Protein AF-0000000079570196 (afdb_homodimer)

InterPro domains:
  IPR001647 DNA-binding HTH domain, TetR-type [PF00440] (33-77)
  IPR001647 DNA-binding HTH domain, TetR-type [PR00455] (33-46)
  IPR001647 DNA-binding HTH domain, TetR-type [PR00455] (54-77)
  IPR001647 DNA-binding HTH domain, TetR-type [PS50977] (27-87)
  IPR004111 Tetracycline repressor TetR, C-terminal [PF02909] (91-237)
  IPR009057 Homedomain-like superfamily [SSF46689] (22-83)
  IPR036271 Tetracyclin repressor-like, C-terminal domain superfamily [SSF48498] (94-240)
  IPR050109 HTH-type, TetR-like transcriptional regulator [PTHR30055] (19-125)

Structure (mmCIF, N/CA/C/O backbone):
data_AF-0000000079570196-model_v1
#
loop_
_entity.id
_entity.type
_entity.pdbx_description
1 polymer 'TetR family transcriptional regulator'
#
loop_
_atom_site.group_PDB
_atom_site.id
_atom_site.type_symbol
_atom_site.label_atom_id
_atom_site.label_alt_id
_atom_site.label_comp_id
_atom_site.label_asym_id
_atom_site.label_entity_id
_atom_site.label_seq_id
_atom_site.pdbx_PDB_ins_code
_atom_site.Cartn_x
_atom_site.Cartn_y
_atom_site.Cartn_z
_atom_site.occupancy
_atom_site.B_iso_or_equiv
_atom_site.auth_seq_id
_atom_site.auth_comp_id
_atom_site.auth_asym_id
_atom_site.auth_atom_id
_atom_site.pdbx_PDB_model_num
ATOM 1 N N . MET A 1 1 ? 12.344 -6.664 -16.281 1 85.25 1 MET A N 1
ATOM 2 C CA . MET A 1 1 ? 12.758 -7.922 -16.891 1 85.25 1 MET A CA 1
ATOM 3 C C . MET A 1 1 ? 12.273 -8 -18.344 1 85.25 1 MET 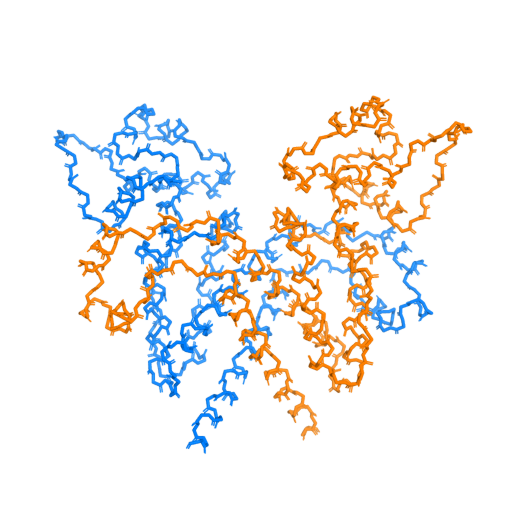A C 1
ATOM 5 O O . MET A 1 1 ? 11.156 -7.582 -18.641 1 85.25 1 MET A O 1
ATOM 9 N N . ASN A 1 2 ? 13.117 -8.516 -19.156 1 87.62 2 ASN A N 1
ATOM 10 C CA . ASN A 1 2 ? 12.672 -8.758 -20.531 1 87.62 2 ASN A CA 1
ATOM 11 C C . ASN A 1 2 ? 11.961 -10.102 -20.656 1 87.62 2 ASN A C 1
ATOM 13 O O . ASN A 1 2 ? 11.82 -10.828 -19.672 1 87.62 2 ASN A O 1
ATOM 17 N N . GLU A 1 3 ? 11.508 -10.375 -21.812 1 88.81 3 GLU A N 1
ATOM 18 C CA . GLU A 1 3 ? 10.688 -11.562 -22.047 1 88.81 3 GLU A CA 1
ATOM 19 C C . GLU A 1 3 ? 11.453 -12.836 -21.688 1 88.81 3 GLU A C 1
ATOM 21 O O . GLU A 1 3 ? 10.891 -13.75 -21.078 1 88.81 3 GLU A O 1
ATOM 26 N N . GLN A 1 4 ? 12.68 -12.914 -22.078 1 89.12 4 GLN A N 1
ATOM 27 C CA . GLN A 1 4 ? 13.492 -14.094 -21.828 1 89.12 4 GLN A CA 1
ATOM 28 C C . GLN A 1 4 ? 13.719 -14.297 -20.328 1 89.12 4 GLN A C 1
ATOM 30 O O . GLN A 1 4 ? 13.68 -15.43 -19.844 1 89.12 4 GLN A O 1
ATOM 35 N N . GLU A 1 5 ? 13.961 -13.227 -19.641 1 90.94 5 GLU A N 1
ATOM 36 C CA . GLU A 1 5 ? 14.141 -13.281 -18.188 1 90.94 5 GLU A CA 1
ATOM 37 C C . GLU A 1 5 ? 12.867 -13.773 -17.5 1 90.94 5 GLU A C 1
ATOM 39 O O . GLU A 1 5 ? 12.938 -14.562 -16.547 1 90.94 5 GLU A O 1
ATOM 44 N N . ILE A 1 6 ? 11.742 -13.312 -17.984 1 93.31 6 ILE A N 1
ATOM 45 C CA . ILE A 1 6 ? 10.453 -13.688 -17.406 1 93.31 6 ILE A CA 1
ATOM 46 C C . ILE A 1 6 ? 10.219 -15.18 -17.594 1 93.31 6 ILE A C 1
ATOM 48 O O . ILE A 1 6 ? 9.828 -15.883 -16.656 1 93.31 6 ILE A O 1
ATOM 52 N N . GLU A 1 7 ? 10.43 -15.617 -18.812 1 92.88 7 GLU A N 1
ATOM 53 C CA . GLU A 1 7 ? 10.297 -17.047 -19.047 1 92.88 7 GLU A CA 1
ATOM 54 C C . GLU A 1 7 ? 11.219 -17.844 -18.141 1 92.88 7 GLU A C 1
ATOM 56 O O . GLU A 1 7 ? 10.797 -18.844 -17.547 1 92.88 7 GLU A O 1
ATOM 61 N N . HIS A 1 8 ? 12.445 -17.422 -18.078 1 93.25 8 HI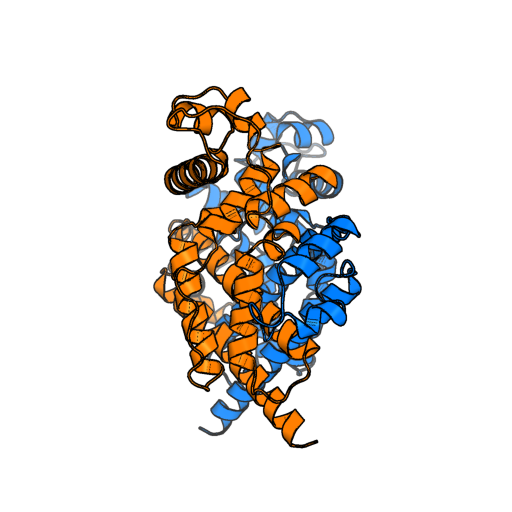S A N 1
ATOM 62 C CA . HIS A 1 8 ? 13.453 -18.141 -17.312 1 93.25 8 HIS A CA 1
ATOM 63 C C . HIS A 1 8 ? 13.062 -18.219 -15.844 1 93.25 8 HIS A C 1
ATOM 65 O O . HIS A 1 8 ? 13.109 -19.297 -15.242 1 93.25 8 HIS A O 1
ATOM 71 N N . VAL A 1 9 ? 12.656 -17.125 -15.281 1 95.12 9 VAL A N 1
ATOM 72 C CA . VAL A 1 9 ? 12.336 -17.094 -13.859 1 95.12 9 VAL A CA 1
ATOM 73 C C . VAL A 1 9 ? 11.102 -17.953 -13.586 1 95.12 9 VAL A C 1
ATOM 75 O O . VAL A 1 9 ? 11.016 -18.625 -12.555 1 95.12 9 VAL A O 1
ATOM 78 N N . LEU A 1 10 ? 10.133 -17.953 -14.453 1 95.81 10 LEU A N 1
ATOM 79 C CA . LEU A 1 10 ? 8.945 -18.781 -14.281 1 95.81 10 LEU A CA 1
ATOM 80 C C . LEU A 1 10 ? 9.32 -20.266 -14.344 1 95.81 10 LEU A C 1
ATOM 82 O O . LEU A 1 10 ? 8.805 -21.062 -13.562 1 95.81 10 LEU A O 1
ATOM 86 N N . ARG A 1 11 ? 10.172 -20.594 -15.25 1 94.88 11 ARG A N 1
ATOM 87 C CA . ARG A 1 11 ? 10.586 -21.984 -15.375 1 94.88 11 ARG A CA 1
ATOM 88 C C . ARG A 1 11 ? 11.336 -22.438 -14.125 1 94.88 11 ARG A C 1
ATOM 90 O O . ARG A 1 11 ? 11.094 -23.547 -13.625 1 94.88 11 ARG A O 1
ATOM 97 N N . ILE A 1 12 ? 12.188 -21.641 -13.625 1 93.81 12 ILE A N 1
ATOM 98 C CA . ILE A 1 12 ? 12.906 -21.969 -12.398 1 93.81 12 ILE A CA 1
ATOM 99 C C . ILE A 1 12 ? 11.922 -22.109 -11.242 1 93.81 12 ILE A C 1
ATOM 101 O O . ILE A 1 12 ? 11.938 -23.109 -10.516 1 93.81 12 ILE A O 1
ATOM 105 N N . GLY A 1 13 ? 11.07 -21.125 -11.062 1 95.19 13 GLY A N 1
ATOM 106 C CA . GLY A 1 13 ? 10.133 -21.094 -9.945 1 95.19 13 GLY A CA 1
ATOM 107 C C . GLY A 1 13 ? 9.211 -22.312 -9.922 1 95.19 13 GLY A C 1
ATOM 108 O O . GLY A 1 13 ? 8.875 -22.812 -8.852 1 95.19 13 GLY A O 1
ATOM 109 N N . TRP A 1 14 ? 8.875 -22.734 -11.078 1 95.94 14 TRP A N 1
ATOM 110 C CA . TRP A 1 14 ? 7.922 -23.828 -11.164 1 95.94 14 TRP A CA 1
ATOM 111 C C . TRP A 1 14 ? 8.641 -25.172 -11.289 1 95.94 14 TRP A C 1
ATOM 113 O O . TRP A 1 14 ? 8 -26.219 -11.445 1 95.94 14 TRP A O 1
ATOM 123 N N . GLY A 1 15 ? 9.953 -25.109 -11.25 1 91.75 15 GLY A N 1
ATOM 124 C CA . GLY A 1 15 ? 10.75 -26.328 -11.297 1 91.75 15 GLY A CA 1
ATOM 125 C C . GLY A 1 15 ? 10.828 -26.938 -12.688 1 91.75 15 GLY A C 1
ATOM 126 O O . GLY A 1 15 ? 10.938 -28.156 -12.836 1 91.75 15 GLY A O 1
ATOM 127 N N . LEU A 1 16 ? 10.688 -26.125 -13.68 1 90.12 16 LEU A N 1
ATOM 128 C CA . LEU A 1 16 ? 10.695 -26.594 -15.07 1 90.12 16 LEU A CA 1
ATOM 129 C C . LEU A 1 16 ? 12.07 -26.406 -15.695 1 90.12 16 LEU A C 1
ATOM 131 O O . LEU A 1 16 ? 12.289 -26.781 -16.859 1 90.12 16 LEU A O 1
ATOM 135 N N . ALA A 1 17 ? 12.883 -25.719 -14.984 1 80.81 17 ALA A N 1
ATOM 136 C CA . ALA A 1 17 ? 14.195 -25.422 -15.547 1 80.81 17 ALA A CA 1
ATOM 137 C C . ALA A 1 17 ? 15.047 -26.688 -15.641 1 80.81 17 ALA A C 1
ATOM 139 O O . ALA A 1 17 ? 14.984 -27.547 -14.766 1 80.81 17 ALA A O 1
ATOM 140 N N . GLU A 1 18 ? 15.547 -26.906 -16.844 1 66.56 18 GLU A N 1
ATOM 141 C CA . GLU A 1 18 ? 16.438 -28.047 -17.031 1 66.56 18 GLU A CA 1
ATOM 142 C C . GLU A 1 18 ? 17.703 -27.906 -16.203 1 66.56 18 GLU A C 1
ATOM 144 O O . GLU A 1 18 ? 18.234 -26.797 -16.047 1 66.56 18 GLU A O 1
ATOM 149 N N . PRO A 1 19 ? 17.938 -28.906 -15.375 1 56.75 19 PRO A N 1
ATOM 150 C CA . PRO A 1 19 ? 19.172 -28.828 -14.594 1 56.75 19 PRO A CA 1
ATOM 151 C C . PRO A 1 19 ? 20.375 -28.453 -15.445 1 56.75 19 PRO A C 1
ATOM 153 O O . PRO A 1 19 ? 20.484 -28.859 -16.609 1 56.75 19 PRO A O 1
ATOM 156 N N . GLY A 1 20 ? 20.688 -27.234 -15.523 1 53.06 20 GLY A N 1
ATOM 157 C CA . GLY A 1 20 ? 21.922 -27.016 -16.25 1 53.06 20 GLY A CA 1
ATOM 158 C C . GLY A 1 20 ? 22.891 -28.188 -16.172 1 53.06 20 GLY A C 1
ATOM 159 O O . GLY A 1 20 ? 22.766 -29.031 -15.289 1 53.06 20 GLY A O 1
ATOM 160 N N . ALA A 1 21 ? 23.469 -28.797 -17.266 1 44.53 21 ALA A N 1
ATOM 161 C CA . ALA A 1 21 ? 24.438 -29.891 -17.422 1 44.53 21 ALA A CA 1
ATOM 162 C C . ALA A 1 21 ? 25.391 -29.953 -16.234 1 44.53 21 ALA A C 1
ATOM 164 O O . ALA A 1 21 ? 26.406 -30.656 -16.281 1 44.53 21 ALA A O 1
ATOM 165 N N . ARG A 1 22 ? 25.484 -29.078 -15.281 1 47.5 22 ARG A N 1
ATOM 166 C CA . ARG A 1 22 ? 26.781 -29.078 -14.625 1 47.5 22 ARG A CA 1
ATOM 167 C C . ARG A 1 22 ? 26.922 -30.234 -13.656 1 47.5 22 ARG A C 1
ATOM 169 O O . ARG A 1 22 ? 25.906 -30.766 -13.18 1 47.5 22 ARG A O 1
ATOM 176 N N . GLY A 1 23 ? 28.109 -30.703 -13.227 1 45.84 23 GLY A N 1
ATOM 177 C CA . GLY A 1 23 ? 28.797 -31.812 -12.562 1 45.84 23 GLY A CA 1
ATOM 178 C C . GLY A 1 23 ? 28.25 -32.094 -11.172 1 45.84 23 GLY A C 1
ATOM 179 O O . GLY A 1 23 ? 27.516 -31.297 -10.609 1 45.84 23 GLY A O 1
ATOM 180 N N . PRO A 1 24 ? 28.5 -33.344 -10.461 1 44.16 24 PRO A N 1
ATOM 181 C CA . PRO A 1 24 ? 28.172 -34.062 -9.227 1 44.16 24 PRO A CA 1
ATOM 182 C C . PRO A 1 24 ? 28.219 -33.156 -7.992 1 44.16 24 PRO A C 1
ATOM 184 O O . PRO A 1 24 ? 28 -33.625 -6.875 1 44.16 24 PRO A O 1
ATOM 187 N N . ARG A 1 25 ? 29.344 -32.344 -7.801 1 49.53 25 ARG A N 1
ATOM 188 C CA . ARG A 1 25 ? 29.719 -31.875 -6.473 1 49.53 25 ARG A CA 1
ATOM 189 C C . ARG A 1 25 ? 28.562 -31.141 -5.812 1 49.53 25 ARG A C 1
ATOM 191 O O . ARG A 1 25 ? 27.656 -30.656 -6.492 1 49.53 25 ARG A O 1
ATOM 198 N N . ALA A 1 26 ? 28.453 -30.953 -4.422 1 53.84 26 ALA A N 1
ATOM 199 C CA . ALA A 1 26 ? 27.594 -30.375 -3.395 1 53.84 26 ALA A CA 1
ATOM 200 C C . ALA A 1 26 ? 26.953 -29.094 -3.883 1 53.84 26 ALA A C 1
ATOM 202 O O . ALA A 1 26 ? 27.484 -28 -3.654 1 53.84 26 ALA A O 1
ATOM 203 N N . GLU A 1 27 ? 26.297 -28.844 -5.273 1 63.41 27 GLU A N 1
ATOM 204 C CA . GLU A 1 27 ? 26.156 -27.859 -6.348 1 63.41 27 GLU A CA 1
ATOM 205 C C . GLU A 1 27 ? 25.125 -26.797 -5.992 1 63.41 27 GLU A C 1
ATOM 207 O O . GLU A 1 27 ? 24.156 -27.062 -5.273 1 63.41 27 GLU A O 1
ATOM 212 N N . LEU A 1 28 ? 25.641 -25.609 -6.172 1 83.31 28 LEU A N 1
ATOM 213 C CA . LEU A 1 28 ? 24.828 -24.391 -6.09 1 83.31 28 LEU A CA 1
ATOM 214 C C . LEU A 1 28 ? 23.531 -24.547 -6.863 1 83.31 28 LEU A C 1
ATOM 216 O O . LEU A 1 28 ? 23.531 -25.031 -7.996 1 83.31 28 LEU A O 1
ATOM 220 N N . SER A 1 29 ? 22.516 -24.516 -6.051 1 89.38 29 SER A N 1
ATOM 221 C CA . SER A 1 29 ? 21.203 -24.578 -6.672 1 89.38 29 SER A CA 1
ATOM 222 C C . SER A 1 29 ? 20.469 -23.25 -6.547 1 89.38 29 SER A C 1
ATOM 224 O O . SER A 1 29 ? 20.781 -22.438 -5.664 1 89.38 29 SER A O 1
ATOM 226 N N . PRO A 1 30 ? 19.531 -23 -7.418 1 92.12 30 PRO A N 1
ATOM 227 C CA . PRO A 1 30 ? 18.719 -21.797 -7.273 1 92.12 30 PRO A CA 1
ATOM 228 C C . PRO A 1 30 ? 18.062 -21.672 -5.895 1 92.12 30 PRO A C 1
ATOM 230 O O . PRO A 1 30 ? 17.984 -20.578 -5.328 1 92.12 30 PRO A O 1
ATOM 233 N N . ALA A 1 31 ? 17.688 -22.797 -5.355 1 93.44 31 ALA A N 1
ATOM 234 C CA . ALA A 1 31 ? 17.031 -22.781 -4.047 1 93.44 31 ALA A CA 1
ATOM 235 C C . ALA A 1 31 ? 17.984 -22.297 -2.963 1 93.44 31 ALA A C 1
ATOM 237 O O . ALA A 1 31 ? 17.609 -21.484 -2.105 1 93.44 31 ALA A O 1
ATOM 238 N N . GLN A 1 32 ? 19.188 -22.734 -3.002 1 94.25 32 GLN A N 1
ATOM 239 C CA . GLN A 1 32 ? 20.203 -22.297 -2.041 1 94.25 32 GLN A CA 1
ATOM 240 C C . GLN A 1 32 ? 20.469 -20.812 -2.176 1 94.25 32 GLN A C 1
ATOM 242 O O . GLN A 1 32 ? 20.594 -20.094 -1.173 1 94.25 32 GLN A O 1
ATOM 247 N N . ILE A 1 33 ? 20.594 -20.391 -3.418 1 96.25 33 ILE A N 1
ATOM 248 C CA . ILE A 1 33 ? 20.859 -18.984 -3.697 1 96.25 33 ILE A CA 1
ATOM 249 C C . ILE A 1 33 ? 19.719 -18.125 -3.141 1 96.25 33 ILE A C 1
ATOM 251 O O . ILE A 1 33 ? 19.953 -17.156 -2.416 1 96.25 33 ILE A O 1
ATOM 255 N N . VAL A 1 34 ? 18.516 -18.547 -3.381 1 97.44 34 VAL A N 1
ATOM 256 C CA . VAL A 1 34 ? 17.328 -17.797 -2.996 1 97.44 34 VAL A CA 1
ATOM 257 C C . VAL A 1 34 ? 17.188 -17.797 -1.476 1 97.44 34 VAL A C 1
ATOM 259 O O . VAL A 1 34 ? 16.938 -16.734 -0.875 1 97.44 34 VAL A O 1
ATOM 262 N N . ASP A 1 35 ? 17.406 -18.938 -0.842 1 97.69 35 ASP A N 1
ATOM 263 C CA . ASP A 1 35 ? 17.297 -19.031 0.611 1 97.69 35 ASP A CA 1
ATOM 264 C C . ASP A 1 35 ? 18.312 -18.125 1.3 1 97.69 35 ASP A C 1
ATOM 266 O O . ASP A 1 35 ? 18 -17.453 2.283 1 97.69 35 ASP A O 1
ATOM 270 N N . THR A 1 36 ? 19.484 -18.141 0.781 1 98.12 36 THR A N 1
ATOM 271 C CA . THR A 1 36 ? 20.531 -17.281 1.329 1 98.12 36 THR A CA 1
ATOM 272 C C . THR A 1 36 ? 20.172 -15.812 1.162 1 98.12 36 THR A C 1
ATOM 274 O O . THR A 1 36 ? 20.344 -15.023 2.09 1 98.12 36 THR A O 1
ATOM 277 N N . ALA A 1 37 ? 19.688 -15.461 -0.002 1 98.5 37 ALA A N 1
ATOM 278 C CA . ALA A 1 37 ? 19.297 -14.078 -0.276 1 98.5 37 ALA A CA 1
ATOM 279 C C . ALA A 1 37 ? 18.156 -13.641 0.646 1 98.5 37 ALA A C 1
ATOM 281 O O . ALA A 1 37 ? 18.156 -12.508 1.135 1 98.5 37 ALA A O 1
ATOM 282 N N . VAL A 1 38 ? 17.188 -14.492 0.917 1 98.56 38 VAL A N 1
ATOM 283 C CA . VAL A 1 38 ? 16.094 -14.203 1.825 1 98.56 38 VAL A CA 1
ATOM 284 C C . VAL A 1 38 ? 16.625 -13.93 3.229 1 98.56 38 VAL A C 1
ATOM 286 O O . VAL A 1 38 ? 16.203 -12.984 3.895 1 98.56 38 VAL A O 1
ATOM 289 N N . THR A 1 39 ? 17.578 -14.734 3.641 1 98.38 39 THR A N 1
ATOM 290 C CA . THR A 1 39 ? 18.188 -14.562 4.957 1 98.38 39 THR A CA 1
ATOM 291 C C . THR A 1 39 ? 18.875 -13.203 5.062 1 98.38 39 THR A C 1
ATOM 293 O O . THR A 1 39 ? 18.719 -12.508 6.066 1 98.38 39 THR A O 1
ATOM 296 N N . ILE A 1 40 ? 19.578 -12.82 4.047 1 98.5 40 ILE A N 1
ATOM 297 C CA . ILE A 1 40 ? 20.25 -11.516 4.016 1 98.5 40 ILE A CA 1
ATOM 298 C C . ILE A 1 40 ? 19.203 -10.406 4.105 1 98.5 40 ILE A C 1
ATOM 300 O O . ILE A 1 40 ? 19.359 -9.461 4.887 1 98.5 40 ILE A O 1
ATOM 304 N N . ALA A 1 41 ? 18.141 -10.539 3.354 1 98.44 41 ALA A N 1
ATOM 305 C CA . ALA A 1 41 ? 17.094 -9.531 3.361 1 98.44 41 ALA A CA 1
ATOM 306 C C . ALA A 1 41 ? 16.406 -9.453 4.727 1 98.44 41 ALA A C 1
ATOM 308 O O . ALA A 1 41 ? 16.094 -8.367 5.203 1 98.44 41 ALA A O 1
ATOM 309 N N . ASP A 1 42 ? 16.188 -10.586 5.359 1 97.88 42 ASP A N 1
ATOM 310 C CA . ASP A 1 42 ? 15.578 -10.633 6.684 1 97.88 42 ASP A CA 1
ATOM 311 C C . ASP A 1 42 ? 16.453 -9.938 7.719 1 97.88 42 ASP A C 1
ATOM 313 O O . ASP A 1 42 ? 15.945 -9.289 8.641 1 97.88 42 ASP A O 1
ATOM 317 N N . GLU A 1 43 ? 17.734 -10.023 7.539 1 97.12 43 GLU A N 1
ATOM 318 C CA . GLU A 1 43 ? 18.703 -9.5 8.508 1 97.12 43 GLU A CA 1
ATOM 319 C C . GLU A 1 43 ? 19 -8.023 8.25 1 97.12 43 GLU A C 1
ATOM 321 O O . GLU A 1 43 ? 19.125 -7.242 9.195 1 97.12 43 GLU A O 1
ATOM 326 N N . GLN A 1 44 ? 19.094 -7.676 6.953 1 96.94 44 GLN A N 1
ATOM 327 C CA . GLN A 1 44 ? 19.688 -6.371 6.66 1 96.94 44 GLN A CA 1
ATOM 328 C C . GLN A 1 44 ? 18.812 -5.586 5.684 1 96.94 44 GLN A C 1
ATOM 330 O O . GLN A 1 44 ? 19.172 -4.473 5.281 1 96.94 44 GLN A O 1
ATOM 335 N N . GLY A 1 45 ? 17.656 -6.145 5.305 1 96.69 45 GLY A N 1
ATOM 336 C CA . GLY A 1 45 ? 16.781 -5.477 4.355 1 96.69 45 GLY A CA 1
ATOM 337 C C . GLY A 1 45 ? 17.062 -5.848 2.914 1 96.69 45 GLY A C 1
ATOM 338 O O . GLY A 1 45 ? 18.125 -6.387 2.607 1 96.69 45 GLY A O 1
ATOM 339 N N . ILE A 1 46 ? 16.203 -5.508 2.059 1 96.88 46 ILE A N 1
ATOM 340 C CA . ILE A 1 46 ? 16.25 -5.934 0.664 1 96.88 46 ILE A CA 1
ATOM 341 C C . ILE A 1 46 ? 17.406 -5.23 -0.053 1 96.88 46 ILE A C 1
ATOM 343 O O . ILE A 1 46 ? 18 -5.785 -0.98 1 96.88 46 ILE A O 1
ATOM 347 N N . SER A 1 47 ? 17.734 -4.023 0.32 1 95.12 47 SER A N 1
ATOM 348 C CA . SER A 1 47 ? 18.797 -3.254 -0.322 1 95.12 47 SER A CA 1
ATOM 349 C C . SER A 1 47 ? 20.156 -3.906 -0.112 1 95.12 47 SER A C 1
ATOM 351 O O . SER A 1 47 ? 21.109 -3.635 -0.854 1 95.12 47 SER A O 1
ATOM 353 N N . ALA A 1 48 ? 20.281 -4.719 0.819 1 97.19 48 ALA A N 1
ATOM 354 C CA . ALA A 1 48 ? 21.547 -5.379 1.143 1 97.19 48 ALA A CA 1
ATOM 355 C C . ALA A 1 48 ? 21.781 -6.59 0.242 1 97.19 48 ALA A C 1
ATOM 357 O O . ALA A 1 48 ? 22.875 -7.141 0.203 1 97.19 48 ALA A O 1
ATOM 358 N N . VAL A 1 49 ? 20.797 -7.012 -0.44 1 97.81 49 VAL A N 1
ATOM 359 C CA . VAL A 1 49 ? 20.891 -8.203 -1.274 1 97.81 49 VAL A CA 1
ATOM 360 C C . VAL A 1 49 ? 21.547 -7.848 -2.609 1 97.81 49 VAL A C 1
ATOM 362 O O . VAL A 1 49 ? 20.969 -7.094 -3.402 1 97.81 49 VAL A O 1
ATOM 365 N N . THR A 1 50 ? 22.672 -8.297 -2.824 1 97.12 50 THR A N 1
ATOM 366 C CA . THR A 1 50 ? 23.375 -8.234 -4.105 1 97.12 50 THR A CA 1
ATOM 367 C C . THR A 1 50 ? 23.906 -9.602 -4.504 1 97.12 50 THR A C 1
ATOM 369 O O . THR A 1 50 ? 24.094 -10.469 -3.652 1 97.12 50 THR A O 1
ATOM 372 N N . MET A 1 51 ? 24.109 -9.711 -5.824 1 96.56 51 MET A N 1
ATOM 373 C CA . MET A 1 51 ? 24.656 -10.984 -6.285 1 96.56 51 MET A CA 1
ATOM 374 C C . MET A 1 51 ? 26 -11.266 -5.641 1 96.56 51 MET A C 1
ATOM 376 O O . MET A 1 51 ? 26.281 -12.406 -5.25 1 96.56 51 MET A O 1
ATOM 380 N N . ALA A 1 52 ? 26.797 -10.258 -5.48 1 96.75 52 ALA A N 1
ATOM 381 C CA . ALA A 1 52 ? 28.125 -10.391 -4.887 1 96.75 52 ALA A CA 1
ATOM 382 C C . ALA A 1 52 ? 28.031 -10.828 -3.43 1 96.75 52 ALA A C 1
ATOM 384 O O . ALA A 1 52 ? 28.75 -11.742 -3.006 1 96.75 52 ALA A O 1
ATOM 385 N N . ARG A 1 53 ? 27.172 -10.258 -2.672 1 97.31 53 ARG A N 1
ATOM 386 C CA . ARG A 1 53 ? 27.016 -10.57 -1.254 1 97.31 53 ARG A CA 1
ATOM 387 C C . ARG A 1 53 ? 26.5 -11.984 -1.053 1 97.31 53 ARG A C 1
ATOM 389 O O . ARG A 1 53 ? 26.953 -12.703 -0.165 1 97.31 53 ARG A O 1
ATOM 396 N N . VAL A 1 54 ? 25.5 -12.336 -1.827 1 97.81 54 VAL A N 1
ATOM 397 C CA . VAL A 1 54 ? 24.938 -13.68 -1.741 1 97.81 54 VAL A CA 1
ATOM 398 C C . VAL A 1 54 ? 26.016 -14.711 -2.074 1 97.81 54 VAL A C 1
ATOM 400 O O . VAL A 1 54 ? 26.172 -15.703 -1.358 1 97.81 54 VAL A O 1
ATOM 403 N N . ALA A 1 55 ? 26.75 -14.461 -3.131 1 96.5 55 ALA A N 1
ATOM 404 C CA . ALA A 1 55 ? 27.828 -15.367 -3.535 1 96.5 55 ALA A CA 1
ATOM 405 C C . ALA A 1 55 ? 28.859 -15.516 -2.424 1 96.5 55 ALA A C 1
ATOM 407 O O . ALA A 1 55 ? 29.266 -16.625 -2.1 1 96.5 55 ALA A O 1
ATOM 408 N N . GLU A 1 56 ? 29.203 -14.398 -1.874 1 96.88 56 GLU A N 1
ATOM 409 C CA . GLU A 1 56 ? 30.188 -14.398 -0.796 1 96.88 56 GLU A CA 1
ATOM 410 C C . GLU A 1 56 ? 29.719 -15.25 0.381 1 96.88 56 GLU A C 1
ATOM 412 O O . GLU A 1 56 ? 30.484 -16.047 0.922 1 96.88 56 GLU A O 1
ATOM 417 N N . ARG A 1 57 ? 28.5 -15.102 0.758 1 96.62 57 ARG A N 1
ATOM 418 C CA . ARG A 1 57 ? 27.938 -15.859 1.876 1 96.62 57 ARG A CA 1
ATOM 419 C C . ARG A 1 57 ? 27.938 -17.359 1.576 1 96.62 57 ARG A C 1
ATOM 421 O O . ARG A 1 57 ? 28.078 -18.172 2.484 1 96.62 57 ARG A O 1
ATOM 428 N N . LEU A 1 58 ? 27.781 -17.734 0.346 1 95.75 58 LEU A N 1
ATOM 429 C CA . LEU A 1 58 ? 27.703 -19.141 -0.076 1 95.75 58 LEU A CA 1
ATOM 430 C C . LEU A 1 58 ? 29.094 -19.688 -0.391 1 95.75 58 LEU A C 1
ATOM 432 O O . LEU A 1 58 ? 29.25 -20.891 -0.587 1 95.75 58 LEU A O 1
ATOM 436 N N . GLY A 1 59 ? 30.094 -18.797 -0.437 1 95.31 59 GLY A N 1
ATOM 437 C CA . GLY A 1 59 ? 31.438 -19.234 -0.751 1 95.31 59 GLY A CA 1
ATOM 438 C C . GLY A 1 59 ? 31.672 -19.422 -2.236 1 95.31 59 GLY A C 1
ATOM 439 O O . GLY A 1 59 ? 32.438 -20.312 -2.639 1 95.31 59 GLY A O 1
ATOM 440 N N . PHE A 1 60 ? 30.984 -18.703 -2.994 1 94 60 PHE A N 1
ATOM 441 C CA . PHE A 1 60 ? 31.109 -18.781 -4.445 1 94 60 PHE A CA 1
ATOM 442 C C . PHE A 1 60 ? 31.391 -17.422 -5.039 1 94 60 PHE A C 1
ATOM 444 O O . PHE A 1 60 ? 31.375 -16.406 -4.324 1 94 60 PHE A O 1
ATOM 451 N N . SER A 1 61 ? 31.703 -17.406 -6.387 1 91.94 61 SER A N 1
ATOM 452 C CA . SER A 1 61 ? 31.812 -16.141 -7.117 1 91.94 61 SER A CA 1
ATOM 453 C C . SER A 1 61 ? 30.453 -15.688 -7.637 1 91.94 61 SER A C 1
ATOM 455 O O . SER A 1 61 ? 29.562 -16.5 -7.852 1 91.94 61 SER A O 1
ATOM 457 N N . ALA A 1 62 ? 30.312 -14.383 -7.895 1 91.44 62 ALA A N 1
ATOM 458 C CA . ALA A 1 62 ? 29.078 -13.852 -8.453 1 91.44 62 ALA A CA 1
ATOM 459 C C . ALA A 1 62 ? 28.766 -14.492 -9.805 1 91.44 62 ALA A C 1
ATOM 461 O O . ALA A 1 62 ? 27.594 -14.742 -10.125 1 91.44 62 ALA A O 1
ATOM 462 N N . MET A 1 63 ? 29.812 -14.773 -10.477 1 90.88 63 MET A N 1
ATOM 463 C CA . MET A 1 63 ? 29.641 -15.367 -11.797 1 90.88 63 MET A CA 1
ATOM 464 C C . MET A 1 63 ? 28.969 -16.734 -11.695 1 90.88 63 MET A C 1
ATOM 466 O O . MET A 1 63 ? 28.156 -17.109 -12.547 1 90.88 63 MET A O 1
ATOM 470 N N . SER A 1 64 ? 29.297 -17.484 -10.727 1 90.31 64 SER A N 1
ATOM 471 C CA . SER A 1 64 ? 28.703 -18.797 -10.5 1 90.31 64 SER A CA 1
ATOM 472 C C . SER A 1 64 ? 27.188 -18.688 -10.312 1 90.31 64 SER A C 1
ATOM 474 O O . SER A 1 64 ? 26.438 -19.562 -10.75 1 90.31 64 SER A O 1
ATOM 476 N N . LEU A 1 65 ? 26.688 -17.594 -9.672 1 92.31 65 LEU A N 1
ATOM 477 C CA . LEU A 1 65 ? 25.25 -17.406 -9.438 1 92.31 65 LEU A CA 1
ATOM 478 C C . LEU A 1 65 ? 24.531 -17.078 -10.742 1 92.31 65 LEU A C 1
ATOM 480 O O . LEU A 1 65 ? 23.422 -17.547 -10.969 1 92.31 65 LEU A O 1
ATOM 484 N N . TYR A 1 66 ? 25.203 -16.359 -11.578 1 91.06 66 TYR A N 1
ATOM 485 C CA . TYR A 1 66 ? 24.609 -15.891 -12.828 1 91.06 66 TYR A CA 1
ATOM 486 C C . TYR A 1 66 ? 24.359 -17.047 -13.773 1 91.06 66 TYR A C 1
ATOM 488 O O . TYR A 1 66 ? 23.531 -16.953 -14.688 1 91.06 66 TYR A O 1
ATOM 496 N N . ARG A 1 67 ? 25.016 -18.125 -13.555 1 87.75 67 ARG A N 1
ATOM 497 C CA . ARG A 1 67 ? 24.766 -19.328 -14.336 1 87.75 67 ARG A CA 1
ATOM 498 C C . ARG A 1 67 ? 23.438 -19.953 -13.977 1 87.75 67 ARG A C 1
ATOM 500 O O . ARG A 1 67 ? 22.828 -20.641 -14.797 1 87.75 67 ARG A O 1
ATOM 507 N N . HIS A 1 68 ? 23.031 -19.688 -12.734 1 88.75 68 HIS A N 1
ATOM 508 C CA . HIS A 1 68 ? 21.797 -20.281 -12.25 1 88.75 68 HIS A CA 1
ATOM 509 C C . HIS A 1 68 ? 20.641 -19.297 -12.359 1 88.75 68 HIS A C 1
ATOM 511 O O . HIS A 1 68 ? 19.5 -19.688 -12.625 1 88.75 68 HIS A O 1
ATOM 517 N N . LEU A 1 69 ? 21 -18.062 -12.016 1 88.56 69 LEU A N 1
ATOM 518 C CA . LEU A 1 69 ? 20.016 -16.984 -12.062 1 88.56 69 LEU A CA 1
ATOM 519 C C . LEU A 1 69 ? 20.5 -15.867 -12.992 1 88.56 69 LEU A C 1
ATOM 521 O O . LEU A 1 69 ? 21.656 -15.477 -12.953 1 88.56 69 LEU A O 1
ATOM 525 N N . GLY A 1 70 ? 19.797 -15.484 -13.977 1 83.19 70 GLY A N 1
ATOM 526 C CA . GLY A 1 70 ? 20.188 -14.594 -15.055 1 83.19 70 GLY A CA 1
ATOM 527 C C . GLY A 1 70 ? 20.328 -13.148 -14.617 1 83.19 70 GLY A C 1
ATOM 528 O O . GLY A 1 70 ? 21.031 -12.359 -15.258 1 83.19 70 GLY A O 1
ATOM 529 N N . SER A 1 71 ? 19.656 -12.734 -13.562 1 91.81 71 SER A N 1
ATOM 530 C CA . SER A 1 71 ? 19.703 -11.328 -13.195 1 91.81 71 SER A CA 1
ATOM 531 C C . SER A 1 71 ? 19.266 -11.125 -11.742 1 91.81 71 SER A C 1
ATOM 533 O O . SER A 1 71 ? 18.688 -12.016 -11.133 1 91.81 71 SER A O 1
ATOM 535 N N . LYS A 1 72 ? 19.625 -10.008 -11.203 1 94.75 72 LYS A N 1
ATOM 536 C CA . LYS A 1 72 ? 19.172 -9.625 -9.867 1 94.75 72 LYS A CA 1
ATOM 537 C C . LYS A 1 72 ? 17.656 -9.609 -9.789 1 94.75 72 LYS A C 1
ATOM 539 O O . LYS A 1 72 ? 17.078 -9.945 -8.758 1 94.75 72 LYS A O 1
ATOM 544 N N . GLU A 1 73 ? 17.031 -9.258 -10.844 1 94.69 73 GLU A N 1
ATOM 545 C CA . GLU A 1 73 ? 15.57 -9.219 -10.883 1 94.69 73 GLU A CA 1
ATOM 546 C C . GLU A 1 73 ? 14.984 -10.625 -10.773 1 94.69 73 GLU A C 1
ATOM 548 O O . GLU A 1 73 ? 13.953 -10.82 -10.117 1 94.69 73 GLU A O 1
ATOM 553 N N . GLU A 1 74 ? 15.625 -11.516 -11.414 1 95.62 74 GLU A N 1
ATOM 554 C CA . GLU A 1 74 ? 15.18 -12.906 -11.281 1 95.62 74 GLU A CA 1
ATOM 555 C C . GLU A 1 74 ? 15.328 -13.391 -9.844 1 95.62 74 GLU A C 1
ATOM 557 O O . GLU A 1 74 ? 14.43 -14.039 -9.305 1 95.62 74 GLU A O 1
ATOM 562 N N . LEU A 1 75 ? 16.484 -13.078 -9.281 1 97.06 75 LEU A N 1
ATOM 563 C CA . LEU A 1 75 ? 16.703 -13.438 -7.883 1 97.06 75 LEU A CA 1
ATOM 564 C C . LEU A 1 75 ? 15.609 -12.844 -6.996 1 97.06 75 LEU A C 1
ATOM 566 O O . LEU A 1 75 ? 15.016 -13.555 -6.18 1 97.06 75 LEU A O 1
ATOM 570 N N . LEU A 1 76 ? 15.328 -11.602 -7.188 1 97.38 76 LEU A N 1
ATOM 571 C CA . LEU A 1 76 ? 14.328 -10.906 -6.371 1 97.38 76 LEU A CA 1
ATOM 572 C C . LEU A 1 76 ? 12.961 -11.562 -6.516 1 97.38 76 LEU A C 1
ATOM 574 O O . LEU A 1 76 ? 12.258 -11.766 -5.523 1 97.38 76 LEU A O 1
ATOM 578 N N . ALA A 1 77 ? 12.594 -11.875 -7.711 1 97.19 77 ALA A N 1
ATOM 579 C CA . ALA A 1 77 ? 11.297 -12.516 -7.953 1 97.19 77 ALA A CA 1
ATOM 580 C C . ALA A 1 77 ? 11.195 -13.844 -7.207 1 97.19 77 ALA A C 1
ATOM 582 O O . ALA A 1 77 ? 10.172 -14.133 -6.582 1 97.19 77 ALA A O 1
ATOM 583 N N . LEU A 1 78 ? 12.234 -14.547 -7.254 1 97.44 78 LEU A N 1
ATOM 584 C CA . LEU A 1 78 ? 12.234 -15.852 -6.602 1 97.44 78 LEU A CA 1
ATOM 585 C C . LEU A 1 78 ? 12.273 -15.703 -5.086 1 97.44 78 LEU A C 1
ATOM 587 O O . LEU A 1 78 ? 11.703 -16.516 -4.359 1 97.44 78 LEU A O 1
ATOM 591 N N . MET A 1 79 ? 12.992 -14.703 -4.602 1 98.25 79 MET A N 1
ATOM 592 C CA . MET A 1 79 ? 12.984 -14.391 -3.174 1 98.25 79 MET A CA 1
ATOM 593 C C . MET A 1 79 ? 11.562 -14.102 -2.688 1 98.25 79 MET A C 1
ATOM 595 O O . MET A 1 79 ? 11.148 -14.617 -1.649 1 98.25 79 MET A O 1
ATOM 599 N N . ILE A 1 80 ? 10.875 -13.281 -3.412 1 97.94 80 ILE A N 1
ATOM 600 C CA . ILE A 1 80 ? 9.516 -12.883 -3.051 1 97.94 80 ILE A CA 1
ATOM 601 C C . ILE A 1 80 ? 8.609 -14.117 -3.035 1 97.94 80 ILE A C 1
ATOM 603 O O . ILE A 1 80 ? 7.812 -14.297 -2.109 1 97.94 80 ILE A O 1
ATOM 607 N N . ASP A 1 81 ? 8.742 -14.891 -4.008 1 97.56 81 ASP A N 1
ATOM 608 C CA . ASP A 1 81 ? 7.949 -16.125 -4.078 1 97.56 81 ASP A CA 1
ATOM 609 C C . ASP A 1 81 ? 8.234 -17.031 -2.887 1 97.56 81 ASP A C 1
ATOM 611 O O . ASP A 1 81 ? 7.312 -17.562 -2.27 1 97.56 81 ASP A O 1
ATOM 615 N N . ARG A 1 82 ? 9.492 -17.188 -2.602 1 96.69 82 ARG A N 1
ATOM 616 C CA . ARG A 1 82 ? 9.922 -18.062 -1.521 1 96.69 82 ARG A CA 1
ATOM 617 C C . ARG A 1 82 ? 9.438 -17.562 -0.17 1 96.69 82 ARG A C 1
ATOM 619 O O . ARG A 1 82 ? 8.852 -18.312 0.611 1 96.69 82 ARG A O 1
ATOM 626 N N . ALA A 1 83 ? 9.664 -16.328 0.088 1 96.88 83 ALA A N 1
ATOM 627 C CA . ALA A 1 83 ? 9.336 -15.734 1.379 1 96.88 83 ALA A CA 1
ATOM 628 C C . ALA A 1 83 ? 7.836 -15.508 1.512 1 96.88 83 ALA A C 1
ATOM 630 O O . ALA A 1 83 ? 7.293 -15.516 2.619 1 96.88 83 ALA A O 1
ATOM 631 N N . GLY A 1 84 ? 7.188 -15.289 0.377 1 94.88 84 GLY A N 1
ATOM 632 C CA . GLY A 1 84 ? 5.773 -14.945 0.373 1 94.88 84 GLY A CA 1
ATOM 633 C C . GLY A 1 84 ? 4.867 -16.172 0.365 1 94.88 84 GLY A C 1
ATOM 634 O O . GLY A 1 84 ? 3.645 -16.031 0.441 1 94.88 84 GLY A O 1
ATOM 635 N N . ARG A 1 85 ? 5.414 -17.25 0.334 1 90.62 85 ARG A N 1
ATOM 636 C CA . ARG A 1 85 ? 4.641 -18.484 0.275 1 90.62 85 ARG A CA 1
ATOM 637 C C . ARG A 1 85 ? 4.117 -18.875 1.654 1 90.62 85 ARG A C 1
ATOM 639 O O . ARG A 1 85 ? 4.871 -18.906 2.627 1 90.62 85 ARG A O 1
ATOM 646 N N . PHE A 1 86 ? 2.791 -19.078 1.707 1 85.44 86 PHE A N 1
ATOM 647 C CA . PHE A 1 86 ? 2.232 -19.609 2.947 1 85.44 86 PHE A CA 1
ATOM 648 C C . PHE A 1 86 ? 2.75 -21.016 3.227 1 85.44 86 PHE A C 1
ATOM 650 O O . PHE A 1 86 ? 2.742 -21.875 2.338 1 85.44 86 PHE A O 1
ATOM 657 N N . PRO A 1 87 ? 3.162 -21.219 4.449 1 75.81 87 PRO A N 1
ATOM 658 C CA . PRO A 1 87 ? 3.615 -22.578 4.77 1 75.81 87 PRO A CA 1
ATOM 659 C C . PRO A 1 87 ? 2.51 -23.609 4.617 1 75.81 87 PRO A C 1
ATOM 661 O O . PRO A 1 87 ? 2.768 -24.734 4.16 1 75.81 87 PRO A O 1
ATOM 664 N N . GLU A 1 88 ? 1.345 -23.328 5.082 1 76.06 88 GLU A N 1
ATOM 665 C CA . GLU A 1 88 ? 0.172 -24.188 4.938 1 76.06 88 GLU A CA 1
ATOM 666 C C . GLU A 1 88 ? -1.062 -23.375 4.559 1 76.06 88 GLU A C 1
ATOM 668 O O . GLU A 1 88 ? -1.332 -22.328 5.156 1 76.06 88 GLU A O 1
ATOM 673 N N . MET A 1 89 ? -1.679 -23.828 3.48 1 72.88 89 MET A N 1
ATOM 674 C CA . MET A 1 89 ? -2.889 -23.109 3.088 1 72.88 89 MET A CA 1
ATOM 675 C C . MET A 1 89 ? -4.055 -23.469 4.008 1 72.88 89 MET A C 1
ATOM 677 O O . MET A 1 89 ? -4.184 -24.609 4.441 1 72.88 89 MET A O 1
ATOM 681 N N . PRO A 1 90 ? -4.793 -22.406 4.324 1 66.69 90 PRO A N 1
ATOM 682 C CA . PRO A 1 90 ? -5.93 -22.672 5.207 1 66.69 90 PRO A CA 1
ATOM 683 C C . PRO A 1 90 ? -6.949 -23.625 4.586 1 66.69 90 PRO A C 1
ATOM 685 O O . PRO A 1 90 ? -7.07 -23.688 3.359 1 66.69 90 PRO A O 1
ATOM 688 N N . GLU A 1 91 ? -7.418 -24.562 5.418 1 66.31 91 GLU A N 1
ATOM 689 C CA . GLU A 1 91 ? -8.539 -25.406 5 1 66.31 91 GLU A CA 1
ATOM 690 C C . GLU A 1 91 ? -9.867 -24.672 5.168 1 66.31 91 GLU A C 1
ATOM 692 O O . GLU A 1 91 ? -10.039 -23.891 6.102 1 66.31 91 GLU A O 1
ATOM 697 N N . SER A 1 92 ? -10.625 -24.562 4.02 1 67.94 92 SER A N 1
ATOM 698 C CA . SER A 1 92 ? -11.961 -23.969 4.145 1 67.94 92 SER A CA 1
ATOM 699 C C . SER A 1 92 ? -12.883 -24.875 4.961 1 67.94 92 SER A C 1
ATOM 701 O O . SER A 1 92 ? -12.938 -26.078 4.742 1 67.94 92 SER A O 1
ATOM 703 N N . ASN A 1 93 ? -13.281 -24.391 6.125 1 70.94 93 ASN A N 1
ATOM 704 C CA . ASN A 1 93 ? -14.281 -25.141 6.875 1 70.94 93 ASN A CA 1
ATOM 705 C C . ASN A 1 93 ? -15.695 -24.766 6.441 1 70.94 93 ASN A C 1
ATOM 707 O O . ASN A 1 93 ? -16.641 -24.891 7.219 1 70.94 93 ASN A O 1
ATOM 711 N N . GLY A 1 94 ? -15.82 -24.266 5.266 1 78.19 94 GLY A N 1
ATOM 712 C CA . GLY A 1 94 ? -17.141 -23.953 4.723 1 78.19 94 GLY A CA 1
ATOM 713 C C . GLY A 1 94 ? -17.562 -22.531 4.996 1 78.19 94 GLY A C 1
ATOM 714 O O . GLY A 1 94 ? -18.484 -22.016 4.355 1 78.19 94 GLY A O 1
ATOM 715 N N . ASP A 1 95 ? -17.078 -21.906 5.941 1 91.94 95 ASP A N 1
ATOM 716 C CA . ASP A 1 95 ? -17.375 -20.5 6.207 1 91.94 95 ASP A CA 1
ATOM 717 C C . ASP A 1 95 ? -16.297 -19.594 5.609 1 91.94 95 ASP A C 1
ATOM 719 O O . ASP A 1 95 ? -15.164 -19.578 6.082 1 91.94 95 ASP A O 1
ATOM 723 N N . TRP A 1 96 ? -16.734 -18.922 4.574 1 96.06 96 TRP A N 1
ATOM 724 C CA . TRP A 1 96 ? -15.773 -18.125 3.824 1 96.06 96 TRP A CA 1
ATOM 725 C C . TRP A 1 96 ? -15.18 -17.031 4.695 1 96.06 96 TRP A C 1
ATOM 727 O O . TRP A 1 96 ? -14 -16.688 4.57 1 96.06 96 TRP A O 1
ATOM 737 N N . ARG A 1 97 ? -15.922 -16.422 5.617 1 95.81 97 ARG A N 1
ATOM 738 C CA . ARG A 1 97 ? -15.438 -15.367 6.496 1 95.81 97 ARG A CA 1
ATOM 739 C C . ARG A 1 97 ? -14.32 -15.867 7.398 1 95.81 97 ARG A C 1
ATOM 741 O O . ARG A 1 97 ? -13.273 -15.227 7.52 1 95.81 97 ARG A O 1
ATOM 748 N N . SER A 1 98 ? -14.562 -17.016 8.023 1 94.75 98 SER A N 1
ATOM 749 C CA . SER A 1 98 ? -13.547 -17.609 8.891 1 94.75 98 SER A CA 1
ATOM 750 C C . SER A 1 98 ? -12.312 -18.016 8.094 1 94.75 98 SER A C 1
ATOM 752 O O . SER A 1 98 ? -11.188 -17.906 8.594 1 94.75 98 SER A O 1
ATOM 754 N N . GLY A 1 99 ? -12.523 -18.547 6.867 1 94.94 99 GLY A N 1
ATOM 755 C CA . GLY A 1 99 ? -11.414 -18.922 6.008 1 94.94 99 GLY A CA 1
ATOM 756 C C . GLY A 1 99 ? -10.523 -17.734 5.656 1 94.94 99 GLY A C 1
ATOM 757 O O . GLY A 1 99 ? -9.297 -17.828 5.773 1 94.94 99 GLY A O 1
ATOM 758 N N . LEU A 1 100 ? -11.148 -16.625 5.246 1 95.94 100 LEU A N 1
ATOM 759 C CA . LEU A 1 100 ? -10.391 -15.43 4.891 1 95.94 100 LEU A CA 1
ATOM 760 C C . LEU A 1 100 ? -9.711 -14.828 6.121 1 95.94 100 LEU A C 1
ATOM 762 O O . LEU A 1 100 ? -8.586 -14.336 6.035 1 95.94 100 LEU A O 1
ATOM 766 N N . SER A 1 101 ? -10.375 -14.875 7.297 1 95.19 101 SER A N 1
ATOM 767 C CA . SER A 1 101 ? -9.789 -14.391 8.539 1 95.19 101 SER A CA 1
ATOM 768 C C . SER A 1 101 ? -8.539 -15.188 8.906 1 95.19 101 SER A C 1
ATOM 770 O O . SER A 1 101 ? -7.535 -14.617 9.336 1 95.19 101 SER A O 1
ATOM 772 N N . ASP A 1 102 ? -8.641 -16.469 8.758 1 93.69 102 ASP A N 1
ATOM 773 C CA . ASP A 1 102 ? -7.488 -17.328 9.031 1 93.69 102 ASP A CA 1
ATOM 774 C C . ASP A 1 102 ? -6.324 -17 8.094 1 93.69 102 ASP A C 1
ATOM 776 O O . ASP A 1 102 ? -5.172 -16.938 8.531 1 93.69 102 ASP A O 1
ATOM 780 N N . MET A 1 103 ? -6.629 -16.844 6.879 1 93.88 103 MET A N 1
ATOM 781 C CA . MET A 1 103 ? -5.602 -16.484 5.902 1 93.88 103 MET A CA 1
ATOM 782 C C . MET A 1 103 ? -4.957 -15.148 6.27 1 93.88 103 MET A C 1
ATOM 784 O O . MET A 1 103 ? -3.738 -14.992 6.16 1 93.88 103 MET A O 1
ATOM 788 N N . ALA A 1 104 ? -5.77 -14.164 6.656 1 95.25 104 ALA A N 1
ATOM 789 C CA . ALA A 1 104 ? -5.25 -12.859 7.059 1 95.25 104 ALA A CA 1
ATOM 790 C C . ALA A 1 104 ? -4.262 -13 8.211 1 95.25 104 ALA A C 1
ATOM 792 O O . ALA A 1 104 ? -3.195 -12.375 8.203 1 95.25 104 ALA A O 1
ATOM 793 N N . ARG A 1 105 ? -4.609 -13.797 9.195 1 93.5 105 ARG A N 1
ATOM 794 C CA . ARG A 1 105 ? -3.727 -14.008 10.336 1 93.5 105 ARG A CA 1
ATOM 795 C C . ARG A 1 105 ? -2.389 -14.594 9.898 1 93.5 105 ARG A C 1
ATOM 797 O O . ARG A 1 105 ? -1.332 -14.164 10.359 1 93.5 105 ARG A O 1
ATOM 804 N N . ARG A 1 106 ? -2.41 -15.492 9 1 93.25 106 ARG A N 1
ATOM 805 C CA . ARG A 1 106 ? -1.193 -16.125 8.5 1 93.25 106 ARG A CA 1
ATOM 806 C C . ARG A 1 106 ? -0.36 -15.141 7.688 1 93.25 106 ARG A C 1
ATOM 808 O O . ARG A 1 106 ? 0.869 -15.125 7.789 1 93.25 106 ARG A O 1
ATOM 815 N N . ALA A 1 107 ? -1.017 -14.391 6.887 1 94.31 107 ALA A N 1
ATOM 816 C CA . ALA A 1 107 ? -0.327 -13.406 6.059 1 94.31 107 ALA A CA 1
ATOM 817 C C . ALA A 1 107 ? 0.387 -12.367 6.918 1 94.31 107 ALA A C 1
ATOM 819 O O . ALA A 1 107 ? 1.512 -11.961 6.613 1 94.31 107 ALA A O 1
ATOM 820 N N . ILE A 1 108 ? -0.256 -11.898 7.992 1 94.12 108 ILE A N 1
ATOM 821 C CA . ILE A 1 108 ? 0.337 -10.906 8.875 1 94.12 108 ILE A CA 1
ATOM 822 C C . ILE A 1 108 ? 1.61 -11.461 9.5 1 94.12 108 ILE A C 1
ATOM 824 O O . ILE A 1 108 ? 2.623 -10.766 9.594 1 94.12 108 ILE A O 1
ATOM 828 N N . VAL A 1 109 ? 1.568 -12.719 9.93 1 93.38 109 VAL A N 1
ATOM 829 C CA . VAL A 1 109 ? 2.746 -13.367 10.492 1 93.38 109 VAL A CA 1
ATOM 830 C C . VAL A 1 109 ? 3.863 -13.398 9.453 1 93.38 109 VAL A C 1
ATOM 832 O O . VAL A 1 109 ? 5.02 -13.102 9.766 1 93.38 109 VAL A O 1
ATOM 835 N N . LEU A 1 110 ? 3.502 -13.711 8.258 1 94.75 110 LEU A N 1
ATOM 836 C CA . LEU A 1 110 ? 4.453 -13.789 7.152 1 94.75 110 LEU A CA 1
ATOM 837 C C . LEU A 1 110 ? 5.109 -12.43 6.906 1 94.75 110 LEU A C 1
ATOM 839 O O . LEU A 1 110 ? 6.336 -12.344 6.789 1 94.75 110 LEU A O 1
ATOM 843 N N . TYR A 1 111 ? 4.344 -11.336 6.84 1 95.19 111 TYR A N 1
ATOM 844 C CA . TYR A 1 111 ? 4.859 -9.992 6.582 1 95.19 111 TYR A CA 1
ATOM 845 C C . TYR A 1 111 ? 5.75 -9.523 7.727 1 95.19 111 TYR A C 1
ATOM 847 O O . TYR A 1 111 ? 6.715 -8.789 7.512 1 95.19 111 TYR A O 1
ATOM 855 N N . ARG A 1 112 ? 5.43 -9.938 8.961 1 93.69 112 ARG A N 1
ATOM 856 C CA . ARG A 1 112 ? 6.254 -9.57 10.109 1 93.69 112 ARG A CA 1
ATOM 857 C C . ARG A 1 112 ? 7.582 -10.312 10.086 1 93.69 112 ARG A C 1
ATOM 859 O O . ARG A 1 112 ? 8.609 -9.781 10.516 1 93.69 112 ARG A O 1
ATOM 866 N N . GLN A 1 113 ? 7.531 -11.523 9.562 1 95 113 GLN A N 1
ATOM 867 C CA . GLN A 1 113 ? 8.742 -12.32 9.445 1 95 113 GLN A CA 1
ATOM 868 C C . GLN A 1 113 ? 9.648 -11.797 8.336 1 95 113 GLN A C 1
ATOM 870 O O . GLN A 1 113 ? 10.875 -11.859 8.445 1 95 113 GLN A O 1
ATOM 875 N N . HIS A 1 114 ? 9.055 -11.344 7.266 1 97.44 114 HIS A N 1
ATOM 876 C CA . HIS A 1 114 ? 9.773 -10.836 6.102 1 97.44 114 HIS A CA 1
ATOM 877 C C . HIS A 1 114 ? 9.305 -9.43 5.734 1 97.44 114 HIS A C 1
ATOM 879 O O . HIS A 1 114 ? 8.742 -9.219 4.656 1 97.44 114 HIS A O 1
ATOM 885 N N . PRO A 1 115 ? 9.594 -8.461 6.551 1 96.06 115 PRO A N 1
ATOM 886 C CA . PRO A 1 115 ? 9.031 -7.129 6.328 1 96.06 115 PRO A CA 1
ATOM 887 C C . PRO A 1 115 ? 9.477 -6.508 5.008 1 96.06 115 PRO A C 1
ATOM 889 O O . PRO A 1 115 ? 8.773 -5.668 4.441 1 96.06 115 PRO A O 1
ATOM 892 N N . TRP A 1 116 ? 10.664 -6.969 4.492 1 97.06 116 TRP A N 1
ATOM 893 C CA . TRP A 1 116 ? 11.203 -6.426 3.25 1 97.06 116 TRP A CA 1
ATOM 894 C C . TRP A 1 116 ? 10.273 -6.73 2.078 1 97.06 116 TRP A C 1
ATOM 896 O O . TRP A 1 116 ? 10.375 -6.105 1.02 1 97.06 116 TRP A O 1
ATOM 906 N N . LEU A 1 117 ? 9.336 -7.727 2.182 1 97.25 117 LEU A N 1
ATOM 907 C CA . LEU A 1 117 ? 8.344 -8.016 1.152 1 97.25 117 LEU A CA 1
ATOM 908 C C . LEU A 1 117 ? 7.504 -6.781 0.847 1 97.25 117 LEU A C 1
ATOM 910 O O . LEU A 1 117 ? 7.078 -6.578 -0.294 1 97.25 117 LEU A O 1
ATOM 914 N N . LEU A 1 118 ? 7.285 -5.973 1.845 1 95.94 118 LEU A N 1
ATOM 915 C CA . LEU A 1 118 ? 6.398 -4.816 1.75 1 95.94 118 LEU A CA 1
ATOM 916 C C . LEU A 1 118 ? 7.102 -3.648 1.063 1 95.94 118 LEU A C 1
ATOM 918 O O . LEU A 1 118 ? 6.461 -2.652 0.717 1 95.94 118 LEU A O 1
ATOM 922 N N . ASP A 1 119 ? 8.391 -3.789 0.761 1 94.31 119 ASP A N 1
ATOM 923 C CA . ASP A 1 119 ? 9.18 -2.77 0.074 1 94.31 119 ASP A CA 1
ATOM 924 C C . ASP A 1 119 ? 9.211 -3.023 -1.432 1 94.31 119 ASP A C 1
ATOM 926 O O . ASP A 1 119 ? 9.734 -2.205 -2.193 1 94.31 119 ASP A O 1
ATOM 930 N N . VAL A 1 120 ? 8.633 -4.102 -1.841 1 94.06 120 VAL A N 1
ATOM 931 C CA . VAL A 1 120 ? 8.711 -4.488 -3.244 1 94.06 120 VAL A CA 1
ATOM 932 C C . VAL A 1 120 ? 7.363 -4.254 -3.924 1 94.06 120 VAL A C 1
ATOM 934 O O . VAL A 1 120 ? 6.332 -4.73 -3.449 1 94.06 120 VAL A O 1
ATOM 937 N N . PRO A 1 121 ? 7.363 -3.555 -5.008 1 92.12 121 PRO A N 1
ATOM 938 C CA . PRO A 1 121 ? 6.105 -3.359 -5.734 1 92.12 121 PRO A CA 1
ATOM 939 C C . PRO A 1 121 ? 5.508 -4.668 -6.238 1 92.12 121 PRO A C 1
ATOM 941 O O . PRO A 1 121 ? 6.238 -5.629 -6.5 1 92.12 121 PRO A O 1
ATOM 944 N N . THR A 1 122 ? 4.254 -4.676 -6.336 1 90.44 122 THR A N 1
ATOM 945 C CA . THR A 1 122 ? 3.564 -5.828 -6.902 1 90.44 122 THR A CA 1
ATOM 946 C C . THR A 1 122 ? 3.955 -6.027 -8.367 1 90.44 122 THR A C 1
ATOM 948 O O . THR A 1 122 ? 4.066 -5.059 -9.117 1 90.44 122 THR A O 1
ATOM 951 N N . SER A 1 123 ? 4.16 -7.238 -8.797 1 90.62 123 SER A N 1
ATOM 952 C CA . SER A 1 123 ? 4.504 -7.559 -10.18 1 90.62 123 SER A CA 1
ATOM 953 C C . SER A 1 123 ? 3.725 -8.773 -10.68 1 90.62 123 SER A C 1
ATOM 955 O O . SER A 1 123 ? 3.443 -9.695 -9.906 1 90.62 123 SER A O 1
ATOM 957 N N . MET A 1 124 ? 3.414 -8.727 -11.883 1 90.25 124 MET A N 1
ATOM 958 C CA . MET A 1 124 ? 2.703 -9.852 -12.492 1 90.25 124 MET A CA 1
ATOM 959 C C . MET A 1 124 ? 3.541 -11.125 -12.43 1 90.25 124 MET A C 1
ATOM 961 O O . MET A 1 124 ? 3.002 -12.219 -12.258 1 90.25 124 MET A O 1
ATOM 965 N N . VAL A 1 125 ? 4.824 -10.961 -12.578 1 92.56 125 VAL A N 1
ATOM 966 C CA . VAL A 1 125 ? 5.707 -12.125 -12.5 1 92.56 125 VAL A CA 1
ATOM 967 C C . VAL A 1 125 ? 5.543 -12.812 -11.148 1 92.56 125 VAL A C 1
ATOM 969 O O . VAL A 1 125 ? 5.418 -14.039 -11.078 1 92.56 125 VAL A O 1
ATOM 972 N N . ASN A 1 126 ? 5.492 -12.047 -10.094 1 93.5 126 ASN A N 1
ATOM 973 C CA . ASN A 1 126 ? 5.348 -12.617 -8.758 1 93.5 126 ASN A CA 1
ATOM 974 C C . ASN A 1 126 ? 3.994 -13.305 -8.578 1 93.5 126 ASN A C 1
ATOM 976 O O . ASN A 1 126 ? 3.895 -14.32 -7.898 1 93.5 126 ASN A O 1
ATOM 980 N N . ILE A 1 127 ? 3.004 -12.781 -9.172 1 92.75 127 ILE A N 1
ATOM 981 C CA . ILE A 1 127 ? 1.664 -13.352 -9.102 1 92.75 127 ILE A CA 1
ATOM 982 C C . ILE A 1 127 ? 1.64 -14.695 -9.828 1 92.75 127 ILE A C 1
ATOM 984 O O . ILE A 1 127 ? 0.945 -15.625 -9.406 1 92.75 127 ILE A O 1
ATOM 988 N N . LEU A 1 128 ? 2.461 -14.812 -10.875 1 93.94 128 LEU A N 1
ATOM 989 C CA . LEU A 1 128 ? 2.432 -15.984 -11.742 1 93.94 128 LEU A CA 1
ATOM 990 C C . LEU A 1 128 ? 3.35 -17.078 -11.203 1 93.94 128 LEU A C 1
ATOM 992 O O . LEU A 1 128 ? 3.326 -18.203 -11.695 1 93.94 128 LEU A O 1
ATOM 996 N N . LEU A 1 129 ? 4.141 -16.781 -10.266 1 96.19 129 LEU A N 1
ATOM 997 C CA . LEU A 1 129 ? 4.988 -17.781 -9.625 1 96.19 129 LEU A CA 1
ATOM 998 C C . LEU A 1 129 ? 4.188 -18.625 -8.641 1 96.19 129 LEU A C 1
ATOM 1000 O O . LEU A 1 129 ? 3.057 -18.266 -8.289 1 96.19 129 LEU A O 1
ATOM 1004 N N . PRO A 1 130 ? 4.695 -19.734 -8.18 1 95.5 130 PRO A N 1
ATOM 1005 C CA . PRO A 1 130 ? 3.932 -20.719 -7.406 1 95.5 130 PRO A CA 1
ATOM 1006 C C . PRO A 1 130 ? 3.246 -20.094 -6.188 1 95.5 130 PRO A C 1
ATOM 1008 O O . PRO A 1 130 ? 2.074 -20.375 -5.926 1 95.5 130 PRO A O 1
ATOM 1011 N N . GLY A 1 131 ? 3.947 -19.281 -5.457 1 94.88 131 GLY A N 1
ATOM 1012 C CA . GLY A 1 131 ? 3.355 -18.672 -4.277 1 94.88 131 GLY A CA 1
ATOM 1013 C C . GLY A 1 131 ? 2.113 -17.859 -4.586 1 94.88 131 GLY A C 1
ATOM 1014 O O . GLY A 1 131 ? 1.094 -18 -3.906 1 94.88 131 GLY A O 1
ATOM 1015 N N . GLY A 1 132 ? 2.197 -17.016 -5.602 1 94.75 132 GLY A N 1
ATOM 1016 C CA . GLY A 1 132 ? 1.057 -16.203 -6.02 1 94.75 132 GLY A CA 1
ATOM 1017 C C . GLY A 1 132 ? -0.115 -17.047 -6.496 1 94.75 132 GLY A C 1
ATOM 1018 O O . GLY A 1 132 ? -1.26 -16.797 -6.113 1 94.75 132 GLY A O 1
ATOM 1019 N N . VAL A 1 133 ? 0.165 -18.031 -7.289 1 94.69 133 VAL A N 1
ATOM 1020 C CA . VAL A 1 133 ? -0.866 -18.891 -7.852 1 94.69 133 VAL A CA 1
ATOM 1021 C C . VAL A 1 133 ? -1.532 -19.688 -6.734 1 94.69 133 VAL A C 1
ATOM 1023 O O . VAL A 1 133 ? -2.758 -19.828 -6.707 1 94.69 133 VAL A O 1
ATOM 1026 N N . ARG A 1 134 ? -0.769 -20.188 -5.832 1 94.44 134 ARG A N 1
ATOM 1027 C CA . ARG A 1 134 ? -1.312 -20.969 -4.719 1 94.44 134 ARG A CA 1
ATOM 1028 C C . ARG A 1 134 ? -2.186 -20.094 -3.82 1 94.44 134 ARG A C 1
ATOM 1030 O O . ARG A 1 134 ? -3.188 -20.562 -3.277 1 94.44 134 ARG A O 1
ATOM 1037 N N . THR A 1 135 ? -1.758 -18.891 -3.613 1 94.38 135 THR A N 1
ATOM 1038 C CA . THR A 1 135 ? -2.576 -17.953 -2.846 1 94.38 135 THR A CA 1
ATOM 1039 C C . THR A 1 135 ? -3.926 -17.734 -3.523 1 94.38 135 THR A C 1
ATOM 1041 O O . THR A 1 135 ? -4.969 -17.781 -2.867 1 94.38 135 THR A O 1
ATOM 1044 N N . THR A 1 136 ? -3.891 -17.516 -4.84 1 94.5 136 THR A N 1
ATOM 1045 C CA . THR A 1 136 ? -5.121 -17.359 -5.609 1 94.5 136 THR A CA 1
ATOM 1046 C C . THR A 1 136 ? -6.008 -18.594 -5.473 1 94.5 136 THR A C 1
ATOM 1048 O O . THR A 1 136 ? -7.199 -18.469 -5.184 1 94.5 136 THR A O 1
ATOM 1051 N N . GLU A 1 137 ? -5.434 -19.75 -5.605 1 94.25 137 GLU A N 1
ATOM 1052 C CA . GLU A 1 137 ? -6.156 -21.016 -5.473 1 94.25 137 GLU A CA 1
ATOM 1053 C C . GLU A 1 137 ? -6.797 -21.141 -4.094 1 94.25 137 GLU A C 1
ATOM 1055 O O . GLU A 1 137 ? -7.953 -21.547 -3.975 1 94.25 137 GLU A O 1
ATOM 1060 N N . ALA A 1 138 ? -6.066 -20.781 -3.096 1 94.25 138 ALA A N 1
ATOM 1061 C CA . ALA A 1 138 ? -6.551 -20.922 -1.725 1 94.25 138 ALA A CA 1
ATOM 1062 C C . ALA A 1 138 ? -7.758 -20.016 -1.479 1 94.25 138 ALA A C 1
ATOM 1064 O O . ALA A 1 138 ? -8.742 -20.438 -0.871 1 94.25 138 ALA A O 1
ATOM 1065 N N . VAL A 1 139 ? -7.68 -18.812 -1.897 1 94.81 139 VAL A N 1
ATOM 1066 C CA . VAL A 1 139 ? -8.797 -17.891 -1.694 1 94.81 139 VAL A CA 1
ATOM 1067 C C . VAL A 1 139 ? -10.008 -18.359 -2.496 1 94.81 139 VAL A C 1
ATOM 1069 O O . VAL A 1 139 ? -11.133 -18.328 -2 1 94.81 139 VAL A O 1
ATOM 1072 N N . LEU A 1 140 ? -9.766 -18.797 -3.725 1 93.81 140 LEU A N 1
ATOM 1073 C CA . LEU A 1 140 ? -10.875 -19.297 -4.535 1 93.81 140 LEU A CA 1
ATOM 1074 C C . LEU A 1 140 ? -11.5 -20.531 -3.898 1 93.81 140 LEU A C 1
ATOM 1076 O O . LEU A 1 140 ? -12.711 -20.734 -3.98 1 93.81 140 LEU A O 1
ATOM 1080 N N . ALA A 1 141 ? -10.68 -21.359 -3.326 1 94.12 141 ALA A N 1
ATOM 1081 C CA . ALA A 1 141 ? -11.195 -22.516 -2.613 1 94.12 141 ALA A CA 1
ATOM 1082 C C . ALA A 1 141 ? -12.102 -22.094 -1.455 1 94.12 141 ALA A C 1
ATOM 1084 O O . ALA A 1 141 ? -13.148 -22.703 -1.225 1 94.12 141 ALA A O 1
ATOM 1085 N N . ILE A 1 142 ? -11.68 -21.141 -0.746 1 95 142 ILE A N 1
ATOM 1086 C CA . ILE A 1 142 ? -12.461 -20.609 0.371 1 95 142 ILE A CA 1
ATOM 1087 C C . ILE A 1 142 ? -13.797 -20.078 -0.135 1 95 142 ILE A C 1
ATOM 1089 O O . ILE A 1 142 ? -14.828 -20.266 0.516 1 95 142 ILE A O 1
ATOM 1093 N N . LEU A 1 143 ? -13.812 -19.453 -1.329 1 95.06 143 LEU A N 1
ATOM 1094 C CA . LEU A 1 143 ? -15 -18.781 -1.861 1 95.06 143 LEU A CA 1
ATOM 1095 C C . LEU A 1 143 ? -15.797 -19.734 -2.762 1 95.06 143 LEU A C 1
ATOM 1097 O O . LEU A 1 143 ? -16.766 -19.328 -3.389 1 95.06 143 LEU A O 1
ATOM 1101 N N . ARG A 1 144 ? -15.383 -20.906 -2.857 1 92.69 144 ARG A N 1
ATOM 1102 C CA . ARG A 1 144 ? -15.875 -21.844 -3.867 1 92.69 144 ARG A CA 1
ATOM 1103 C C . ARG A 1 144 ? -17.391 -21.922 -3.854 1 92.69 144 ARG A C 1
ATOM 1105 O O . ARG A 1 144 ? -18.031 -21.906 -4.91 1 92.69 144 ARG A O 1
ATOM 1112 N N . ASP A 1 145 ? -18 -21.891 -2.688 1 92.38 145 ASP A N 1
ATOM 1113 C CA . ASP A 1 145 ? -19.438 -22.141 -2.58 1 92.38 145 ASP A CA 1
ATOM 1114 C C . ASP A 1 145 ? -20.219 -20.828 -2.461 1 92.38 145 ASP A C 1
ATOM 1116 O O . ASP A 1 145 ? -21.438 -20.828 -2.271 1 92.38 145 ASP A O 1
ATOM 1120 N N . VAL A 1 146 ? -19.5 -19.766 -2.459 1 94.06 146 VAL A N 1
ATOM 1121 C CA . VAL A 1 146 ? -20.156 -18.453 -2.475 1 94.06 146 VAL A CA 1
ATOM 1122 C C . VAL A 1 146 ? -20.828 -18.234 -3.824 1 94.06 146 VAL A C 1
ATOM 1124 O O . VAL A 1 146 ? -20.219 -18.453 -4.875 1 94.06 146 VAL A O 1
ATOM 1127 N N . PRO A 1 147 ? -22.109 -17.859 -3.818 1 95.5 147 PRO A N 1
ATOM 1128 C CA . PRO A 1 147 ? -22.875 -17.766 -5.062 1 95.5 147 PRO A CA 1
ATOM 1129 C C . PRO A 1 147 ? -22.625 -16.453 -5.812 1 95.5 147 PRO A C 1
ATOM 1131 O O . PRO A 1 147 ? -23.562 -15.688 -6.051 1 95.5 147 PRO A O 1
ATOM 1134 N N . LEU A 1 148 ? -21.453 -16.188 -6.195 1 95.75 148 LEU A N 1
ATOM 1135 C CA . LEU A 1 148 ? -21.047 -15.039 -6.996 1 95.75 148 LEU A CA 1
ATOM 1136 C C . LEU A 1 148 ? -20.297 -15.484 -8.242 1 95.75 148 LEU A C 1
ATOM 1138 O O . LEU A 1 148 ? -19.766 -16.594 -8.289 1 95.75 148 LEU A O 1
ATOM 1142 N N . ALA A 1 149 ? -20.312 -14.633 -9.203 1 93.69 149 ALA A N 1
ATOM 1143 C CA . ALA A 1 149 ? -19.609 -14.914 -10.445 1 93.69 149 ALA A CA 1
ATOM 1144 C C . ALA A 1 149 ? -18.094 -15 -10.219 1 93.69 149 ALA A C 1
ATOM 1146 O O . ALA A 1 149 ? -17.578 -14.461 -9.234 1 93.69 149 ALA A O 1
ATOM 1147 N N . GLN A 1 150 ? -17.375 -15.703 -11.055 1 91.44 150 GLN A N 1
ATOM 1148 C CA . GLN A 1 150 ? -15.938 -15.93 -10.93 1 91.44 150 GLN A CA 1
ATOM 1149 C C . GLN A 1 150 ? -15.172 -14.609 -10.922 1 91.44 150 GLN A C 1
ATOM 1151 O O . GLN A 1 150 ? -14.227 -14.445 -10.156 1 91.44 150 GLN A O 1
ATOM 1156 N N . ASP A 1 151 ? -15.586 -13.688 -11.789 1 90.38 151 ASP A N 1
ATOM 1157 C CA . ASP A 1 151 ? -14.922 -12.391 -11.852 1 90.38 151 ASP A CA 1
ATOM 1158 C C . ASP A 1 151 ? -15.078 -11.633 -10.531 1 90.38 151 ASP A C 1
ATOM 1160 O O . ASP A 1 151 ? -14.164 -10.906 -10.117 1 90.38 151 ASP A O 1
ATOM 1164 N N . GLU A 1 152 ? -16.234 -11.781 -9.914 1 94.62 152 GLU A N 1
ATOM 1165 C CA . GLU A 1 152 ? -16.453 -11.1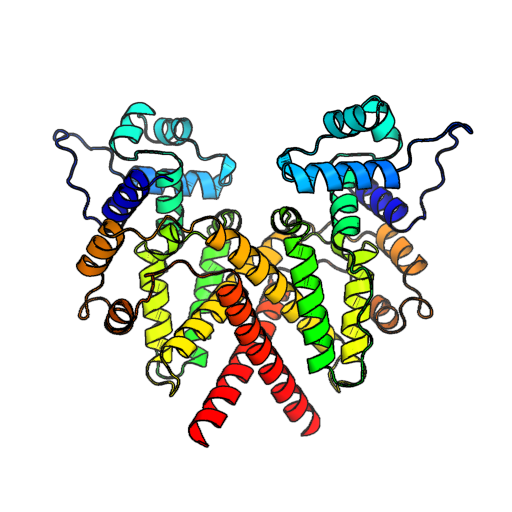33 -8.625 1 94.62 152 GLU A CA 1
ATOM 1166 C C . GLU A 1 152 ? -15.617 -11.789 -7.527 1 94.62 152 GLU A C 1
ATOM 1168 O O . GLU A 1 152 ? -15.141 -11.109 -6.613 1 94.62 152 GLU A O 1
ATOM 1173 N N . LYS A 1 153 ? -15.484 -13.148 -7.605 1 95.75 153 LYS A N 1
ATOM 1174 C CA . LYS A 1 153 ? -14.617 -13.828 -6.648 1 95.75 153 LYS A CA 1
ATOM 1175 C C . LYS A 1 153 ? -13.172 -13.359 -6.777 1 95.75 153 LYS A C 1
ATOM 1177 O O . LYS A 1 153 ? -12.484 -13.18 -5.773 1 95.75 153 LYS A O 1
ATOM 1182 N N . LEU A 1 154 ? -12.703 -13.07 -7.992 1 94.19 154 LEU A N 1
ATOM 1183 C CA . LEU A 1 154 ? -11.359 -12.547 -8.211 1 94.19 154 LEU A CA 1
ATOM 1184 C C . LEU A 1 154 ? -11.242 -11.117 -7.68 1 94.19 154 LEU A C 1
ATOM 1186 O O . LEU A 1 154 ? -10.203 -10.742 -7.133 1 94.19 154 LEU A O 1
ATOM 1190 N N . ALA A 1 155 ? -12.328 -10.336 -7.855 1 96 155 ALA A N 1
ATOM 1191 C CA . ALA A 1 155 ? -12.336 -8.984 -7.312 1 96 155 ALA A CA 1
ATOM 1192 C C . ALA A 1 155 ? -12.25 -9 -5.789 1 96 155 ALA A C 1
ATOM 1194 O O . ALA A 1 155 ? -11.586 -8.156 -5.188 1 96 155 ALA A O 1
ATOM 1195 N N . ILE A 1 156 ? -12.93 -9.969 -5.156 1 97.56 156 ILE A N 1
ATOM 1196 C CA . ILE A 1 156 ? -12.875 -10.141 -3.711 1 97.56 156 ILE A CA 1
ATOM 1197 C C . ILE A 1 156 ? -11.461 -10.531 -3.285 1 97.56 156 ILE A C 1
ATOM 1199 O O . ILE A 1 156 ? -10.93 -9.992 -2.314 1 97.56 156 ILE A O 1
ATOM 1203 N N . LEU A 1 157 ? -10.891 -11.461 -4.031 1 96.31 157 LEU A N 1
ATOM 1204 C CA . LEU A 1 157 ? -9.508 -11.859 -3.785 1 96.31 157 LEU A CA 1
ATOM 1205 C C . LEU A 1 157 ? -8.57 -10.656 -3.82 1 96.31 157 LEU A C 1
ATOM 1207 O O . LEU A 1 157 ? -7.777 -10.461 -2.9 1 96.31 157 LEU A O 1
ATOM 1211 N N . LEU A 1 158 ? -8.688 -9.875 -4.828 1 96 158 LEU A N 1
ATOM 1212 C CA . LEU A 1 158 ? -7.848 -8.688 -4.988 1 96 158 LEU A CA 1
ATOM 1213 C C . LEU A 1 158 ? -8.07 -7.707 -3.848 1 96 158 LEU A C 1
ATOM 1215 O O . LEU A 1 158 ? -7.109 -7.227 -3.24 1 96 158 LEU A O 1
ATOM 1219 N N . ALA A 1 159 ? -9.336 -7.406 -3.516 1 97.88 159 ALA A N 1
ATOM 1220 C CA . ALA A 1 159 ? -9.656 -6.477 -2.436 1 97.88 159 ALA A CA 1
ATOM 1221 C C . ALA A 1 159 ? -9.07 -6.953 -1.109 1 97.88 159 ALA A C 1
ATOM 1223 O O . ALA A 1 159 ? -8.508 -6.16 -0.348 1 97.88 159 ALA A O 1
ATOM 1224 N N . PHE A 1 160 ? -9.211 -8.234 -0.905 1 97.81 160 PHE A N 1
ATOM 1225 C CA . PHE A 1 160 ? -8.75 -8.852 0.332 1 97.81 160 PHE A CA 1
ATOM 1226 C C . PHE A 1 160 ? -7.23 -8.758 0.441 1 97.81 160 PHE A C 1
ATOM 1228 O O . PHE A 1 160 ? -6.703 -8.258 1.439 1 97.81 160 PHE A O 1
ATOM 1235 N N . THR A 1 161 ? -6.473 -9.156 -0.514 1 96.38 161 THR A N 1
ATOM 1236 C CA . THR A 1 161 ? -5.016 -9.242 -0.45 1 96.38 161 THR A CA 1
ATOM 1237 C C . THR A 1 161 ? -4.387 -7.852 -0.501 1 96.38 161 THR A C 1
ATOM 1239 O O . THR A 1 161 ? -3.387 -7.594 0.171 1 96.38 161 THR A O 1
ATOM 1242 N N . VAL A 1 162 ? -4.996 -6.934 -1.298 1 96.5 162 VAL A N 1
ATOM 1243 C CA . VAL A 1 162 ? -4.496 -5.566 -1.391 1 96.5 162 VAL A CA 1
ATOM 1244 C C . VAL A 1 162 ? -4.672 -4.859 -0.048 1 96.5 162 VAL A C 1
ATOM 1246 O O . VAL A 1 162 ? -3.744 -4.211 0.445 1 96.5 162 VAL A O 1
ATOM 1249 N N . THR A 1 163 ? -5.855 -4.984 0.578 1 96.88 163 THR A N 1
ATOM 1250 C CA . THR A 1 163 ? -6.117 -4.391 1.884 1 96.88 163 THR A CA 1
ATOM 1251 C C . THR A 1 163 ? -5.145 -4.93 2.93 1 96.88 163 THR A C 1
ATOM 1253 O O . THR A 1 163 ? -4.555 -4.16 3.688 1 96.88 163 THR A O 1
ATOM 1256 N N . LEU A 1 164 ? -5.023 -6.156 2.895 1 96.44 164 LEU A N 1
ATOM 1257 C CA . LEU A 1 164 ? -4.16 -6.82 3.867 1 96.44 164 LEU A CA 1
ATOM 1258 C C . LEU A 1 164 ? -2.725 -6.32 3.752 1 96.44 164 LEU A C 1
ATOM 1260 O O . LEU A 1 164 ? -2.111 -5.938 4.754 1 96.44 164 LEU A O 1
ATOM 1264 N N . ARG A 1 165 ? -2.188 -6.348 2.613 1 96.44 165 ARG A N 1
ATOM 1265 C CA . ARG A 1 165 ? -0.817 -5.906 2.379 1 96.44 165 ARG A CA 1
ATOM 1266 C C . ARG A 1 165 ? -0.647 -4.434 2.748 1 96.44 165 ARG A C 1
ATOM 1268 O O . ARG A 1 165 ? 0.367 -4.051 3.332 1 96.44 165 ARG A O 1
ATOM 1275 N N . ALA A 1 166 ? -1.586 -3.654 2.361 1 96.62 166 ALA A N 1
ATOM 1276 C CA . ALA A 1 166 ? -1.525 -2.223 2.643 1 96.62 166 ALA A CA 1
ATOM 1277 C C . ALA A 1 166 ? -1.474 -1.96 4.145 1 96.62 166 ALA A C 1
ATOM 1279 O O . ALA A 1 166 ? -0.707 -1.112 4.609 1 96.62 166 ALA A O 1
ATOM 1280 N N . TYR A 1 167 ? -2.273 -2.598 4.969 1 96.31 167 TYR A N 1
ATOM 1281 C CA . TYR A 1 167 ? -2.279 -2.398 6.41 1 96.31 167 TYR A CA 1
ATOM 1282 C C . TYR A 1 167 ? -1.005 -2.945 7.043 1 96.31 167 TYR A C 1
ATOM 1284 O O . TYR A 1 167 ? -0.51 -2.396 8.031 1 96.31 167 TYR A O 1
ATOM 1292 N N . ALA A 1 168 ? -0.521 -4.062 6.5 1 95.69 168 ALA A N 1
ATOM 1293 C CA . ALA A 1 168 ? 0.759 -4.566 6.988 1 95.69 168 ALA A CA 1
ATOM 1294 C C . ALA A 1 168 ? 1.87 -3.543 6.777 1 95.69 168 ALA A C 1
ATOM 1296 O O . ALA A 1 168 ? 2.701 -3.33 7.664 1 95.69 168 ALA A O 1
ATOM 1297 N N . ALA A 1 169 ? 1.875 -2.936 5.613 1 95.25 169 ALA A N 1
ATOM 1298 C CA . ALA A 1 169 ? 2.863 -1.9 5.32 1 95.25 169 ALA A CA 1
ATOM 1299 C C . ALA A 1 169 ? 2.678 -0.693 6.234 1 95.25 169 ALA A C 1
ATOM 1301 O O . ALA A 1 169 ? 3.652 -0.145 6.754 1 95.25 169 ALA A O 1
ATOM 1302 N N . LEU A 1 170 ? 1.453 -0.278 6.395 1 93.62 170 LEU A N 1
ATOM 1303 C CA . LEU A 1 170 ? 1.148 0.844 7.277 1 93.62 170 LEU A CA 1
ATOM 1304 C C . LEU A 1 170 ? 1.648 0.575 8.688 1 93.62 170 LEU A C 1
ATOM 1306 O O . LEU A 1 170 ? 2.297 1.431 9.297 1 93.62 170 LEU A O 1
ATOM 1310 N N . ALA A 1 171 ? 1.318 -0.599 9.25 1 92.5 171 ALA A N 1
ATOM 1311 C CA . ALA A 1 171 ? 1.741 -0.979 10.602 1 92.5 171 ALA A CA 1
ATOM 1312 C C . ALA A 1 171 ? 3.26 -0.926 10.734 1 92.5 171 ALA A C 1
ATOM 1314 O O . ALA A 1 171 ? 3.787 -0.376 11.703 1 92.5 171 ALA A O 1
ATOM 1315 N N . ARG A 1 172 ? 3.9 -1.46 9.789 1 90.5 172 ARG A N 1
ATOM 1316 C CA . ARG A 1 172 ? 5.359 -1.444 9.789 1 90.5 172 ARG A CA 1
ATOM 1317 C C . ARG A 1 172 ? 5.891 -0.015 9.773 1 90.5 172 ARG A C 1
ATOM 1319 O O . ARG A 1 172 ? 6.801 0.323 10.531 1 90.5 172 ARG A O 1
ATOM 1326 N N . ASP A 1 173 ? 5.348 0.84 8.914 1 89.44 173 ASP A N 1
ATOM 1327 C CA . ASP A 1 173 ? 5.82 2.209 8.734 1 89.44 173 ASP A CA 1
ATOM 1328 C C . ASP A 1 173 ? 5.613 3.031 10.008 1 89.44 173 ASP A C 1
ATOM 1330 O O . ASP A 1 173 ? 6.484 3.816 10.391 1 89.44 173 ASP A O 1
ATOM 1334 N N . ILE A 1 174 ? 4.504 2.922 10.633 1 85.69 174 ILE A N 1
ATOM 1335 C CA . ILE A 1 174 ? 4.125 3.762 11.766 1 85.69 174 ILE A CA 1
ATOM 1336 C C . ILE A 1 174 ? 4.871 3.307 13.016 1 85.69 174 ILE A C 1
ATOM 1338 O O . ILE A 1 174 ? 5.379 4.133 13.781 1 85.69 174 ILE A O 1
ATOM 1342 N N . THR A 1 175 ? 4.918 2.041 13.281 1 82.62 175 THR A N 1
ATOM 1343 C CA . THR A 1 175 ? 5.523 1.536 14.508 1 82.62 175 THR A CA 1
ATOM 1344 C C . THR A 1 175 ? 7.023 1.825 14.531 1 82.62 175 THR A C 1
ATOM 1346 O O . THR A 1 175 ? 7.637 1.868 15.594 1 82.62 175 THR A O 1
ATOM 1349 N N . SER A 1 176 ? 7.539 2.16 13.422 1 76.5 176 SER A N 1
ATOM 1350 C CA . SER A 1 176 ? 8.961 2.496 13.352 1 76.5 176 SER A CA 1
ATOM 1351 C C . SER A 1 176 ? 9.195 3.961 13.703 1 76.5 176 SER A C 1
ATOM 1353 O O . SER A 1 176 ? 10.336 4.371 13.93 1 76.5 176 SER A O 1
ATOM 1355 N N . GLN A 1 177 ? 8.117 4.785 13.828 1 76.12 177 GLN A N 1
ATOM 1356 C CA . GLN A 1 177 ? 8.219 6.23 14.023 1 76.12 177 GLN A CA 1
ATOM 1357 C C . GLN A 1 177 ? 7.738 6.633 15.414 1 76.12 177 GLN A C 1
ATOM 1359 O O . GLN A 1 177 ? 7.438 7.801 15.664 1 76.12 177 GLN A O 1
ATOM 1364 N N . ALA A 1 178 ? 7.613 5.91 16.453 1 64.88 178 ALA A N 1
ATOM 1365 C CA . ALA A 1 178 ? 7.07 6.125 17.781 1 64.88 178 ALA A CA 1
ATOM 1366 C C . ALA A 1 178 ? 7.594 7.43 18.391 1 64.88 178 ALA A C 1
ATOM 1368 O O . ALA A 1 178 ? 6.941 8.031 19.234 1 64.88 178 ALA A O 1
ATOM 1369 N N . LYS A 1 179 ? 8.469 8.203 17.781 1 79.06 179 LYS A N 1
ATOM 1370 C CA . LYS A 1 179 ? 9.117 9.328 18.453 1 79.06 179 LYS A CA 1
ATOM 1371 C C . LYS A 1 179 ? 8.648 10.664 17.859 1 79.06 179 LYS A C 1
ATOM 1373 O O . LYS A 1 179 ? 9.219 11.711 18.156 1 79.06 179 LYS A O 1
ATOM 1378 N N . VAL A 1 180 ? 7.531 10.562 17.234 1 82.81 180 VAL A N 1
ATOM 1379 C CA . VAL A 1 180 ? 7.051 11.773 16.578 1 82.81 180 VAL A CA 1
ATOM 1380 C C . VAL A 1 180 ? 6.191 12.578 17.562 1 82.81 180 VAL A C 1
ATOM 1382 O O . VAL A 1 180 ? 6.164 13.812 17.5 1 82.81 180 VAL A O 1
ATOM 1385 N N . PHE A 1 181 ? 5.68 11.945 18.547 1 81.94 181 PHE A N 1
ATOM 1386 C CA . PHE A 1 181 ? 4.719 12.602 19.422 1 81.94 181 PHE A CA 1
ATOM 1387 C C . PHE A 1 181 ? 5.406 13.156 20.656 1 81.94 181 PHE A C 1
ATOM 1389 O O . PHE A 1 181 ? 5.551 12.453 21.656 1 81.94 181 PHE A O 1
ATOM 1396 N N . THR A 1 182 ? 5.793 14.312 20.578 1 87.06 182 THR A N 1
ATOM 1397 C CA . THR A 1 182 ? 6.43 15.031 21.672 1 87.06 182 THR A CA 1
ATOM 1398 C C . THR A 1 182 ? 5.523 16.156 22.188 1 87.06 182 THR A C 1
ATOM 1400 O O . THR A 1 182 ? 4.566 16.547 21.516 1 87.06 182 THR A O 1
ATOM 1403 N N . PRO A 1 183 ? 5.785 16.609 23.359 1 87.94 183 PRO A N 1
ATOM 1404 C CA . PRO A 1 183 ? 4.988 17.719 23.875 1 87.94 183 PRO A CA 1
ATOM 1405 C C . PRO A 1 183 ? 4.988 18.922 22.953 1 87.94 183 PRO A C 1
ATOM 1407 O O . PRO A 1 183 ? 3.955 19.594 22.797 1 87.94 183 PRO A O 1
ATOM 1410 N N . VAL A 1 184 ? 6.094 19.172 22.375 1 90.94 184 VAL A N 1
ATOM 1411 C CA . VAL A 1 184 ? 6.199 20.312 21.484 1 90.94 184 VAL A CA 1
ATOM 1412 C C . VAL A 1 184 ? 5.289 20.125 20.281 1 90.94 184 VAL A C 1
ATOM 1414 O O . VAL A 1 184 ? 4.629 21.062 19.828 1 90.94 184 VAL A O 1
ATOM 1417 N N . VAL A 1 185 ? 5.242 18.938 19.734 1 91.81 185 VAL A N 1
ATOM 1418 C CA . VAL A 1 185 ? 4.359 18.625 18.609 1 91.81 185 VAL A CA 1
ATOM 1419 C C . VAL A 1 185 ? 2.904 18.828 19.031 1 91.81 185 VAL A C 1
ATOM 1421 O O . VAL A 1 185 ? 2.105 19.391 18.281 1 91.81 185 VAL A O 1
ATOM 1424 N N . GLY A 1 186 ? 2.609 18.359 20.219 1 90.69 186 GLY A N 1
ATOM 1425 C CA . GLY A 1 186 ? 1.279 18.594 20.75 1 90.69 186 GLY A CA 1
ATOM 1426 C C . GLY A 1 186 ? 0.918 20.062 20.844 1 90.69 186 GLY A C 1
ATOM 1427 O O . GLY A 1 186 ? -0.216 20.438 20.547 1 90.69 186 GLY A O 1
ATOM 1428 N N . GLU A 1 187 ? 1.799 20.828 21.266 1 92.06 187 GLU A N 1
ATOM 1429 C CA . GLU A 1 187 ? 1.594 22.266 21.375 1 92.06 187 GLU A CA 1
ATOM 1430 C C . GLU A 1 187 ? 1.333 22.891 20 1 92.06 187 GLU A C 1
ATOM 1432 O O . GLU A 1 187 ? 0.431 23.719 19.844 1 92.06 187 GLU A O 1
ATOM 1437 N N . ILE A 1 188 ? 2.111 22.5 19.047 1 94 188 ILE A N 1
ATOM 1438 C CA . ILE A 1 188 ? 1.938 23.016 17.703 1 94 188 ILE A CA 1
ATOM 1439 C C . ILE A 1 188 ? 0.547 22.656 17.188 1 94 188 ILE A C 1
ATOM 1441 O O . ILE A 1 188 ? -0.177 23.516 16.672 1 94 188 ILE A O 1
ATOM 1445 N N . LEU A 1 189 ? 0.163 21.406 17.297 1 93.5 189 LEU A N 1
ATOM 1446 C CA . LEU A 1 189 ? -1.134 20.938 16.812 1 93.5 189 LEU A CA 1
ATOM 1447 C C . LEU A 1 189 ? -2.27 21.672 17.531 1 93.5 189 LEU A C 1
ATOM 1449 O O . LEU A 1 189 ? -3.275 22.016 16.906 1 93.5 189 LEU A O 1
ATOM 1453 N N . GLY A 1 190 ? -2.074 21.875 18.844 1 92.75 190 GLY A N 1
ATOM 1454 C CA . GLY A 1 190 ? -3.061 22.625 19.594 1 92.75 190 GLY A CA 1
ATOM 1455 C C . GLY A 1 190 ? -3.244 24.047 19.094 1 92.75 190 GLY A C 1
ATOM 1456 O O . GLY A 1 190 ? -4.34 24.594 19.188 1 92.75 190 GLY A O 1
ATOM 1457 N N . GLU A 1 191 ? -2.223 24.594 18.594 1 94.31 191 GLU A N 1
ATOM 1458 C CA . GLU A 1 191 ? -2.248 25.953 18.078 1 94.31 191 GLU A CA 1
ATOM 1459 C C . GLU A 1 191 ? -2.938 26.016 16.719 1 94.31 191 GLU A C 1
ATOM 1461 O O . GLU A 1 191 ? -3.693 26.953 16.453 1 94.31 191 GLU A O 1
ATOM 1466 N N . VAL A 1 192 ? -2.76 25.078 15.922 1 95.5 192 VAL A N 1
ATOM 1467 C CA . VAL A 1 192 ? -3.178 25.219 14.531 1 95.5 192 VAL A CA 1
ATOM 1468 C C . VAL A 1 192 ? -4.52 24.516 14.32 1 95.5 192 VAL A C 1
ATOM 1470 O O . VAL A 1 192 ? -5.262 24.844 13.391 1 95.5 192 VAL A O 1
ATOM 1473 N N . ILE A 1 193 ? -4.82 23.484 15.07 1 95.38 193 ILE A N 1
ATOM 1474 C CA . ILE A 1 193 ? -6.09 22.766 14.953 1 95.38 193 ILE A CA 1
ATOM 1475 C C . ILE A 1 193 ? -7.086 23.328 15.969 1 95.38 193 ILE A C 1
ATOM 1477 O O . ILE A 1 193 ? -7.133 22.875 17.109 1 95.38 193 ILE A O 1
ATOM 1481 N N . THR A 1 194 ? -7.848 24.266 15.555 1 94.88 194 THR A N 1
ATOM 1482 C CA . THR A 1 194 ? -8.852 24.906 16.406 1 94.88 194 THR A CA 1
ATOM 1483 C C . THR A 1 194 ? -10.258 24.516 15.961 1 94.88 194 THR A C 1
ATOM 1485 O O . THR A 1 194 ? -10.461 24.062 14.828 1 94.88 194 THR A O 1
ATOM 1488 N N . ALA A 1 195 ? -11.18 24.719 16.797 1 94.31 195 ALA A N 1
ATOM 1489 C CA . ALA A 1 195 ? -12.562 24.359 16.5 1 94.31 195 ALA A CA 1
ATOM 1490 C C . ALA A 1 195 ? -13.117 25.172 15.336 1 94.31 195 ALA A C 1
ATOM 1492 O O . ALA A 1 195 ? -13.992 24.703 14.602 1 94.31 195 ALA A O 1
ATOM 1493 N N . ASP A 1 196 ? -12.688 26.359 15.156 1 95.06 196 ASP A N 1
ATOM 1494 C CA . ASP A 1 196 ? -13.141 27.219 14.062 1 95.06 196 ASP A CA 1
ATOM 1495 C C . ASP A 1 196 ? -12.625 26.719 12.719 1 95.06 196 ASP A C 1
ATOM 1497 O O . ASP A 1 196 ? -13.367 26.672 11.742 1 95.06 196 ASP A O 1
ATOM 1501 N N . ARG A 1 197 ? -11.344 26.328 12.656 1 93.88 197 ARG A N 1
ATOM 1502 C CA . ARG A 1 197 ? -10.695 25.891 11.422 1 93.88 197 ARG A CA 1
ATOM 1503 C C . ARG A 1 197 ? -11.047 24.453 11.078 1 93.88 197 ARG A C 1
ATOM 1505 O O . ARG A 1 197 ? -11.211 24.109 9.906 1 93.88 197 ARG A O 1
ATOM 1512 N N . PHE A 1 198 ? -11.133 23.656 12.102 1 95.19 198 PHE A N 1
ATOM 1513 C CA . PHE A 1 198 ? -11.367 22.234 11.945 1 95.19 198 PHE A CA 1
ATOM 1514 C C . PHE A 1 198 ? -12.445 21.734 12.906 1 95.19 198 PHE A C 1
ATOM 1516 O O . PHE A 1 198 ? -12.156 20.984 13.828 1 95.19 198 PHE A O 1
ATOM 1523 N N . PRO A 1 199 ? -13.648 22.062 12.617 1 93.94 199 PRO A N 1
ATOM 1524 C CA . PRO A 1 199 ? -14.734 21.828 13.57 1 93.94 199 PRO A CA 1
ATOM 1525 C C . PRO A 1 199 ? -14.977 20.344 13.836 1 93.94 199 PRO A C 1
ATOM 1527 O O . PRO A 1 199 ? -15.5 19.969 14.898 1 93.94 199 PRO A O 1
ATOM 1530 N N . ASN A 1 200 ? -14.617 19.469 12.938 1 93.06 200 ASN A N 1
ATOM 1531 C CA . ASN A 1 200 ? -14.891 18.047 13.133 1 93.06 200 ASN A CA 1
ATOM 1532 C C . ASN A 1 200 ? -13.703 17.328 13.773 1 93.06 200 ASN A C 1
ATOM 1534 O O . ASN A 1 200 ? -13.891 16.391 14.555 1 93.06 200 ASN A O 1
ATOM 1538 N N . LEU A 1 201 ? -12.508 17.781 13.43 1 94.19 201 LEU A N 1
ATOM 1539 C CA . LEU A 1 201 ? -11.297 17.125 13.891 1 94.19 201 LEU A CA 1
ATOM 1540 C C . LEU A 1 201 ? -10.883 17.641 15.266 1 94.19 201 LEU A C 1
ATOM 1542 O O . LEU A 1 201 ? -10.406 16.875 16.109 1 94.19 201 LEU A O 1
ATOM 1546 N N . ALA A 1 202 ? -11.055 18.922 15.562 1 94.75 202 ALA A N 1
ATOM 1547 C CA . ALA A 1 202 ? -10.531 19.594 16.75 1 94.75 202 ALA A CA 1
ATOM 1548 C C . ALA A 1 202 ? -11.039 18.938 18.031 1 94.75 202 ALA A C 1
ATOM 1550 O O . ALA A 1 202 ? -10.266 18.703 18.953 1 94.75 202 ALA A O 1
ATOM 1551 N N . PRO A 1 203 ? -12.305 18.547 18.062 1 90.75 203 PRO A N 1
ATOM 1552 C CA . PRO A 1 203 ? -12.797 17.906 19.297 1 90.75 203 PRO A CA 1
ATOM 1553 C C . PRO A 1 203 ? -12.102 16.578 19.578 1 90.75 203 PRO A C 1
ATOM 1555 O O . PRO A 1 203 ? -12.102 16.125 20.719 1 90.75 203 PRO A O 1
ATOM 1558 N N . MET A 1 204 ? -11.578 16.016 18.609 1 88.75 204 MET A N 1
ATOM 1559 C CA . MET A 1 204 ? -10.961 14.695 18.766 1 88.75 204 MET A CA 1
ATOM 1560 C C . MET A 1 204 ? -9.531 14.828 19.281 1 88.75 204 MET A C 1
ATOM 1562 O O . MET A 1 204 ? -8.945 13.852 19.766 1 88.75 204 MET A O 1
ATOM 1566 N N . LEU A 1 205 ? -8.906 15.922 19.047 1 86.81 205 LEU A N 1
ATOM 1567 C CA . LEU A 1 205 ? -7.535 16.141 19.5 1 86.81 205 LEU A CA 1
ATOM 1568 C C . LEU A 1 205 ? -7.43 15.93 21 1 86.81 205 LEU A C 1
ATOM 1570 O O . LEU A 1 205 ? -6.461 15.344 21.484 1 86.81 205 LEU A O 1
ATOM 1574 N N . ASP A 1 206 ? -8.391 16.375 21.734 1 78.94 206 ASP A N 1
ATOM 1575 C CA . ASP A 1 206 ? -8.406 16.234 23.188 1 78.94 206 ASP A CA 1
ATOM 1576 C C . ASP A 1 206 ? -8.562 14.773 23.609 1 78.94 206 ASP A C 1
ATOM 1578 O O . ASP A 1 206 ? -8.125 14.383 24.688 1 78.94 206 ASP A O 1
ATOM 1582 N N . GLY A 1 207 ? -9.188 14.023 22.703 1 75.12 207 GLY A N 1
ATOM 1583 C CA . GLY A 1 207 ? -9.383 12.602 22.969 1 75.12 207 GLY A CA 1
ATOM 1584 C C . GLY A 1 207 ? -8.156 11.766 22.641 1 75.12 207 GLY A C 1
ATOM 1585 O O . GLY A 1 207 ? -8.18 10.539 22.797 1 75.12 207 GLY A O 1
ATOM 1586 N N . GLY A 1 208 ? -7.18 12.453 22.188 1 77.94 208 GLY A N 1
ATOM 1587 C CA . GLY A 1 208 ? -5.918 11.75 22 1 77.94 208 GLY A CA 1
ATOM 1588 C C . GLY A 1 208 ? -5.617 11.43 20.547 1 77.94 208 GLY A C 1
ATOM 1589 O O . GLY A 1 208 ? -4.746 10.609 20.266 1 77.94 208 GLY A O 1
ATOM 1590 N N . LEU A 1 209 ? -6.504 11.984 19.703 1 80.5 209 LEU A N 1
ATOM 1591 C CA . LEU A 1 209 ? -6.129 11.852 18.297 1 80.5 209 LEU A CA 1
ATOM 1592 C C . LEU A 1 209 ? -4.719 12.383 18.062 1 80.5 209 LEU A C 1
ATOM 1594 O O . LEU A 1 209 ? -4.352 13.445 18.562 1 80.5 209 LEU A O 1
ATOM 1598 N N . TYR A 1 210 ? -3.801 11.703 17.469 1 76.5 210 TYR A N 1
ATOM 1599 C CA . TYR A 1 210 ? -2.408 12.031 17.188 1 76.5 210 TYR A CA 1
ATOM 1600 C C . TYR A 1 210 ? -1.574 12.016 18.453 1 76.5 210 TYR A C 1
ATOM 1602 O O . TYR A 1 210 ? -0.517 12.641 18.531 1 76.5 210 TYR A O 1
ATOM 1610 N N . GLY A 1 211 ? -1.983 11.547 19.578 1 70.38 211 GLY A N 1
ATOM 1611 C CA . GLY A 1 211 ? -1.294 11.617 20.859 1 70.38 211 GLY A CA 1
ATOM 1612 C C . GLY A 1 211 ? -0.246 10.539 21.031 1 70.38 211 GLY A C 1
ATOM 1613 O O . GLY A 1 211 ? 0.904 10.828 21.375 1 70.38 211 GLY A O 1
ATOM 1614 N N . GLU A 1 212 ? -0.602 9.305 21.109 1 70.44 212 GLU A N 1
ATOM 1615 C CA . GLU A 1 212 ? 0.348 8.219 21.359 1 70.44 212 GLU A CA 1
ATOM 1616 C C . GLU A 1 212 ? 0.492 7.328 20.125 1 70.44 212 GLU A C 1
ATOM 1618 O O . GLU A 1 212 ? -0.457 7.168 19.359 1 70.44 212 GLU A O 1
ATOM 1623 N N . PRO A 1 213 ? 1.823 6.996 20.047 1 70.88 213 PRO A N 1
ATOM 1624 C CA . PRO A 1 213 ? 2.033 6.035 18.969 1 70.88 213 PRO A CA 1
ATOM 1625 C C . PRO A 1 213 ? 1.112 4.82 19.062 1 70.88 213 PRO A C 1
ATOM 1627 O O . PRO A 1 213 ? 0.809 4.359 20.156 1 70.88 213 PRO A O 1
ATOM 1630 N N . GLU A 1 214 ? 0.66 4.477 17.953 1 77.94 214 GLU A N 1
ATOM 1631 C CA . GLU A 1 214 ? -0.139 3.256 17.938 1 77.94 214 GLU A CA 1
ATOM 1632 C C . GLU A 1 214 ? 0.743 2.018 18.078 1 77.94 214 GLU A C 1
ATOM 1634 O O . GLU A 1 214 ? 1.797 1.923 17.438 1 77.94 214 GLU A O 1
ATOM 1639 N N . SER A 1 215 ? 0.391 1.149 19 1 80.94 215 SER A N 1
ATOM 1640 C CA . SER A 1 215 ? 1.069 -0.134 19.156 1 80.94 215 SER A CA 1
ATOM 1641 C C . SER A 1 215 ? 0.782 -1.058 17.969 1 80.94 215 SER A C 1
ATOM 1643 O O . SER A 1 215 ? -0.128 -0.799 17.188 1 80.94 215 SER A O 1
ATOM 1645 N N . ALA A 1 216 ? 1.632 -2.053 17.812 1 79.94 216 ALA A N 1
ATOM 1646 C CA . ALA A 1 216 ? 1.39 -3.072 16.797 1 79.94 216 ALA A CA 1
ATOM 1647 C C . ALA A 1 216 ? 0.003 -3.689 16.969 1 79.94 216 ALA A C 1
ATOM 1649 O O . ALA A 1 216 ? -0.674 -3.979 15.977 1 79.94 216 ALA A O 1
ATOM 1650 N N . GLU A 1 217 ? -0.434 -3.857 18.156 1 83.62 217 GLU A N 1
ATOM 1651 C CA . GLU A 1 217 ? -1.747 -4.422 18.453 1 83.62 217 GLU A CA 1
ATOM 1652 C C . GLU A 1 217 ? -2.865 -3.504 17.969 1 83.62 217 GLU A C 1
ATOM 1654 O O . GLU A 1 217 ? -3.881 -3.975 17.453 1 83.62 217 GLU A O 1
ATOM 1659 N N . GLU A 1 218 ? -2.66 -2.301 18.188 1 87.38 218 GLU A N 1
ATOM 1660 C CA . GLU A 1 218 ? -3.656 -1.331 17.734 1 87.38 218 GLU A CA 1
ATOM 1661 C C . GLU A 1 218 ? -3.764 -1.312 16.219 1 87.38 218 GLU A C 1
ATOM 1663 O O . GLU A 1 218 ? -4.859 -1.16 15.664 1 87.38 218 GLU A O 1
ATOM 1668 N N . MET A 1 219 ? -2.609 -1.484 15.625 1 87 219 MET A N 1
ATOM 1669 C CA . MET A 1 219 ? -2.623 -1.521 14.164 1 87 219 MET A CA 1
ATOM 1670 C C . MET A 1 219 ? -3.33 -2.773 13.664 1 87 219 MET A C 1
ATOM 1672 O O . MET A 1 219 ? -4.035 -2.73 12.648 1 87 219 MET A O 1
ATOM 1676 N N . ASP A 1 220 ? -3.143 -3.906 14.375 1 89.88 220 ASP A N 1
ATOM 1677 C CA . ASP A 1 220 ? -3.857 -5.133 14.047 1 89.88 220 ASP A CA 1
ATOM 1678 C C . ASP A 1 220 ? -5.367 -4.949 14.195 1 89.88 220 ASP A C 1
ATOM 1680 O O . ASP A 1 220 ? -6.148 -5.512 13.43 1 89.88 220 ASP A O 1
ATOM 1684 N N . GLU A 1 221 ? -5.727 -4.215 15.141 1 92.81 221 GLU A N 1
ATOM 1685 C CA . GLU A 1 221 ? -7.145 -3.934 15.344 1 92.81 221 GLU A CA 1
ATOM 1686 C C . GLU A 1 221 ? -7.719 -3.117 14.188 1 92.81 221 GLU A C 1
ATOM 1688 O O . GLU A 1 221 ? -8.859 -3.34 13.773 1 92.81 221 GLU A O 1
ATOM 1693 N N . ASP A 1 222 ? -6.949 -2.191 13.734 1 94.06 222 ASP A N 1
ATOM 1694 C CA . ASP A 1 222 ? -7.383 -1.382 12.602 1 94.06 222 ASP A CA 1
ATOM 1695 C C . ASP A 1 222 ? -7.562 -2.238 11.352 1 94.06 222 ASP A C 1
ATOM 1697 O O . ASP A 1 222 ? -8.547 -2.086 10.625 1 94.06 222 ASP A O 1
ATOM 1701 N N . LEU A 1 223 ? -6.625 -3.094 11.133 1 96.06 223 LEU A N 1
ATOM 1702 C CA . LEU A 1 223 ? -6.777 -4.039 10.031 1 96.06 223 LEU A CA 1
ATOM 1703 C C . LEU A 1 223 ? -8.031 -4.891 10.219 1 96.06 223 LEU A C 1
ATOM 1705 O O . LEU A 1 223 ? -8.789 -5.094 9.273 1 96.06 223 LEU A O 1
ATOM 1709 N N . GLY A 1 224 ? -8.18 -5.414 11.43 1 97.06 224 GLY A N 1
ATOM 1710 C CA . GLY A 1 224 ? -9.375 -6.199 11.719 1 97.06 224 GLY A CA 1
ATOM 1711 C C . GLY A 1 224 ? -10.664 -5.469 11.391 1 97.06 224 GLY A C 1
ATOM 1712 O O . GLY A 1 224 ? -11.578 -6.047 10.797 1 97.06 224 GLY A O 1
ATOM 1713 N N . TYR A 1 225 ? -10.742 -4.273 11.797 1 97.06 225 TYR A N 1
ATOM 1714 C CA . TYR A 1 225 ? -11.922 -3.473 11.5 1 97.06 225 TYR A CA 1
ATOM 1715 C C . TYR A 1 225 ? -12.148 -3.363 10 1 97.06 225 TYR A C 1
ATOM 1717 O O . TYR A 1 225 ? -13.266 -3.553 9.516 1 97.06 225 TYR A O 1
ATOM 1725 N N . ALA A 1 226 ? -11.125 -2.996 9.25 1 97.88 226 ALA A N 1
ATOM 1726 C CA . ALA A 1 226 ? -11.219 -2.83 7.801 1 97.88 226 ALA A CA 1
ATOM 1727 C C . ALA A 1 226 ? -11.695 -4.117 7.129 1 97.88 226 ALA A C 1
ATOM 1729 O O . ALA A 1 226 ? -12.555 -4.09 6.25 1 97.88 226 ALA A O 1
ATOM 1730 N N . LEU A 1 227 ? -11.133 -5.25 7.57 1 97.94 227 LEU A N 1
ATOM 1731 C CA . LEU A 1 227 ? -11.516 -6.535 6.996 1 97.94 227 LEU A CA 1
ATOM 1732 C C . LEU A 1 227 ? -12.953 -6.879 7.352 1 97.94 227 LEU A C 1
ATOM 1734 O O . LEU A 1 227 ? -13.695 -7.406 6.52 1 97.94 227 LEU A O 1
ATOM 1738 N N . GLU A 1 228 ? -13.352 -6.59 8.555 1 97.88 228 GLU A N 1
ATOM 1739 C CA . GLU A 1 228 ? -14.734 -6.855 8.953 1 97.88 228 GLU A CA 1
ATOM 1740 C C . GLU A 1 228 ? -15.719 -6.066 8.094 1 97.88 228 GLU A C 1
ATOM 1742 O O . GLU A 1 228 ? -16.766 -6.582 7.715 1 97.88 228 GLU A O 1
ATOM 1747 N N . ARG A 1 229 ? -15.398 -4.844 7.844 1 98.06 229 ARG A N 1
ATOM 1748 C CA . ARG A 1 229 ? -16.25 -4.039 6.98 1 98.06 229 ARG A CA 1
ATOM 1749 C C . ARG A 1 229 ? -16.266 -4.59 5.559 1 98.06 229 ARG A C 1
ATOM 1751 O O . ARG A 1 229 ? -17.328 -4.652 4.922 1 98.06 229 ARG A O 1
ATOM 1758 N N . LEU A 1 230 ? -15.133 -4.938 5.027 1 98.25 230 LEU A N 1
ATOM 1759 C CA . LEU A 1 230 ? -15.07 -5.566 3.711 1 98.25 230 LEU A CA 1
ATOM 1760 C C . LEU A 1 230 ? -15.93 -6.82 3.668 1 98.25 230 LEU A C 1
ATOM 1762 O O . LEU A 1 230 ? -16.703 -7.016 2.727 1 98.25 230 LEU A O 1
ATOM 1766 N N . PHE A 1 231 ? -15.812 -7.672 4.738 1 98.31 231 PHE A N 1
ATOM 1767 C CA . PHE A 1 231 ? -16.562 -8.914 4.816 1 98.31 231 PHE A CA 1
ATOM 1768 C C . PHE A 1 231 ? -18.062 -8.641 4.891 1 98.31 231 PHE A C 1
ATOM 1770 O O . PHE A 1 231 ? -18.859 -9.32 4.242 1 98.31 231 PHE A O 1
ATOM 1777 N N . ASP A 1 232 ? -18.438 -7.637 5.688 1 98.19 232 ASP A N 1
ATOM 1778 C CA . ASP A 1 232 ? -19.844 -7.25 5.754 1 98.19 232 ASP A CA 1
ATOM 1779 C C . ASP A 1 232 ? -20.375 -6.836 4.379 1 98.19 232 ASP A C 1
ATOM 1781 O O . ASP A 1 232 ? -21.516 -7.152 4.02 1 98.19 232 ASP A O 1
ATOM 1785 N N . GLY A 1 233 ? -19.547 -6.121 3.674 1 98.38 233 GLY A N 1
ATOM 1786 C CA . GLY A 1 233 ? -19.922 -5.727 2.328 1 98.38 233 GLY A CA 1
ATOM 1787 C C . GLY A 1 233 ? -20.078 -6.902 1.383 1 98.38 233 GLY A C 1
ATOM 1788 O O . GLY A 1 233 ? -21.016 -6.93 0.573 1 98.38 233 GLY A O 1
ATOM 1789 N N . ILE A 1 234 ? -19.203 -7.848 1.43 1 97.75 234 ILE A N 1
ATOM 1790 C CA . ILE A 1 234 ? -19.297 -9.062 0.627 1 97.75 234 ILE A CA 1
ATOM 1791 C C . ILE A 1 234 ? -20.578 -9.82 0.987 1 97.75 234 ILE A C 1
ATOM 1793 O O . ILE A 1 234 ? -21.297 -10.289 0.103 1 97.75 234 ILE A O 1
ATOM 1797 N N . ALA A 1 235 ? -20.812 -9.93 2.303 1 97.31 235 ALA A N 1
ATOM 1798 C CA . ALA A 1 235 ? -22.031 -10.609 2.758 1 97.31 235 ALA A CA 1
ATOM 1799 C C . ALA A 1 235 ? -23.281 -9.922 2.209 1 97.31 235 ALA A C 1
ATOM 1801 O O . ALA A 1 235 ? -24.234 -10.594 1.809 1 97.31 235 ALA A O 1
ATOM 1802 N N . ALA A 1 236 ? -23.312 -8.609 2.23 1 96.62 236 ALA A N 1
ATOM 1803 C CA . ALA A 1 236 ? -24.438 -7.855 1.683 1 96.62 236 ALA A CA 1
ATOM 1804 C C . ALA A 1 236 ? -24.609 -8.141 0.193 1 96.62 236 ALA A C 1
ATOM 1806 O O . ALA A 1 236 ? -25.734 -8.281 -0.29 1 96.62 236 ALA A O 1
ATOM 1807 N N . ARG A 1 237 ? -23.516 -8.203 -0.506 1 96.31 237 ARG A N 1
ATOM 1808 C CA . ARG A 1 237 ? -23.547 -8.5 -1.935 1 96.31 237 ARG A CA 1
ATOM 1809 C C . ARG A 1 237 ? -24.094 -9.898 -2.191 1 96.31 237 ARG A C 1
ATOM 1811 O O . ARG A 1 237 ? -24.844 -10.117 -3.146 1 96.31 237 ARG A O 1
ATOM 1818 N N . ILE A 1 238 ? -23.688 -10.867 -1.403 1 95.81 238 ILE A N 1
ATOM 1819 C CA . ILE A 1 238 ? -24.156 -12.242 -1.499 1 95.81 238 ILE A CA 1
ATOM 1820 C C . ILE A 1 238 ? -25.672 -12.281 -1.286 1 95.81 238 ILE A C 1
ATOM 1822 O O . ILE A 1 238 ? -26.391 -12.945 -2.031 1 95.81 238 ILE A O 1
ATOM 1826 N N . ALA A 1 239 ? -26.109 -11.523 -0.315 1 94.44 239 ALA A N 1
ATOM 1827 C CA . ALA A 1 239 ? -27.531 -11.477 -0.01 1 94.44 239 ALA A CA 1
ATOM 1828 C C . ALA A 1 239 ? -28.328 -10.898 -1.177 1 94.44 239 ALA A C 1
ATOM 1830 O O . ALA A 1 239 ? -29.453 -11.328 -1.451 1 94.44 239 ALA A O 1
ATOM 1831 N N . GLN A 1 240 ? -27.766 -9.969 -1.851 1 90.5 240 GLN A N 1
ATOM 1832 C CA . GLN A 1 240 ? -28.422 -9.344 -2.998 1 90.5 240 GLN A CA 1
ATOM 1833 C C . GLN A 1 240 ? -28.484 -10.305 -4.18 1 90.5 240 GLN A C 1
ATOM 1835 O O . GLN A 1 240 ? -29.422 -10.25 -4.977 1 90.5 240 GLN A O 1
ATOM 1840 N N . SER A 1 241 ? -27.453 -11.039 -4.324 1 87.25 241 SER A N 1
ATOM 1841 C CA . SER A 1 241 ? -27.391 -12 -5.418 1 87.25 241 SER A CA 1
ATOM 1842 C C . SER A 1 241 ? -28.375 -13.141 -5.207 1 87.25 241 SER A C 1
ATOM 1844 O O . SER A 1 241 ? -28.953 -13.656 -6.172 1 87.25 241 SER A O 1
ATOM 1846 N N . ASP A 1 242 ? -28.594 -13.492 -4.023 1 82.56 242 ASP A N 1
ATOM 1847 C CA . ASP A 1 242 ? -29.547 -14.539 -3.699 1 82.56 242 ASP A CA 1
ATOM 1848 C C . ASP A 1 242 ? -30.984 -14.062 -3.92 1 82.56 242 ASP A C 1
ATOM 1850 O O . ASP A 1 242 ? -31.875 -14.867 -4.203 1 82.56 242 ASP A O 1
ATOM 1854 N N . ALA A 1 243 ? -31.203 -12.805 -3.764 1 76.12 243 ALA A N 1
ATOM 1855 C CA . ALA A 1 243 ? -32.562 -12.25 -3.912 1 76.12 243 ALA A CA 1
ATOM 1856 C C . ALA A 1 243 ? -32.938 -12.094 -5.383 1 76.12 243 ALA A C 1
ATOM 1858 O O . ALA A 1 243 ? -34.094 -12.016 -5.727 1 76.12 243 ALA A O 1
ATOM 1859 N N . ARG A 1 244 ? -32 -12.164 -6.324 1 67.94 244 ARG A N 1
ATOM 1860 C CA . ARG A 1 244 ? -32.281 -12.07 -7.754 1 67.94 244 ARG A CA 1
ATOM 1861 C C . ARG A 1 244 ? -32.438 -13.453 -8.375 1 67.94 244 ARG A C 1
ATOM 1863 O O . ARG A 1 244 ? -33.281 -13.656 -9.25 1 67.94 244 ARG A O 1
ATOM 1870 N N . MET B 1 1 ? 13.836 11.445 10.961 1 85.69 1 MET B N 1
ATOM 1871 C CA . MET B 1 1 ? 13.945 12.805 11.484 1 85.69 1 MET B CA 1
ATOM 1872 C C . MET B 1 1 ? 14.023 12.797 13.008 1 85.69 1 MET B C 1
ATOM 1874 O O . MET B 1 1 ? 13.336 12.016 13.664 1 85.69 1 MET B O 1
ATOM 1878 N N . ASN B 1 2 ? 14.844 13.648 13.516 1 87.75 2 ASN B N 1
ATOM 1879 C CA . ASN B 1 2 ? 14.867 13.812 14.961 1 87.75 2 ASN B CA 1
ATOM 1880 C C . ASN B 1 2 ? 13.805 14.797 15.43 1 87.75 2 ASN B C 1
ATOM 1882 O O . ASN B 1 2 ? 13.062 15.344 14.617 1 87.75 2 ASN B O 1
ATOM 1886 N N . GLU B 1 3 ? 13.727 14.953 16.703 1 88.88 3 GLU B N 1
ATOM 1887 C CA . GLU B 1 3 ? 12.664 15.758 17.297 1 88.88 3 GLU B CA 1
ATOM 1888 C C . GLU B 1 3 ? 12.711 17.188 16.781 1 88.88 3 GLU B C 1
ATOM 1890 O O . GLU B 1 3 ? 11.672 17.781 16.484 1 88.88 3 GLU B O 1
ATOM 1895 N N . GLN B 1 4 ? 13.867 17.75 16.703 1 89.25 4 GLN B N 1
ATOM 1896 C CA . GLN B 1 4 ? 14.039 19.125 16.266 1 89.25 4 GLN B CA 1
ATOM 1897 C C . GLN B 1 4 ? 13.617 19.297 14.805 1 89.25 4 GLN B C 1
ATOM 1899 O O . GLN B 1 4 ? 12.984 20.297 14.445 1 89.25 4 GLN B O 1
ATOM 1904 N N . GLU B 1 5 ? 13.977 18.359 14 1 91 5 GLU B N 1
ATOM 1905 C CA . GLU B 1 5 ? 13.594 18.375 12.594 1 91 5 GLU B CA 1
ATOM 1906 C C . GLU B 1 5 ? 12.078 18.297 12.43 1 91 5 GLU B C 1
ATOM 1908 O O . GLU B 1 5 ? 11.5 18.984 11.586 1 91 5 GLU B O 1
ATOM 1913 N N . ILE B 1 6 ? 11.461 17.484 13.25 1 93.38 6 ILE B N 1
ATOM 1914 C CA . ILE B 1 6 ? 10.016 17.312 13.195 1 93.38 6 ILE B CA 1
ATOM 1915 C C . ILE B 1 6 ? 9.32 18.609 13.562 1 93.38 6 ILE B C 1
ATOM 1917 O O . ILE B 1 6 ? 8.391 19.047 12.875 1 93.38 6 ILE B O 1
ATOM 1921 N N . GLU B 1 7 ? 9.766 19.172 14.648 1 92.94 7 GLU B N 1
ATOM 1922 C CA . GLU B 1 7 ? 9.203 20.469 15.031 1 92.94 7 GLU B CA 1
ATOM 1923 C C . GLU B 1 7 ? 9.367 21.484 13.914 1 92.94 7 GLU B C 1
ATOM 1925 O O . GLU B 1 7 ? 8.422 22.203 13.578 1 92.94 7 GLU B O 1
ATOM 1930 N N . HIS B 1 8 ? 10.562 21.547 13.398 1 93.31 8 HIS B N 1
ATOM 1931 C CA . HIS B 1 8 ? 10.883 22.531 12.367 1 93.31 8 HIS B CA 1
ATOM 1932 C C . HIS B 1 8 ? 9.992 22.359 11.141 1 93.31 8 HIS B C 1
ATOM 1934 O O . HIS B 1 8 ? 9.422 23.328 10.641 1 93.31 8 HIS B O 1
ATOM 1940 N N . VAL B 1 9 ? 9.859 21.156 10.688 1 95.12 9 VAL B N 1
ATOM 1941 C CA . VAL B 1 9 ? 9.086 20.922 9.469 1 95.12 9 VAL B CA 1
ATOM 1942 C C . VAL B 1 9 ? 7.613 21.219 9.719 1 95.12 9 VAL B C 1
ATOM 1944 O O . VAL B 1 9 ? 6.922 21.734 8.836 1 95.12 9 VAL B O 1
ATOM 1947 N N . LEU B 1 10 ? 7.094 20.906 10.867 1 95.88 10 LEU B N 1
ATOM 1948 C CA . LEU B 1 10 ? 5.707 21.234 11.188 1 95.88 10 LEU B CA 1
ATOM 1949 C C . LEU B 1 10 ? 5.492 22.734 11.227 1 95.88 10 LEU B C 1
ATOM 1951 O O . LEU B 1 10 ? 4.477 23.234 10.742 1 95.88 10 LEU B O 1
ATOM 1955 N N . ARG B 1 11 ? 6.414 23.422 11.797 1 94.88 11 ARG B N 1
ATOM 1956 C CA . ARG B 1 11 ? 6.293 24.875 11.859 1 94.88 11 ARG B CA 1
ATOM 1957 C C . ARG B 1 11 ? 6.32 25.5 10.469 1 94.88 11 ARG B C 1
ATOM 1959 O O . ARG B 1 11 ? 5.523 26.391 10.164 1 94.88 11 ARG B O 1
ATOM 1966 N N . ILE B 1 12 ? 7.168 25.047 9.633 1 93.88 12 ILE B N 1
ATOM 1967 C CA . ILE B 1 12 ? 7.227 25.531 8.258 1 93.88 12 ILE B CA 1
ATOM 1968 C C . ILE B 1 12 ? 5.918 25.219 7.539 1 93.88 12 ILE B C 1
ATOM 1970 O O . ILE B 1 12 ? 5.305 26.094 6.93 1 93.88 12 ILE B O 1
ATOM 1974 N N . GLY B 1 13 ? 5.492 23.969 7.598 1 95.25 13 GLY B N 1
ATOM 1975 C CA . GLY B 1 13 ? 4.305 23.516 6.887 1 95.25 13 GLY B CA 1
ATOM 1976 C C . GLY B 1 13 ? 3.055 24.281 7.281 1 95.25 13 GLY B C 1
ATOM 1977 O O . GLY B 1 13 ? 2.197 24.562 6.438 1 95.25 13 GLY B O 1
ATOM 1978 N N . TRP B 1 14 ? 3.02 24.641 8.516 1 95.94 14 TRP B N 1
ATOM 1979 C CA . TRP B 1 14 ? 1.82 25.297 9.023 1 95.94 14 TRP B CA 1
ATOM 1980 C C . TRP B 1 14 ? 1.973 26.812 8.977 1 95.94 14 TRP B C 1
ATOM 1982 O O . TRP B 1 14 ? 1.092 27.547 9.438 1 95.94 14 TRP B O 1
ATOM 1992 N N . GLY B 1 15 ? 3.109 27.25 8.484 1 91.88 15 GLY B N 1
ATOM 1993 C CA . GLY B 1 15 ? 3.348 28.672 8.336 1 91.88 15 GLY B CA 1
ATOM 1994 C C . GLY B 1 15 ? 3.684 29.359 9.648 1 91.88 15 GLY B C 1
ATOM 1995 O O . GLY B 1 15 ? 3.371 30.547 9.836 1 91.88 15 GLY B O 1
ATOM 1996 N N . LEU B 1 16 ? 4.223 28.625 10.547 1 90.31 16 LEU B N 1
ATOM 1997 C CA . LEU B 1 16 ? 4.543 29.156 11.875 1 90.31 16 LEU B CA 1
ATOM 1998 C C . LEU B 1 16 ? 6.016 29.531 11.961 1 90.31 16 LEU B C 1
ATOM 2000 O O . LEU B 1 16 ? 6.469 30.031 12.992 1 90.31 16 LEU B O 1
ATOM 2004 N N . ALA B 1 17 ? 6.719 29.156 10.953 1 81.19 17 ALA B N 1
ATOM 2005 C CA . ALA B 1 17 ? 8.156 29.422 10.992 1 81.19 17 ALA B CA 1
ATOM 2006 C C . ALA B 1 17 ? 8.445 30.906 10.883 1 81.19 17 ALA B C 1
ATOM 2008 O O . ALA B 1 17 ? 7.758 31.641 10.156 1 81.19 17 ALA B O 1
ATOM 2009 N N . GLU B 1 18 ? 9.242 31.391 11.836 1 66.88 18 GLU B N 1
ATOM 2010 C CA . GLU B 1 18 ? 9.656 32.781 11.781 1 66.88 18 GLU B CA 1
ATOM 2011 C C . GLU B 1 18 ? 10.5 33.062 10.539 1 66.88 18 GLU B C 1
ATOM 2013 O O . GLU B 1 18 ? 11.297 32.219 10.117 1 66.88 18 GLU B O 1
ATOM 2018 N N . PRO B 1 19 ? 10.062 34.031 9.773 1 56.5 19 PRO B N 1
ATOM 2019 C CA . PRO B 1 19 ? 10.875 34.375 8.602 1 56.5 19 PRO B CA 1
ATOM 2020 C C . PRO B 1 19 ? 12.359 34.5 8.938 1 56.5 19 PRO B C 1
ATOM 2022 O O . PRO B 1 19 ? 12.711 34.969 10.023 1 56.5 19 PRO B O 1
ATOM 2025 N N . GLY B 1 20 ? 13.086 33.5 8.805 1 53.19 20 GLY B N 1
ATOM 2026 C CA . GLY B 1 20 ? 14.492 33.781 9.016 1 53.19 20 GLY B CA 1
ATOM 2027 C C . GLY B 1 20 ? 14.875 35.219 8.703 1 53.19 20 GLY B C 1
ATOM 2028 O O . GLY B 1 20 ? 14.148 35.906 7.988 1 53.19 20 GLY B O 1
ATOM 2029 N N . ALA B 1 21 ? 15.57 36.094 9.555 1 45.53 21 ALA B N 1
ATOM 2030 C CA . ALA B 1 21 ? 16.078 37.438 9.43 1 45.53 21 ALA B CA 1
ATOM 2031 C C . ALA B 1 21 ? 16.438 37.75 7.98 1 45.53 21 ALA B C 1
ATOM 2033 O O . ALA B 1 21 ? 17.156 38.719 7.707 1 45.53 21 ALA B O 1
ATOM 2034 N N . ARG B 1 22 ? 16.266 36.969 6.988 1 47.5 22 ARG B N 1
ATOM 2035 C CA . ARG B 1 22 ? 17.109 37.25 5.84 1 47.5 22 ARG B CA 1
ATOM 2036 C C . ARG B 1 22 ? 16.562 38.438 5.059 1 47.5 22 ARG B C 1
ATOM 2038 O O . ARG B 1 22 ? 15.367 38.75 5.102 1 47.5 22 ARG B O 1
ATOM 2045 N N . GLY B 1 23 ? 17.344 39.25 4.375 1 45.72 23 GLY B N 1
ATOM 2046 C CA . GLY B 1 23 ? 17.344 40.5 3.625 1 45.72 23 GLY B CA 1
ATOM 2047 C C . GLY B 1 23 ? 16.297 40.531 2.535 1 45.72 23 GLY B C 1
ATOM 2048 O O . GLY B 1 23 ? 15.703 39.5 2.191 1 45.72 23 GLY B O 1
ATOM 2049 N N . PRO B 1 24 ? 15.867 41.75 1.88 1 44.09 24 PRO B N 1
ATOM 2050 C CA . PRO B 1 24 ? 14.898 42.25 0.906 1 44.09 24 PRO B CA 1
ATOM 2051 C C . PRO B 1 24 ? 14.773 41.344 -0.32 1 44.09 24 PRO B C 1
ATOM 2053 O O . PRO B 1 24 ? 14.031 41.656 -1.251 1 44.09 24 PRO B O 1
ATOM 2056 N N . ARG B 1 25 ? 15.961 40.938 -0.957 1 49.47 25 ARG B N 1
ATOM 2057 C CA . ARG B 1 25 ? 15.969 40.562 -2.363 1 49.47 25 ARG B CA 1
ATOM 2058 C C . ARG B 1 25 ? 14.984 39.438 -2.627 1 49.47 25 ARG B C 1
ATOM 2060 O O . ARG B 1 25 ? 14.617 38.688 -1.711 1 49.47 25 ARG B O 1
ATOM 2067 N N . ALA B 1 26 ? 14.43 39.156 -3.92 1 53.66 26 ALA B N 1
ATOM 2068 C CA . ALA B 1 26 ? 13.523 38.25 -4.648 1 53.66 26 ALA B CA 1
ATOM 2069 C C . ALA B 1 26 ? 13.586 36.844 -4.09 1 53.66 26 ALA B C 1
ATOM 2071 O O . ALA B 1 26 ? 14.367 36 -4.566 1 53.66 26 ALA B O 1
ATOM 2072 N N . GLU B 1 27 ? 13.609 36.469 -2.562 1 63.41 27 GLU B N 1
ATOM 2073 C CA . GLU B 1 27 ? 14.242 35.562 -1.59 1 63.41 27 GLU B CA 1
ATOM 2074 C C . GLU B 1 27 ? 13.633 34.188 -1.635 1 63.41 27 GLU B C 1
ATOM 2076 O O . GLU B 1 27 ? 12.445 34.031 -1.935 1 63.41 27 GLU B O 1
ATOM 2081 N N . LEU B 1 28 ? 14.531 33.281 -1.77 1 83.5 28 LEU B N 1
ATOM 2082 C CA . LEU B 1 28 ? 14.281 31.828 -1.649 1 83.5 28 LEU B CA 1
ATOM 2083 C C . LEU B 1 28 ? 13.383 31.547 -0.455 1 83.5 28 LEU B C 1
ATOM 2085 O O . LEU B 1 28 ? 13.594 32.062 0.636 1 83.5 28 LEU B O 1
ATOM 2089 N N . SER B 1 29 ? 12.234 31.047 -0.859 1 89.38 29 SER B N 1
ATOM 2090 C CA . SER B 1 29 ? 11.305 30.656 0.19 1 89.38 29 SER B CA 1
ATOM 2091 C C . SER B 1 29 ? 11.141 29.141 0.233 1 89.38 29 SER B C 1
ATOM 2093 O O . SER B 1 29 ? 11.391 28.453 -0.761 1 89.38 29 SER B O 1
ATOM 2095 N N . PRO B 1 30 ? 10.742 28.625 1.348 1 92.12 30 PRO B N 1
ATOM 2096 C CA . PRO B 1 30 ? 10.445 27.188 1.412 1 92.12 30 PRO B CA 1
ATOM 2097 C C . PRO B 1 30 ? 9.445 26.75 0.35 1 92.12 30 PRO B C 1
ATOM 2099 O O . PRO B 1 30 ? 9.594 25.672 -0.232 1 92.12 30 PRO B O 1
ATOM 2102 N N . ALA B 1 31 ? 8.516 27.594 0.058 1 93.5 31 ALA B N 1
ATOM 2103 C CA . ALA B 1 31 ? 7.5 27.25 -0.936 1 93.5 31 ALA B CA 1
ATOM 2104 C C . ALA B 1 31 ? 8.125 27.078 -2.318 1 93.5 31 ALA B C 1
ATOM 2106 O O . ALA B 1 31 ? 7.793 26.141 -3.043 1 93.5 31 ALA B O 1
ATOM 2107 N N . GLN B 1 32 ? 8.984 27.953 -2.668 1 94.25 32 GLN B N 1
ATOM 2108 C CA . GLN B 1 32 ? 9.68 27.859 -3.951 1 94.25 32 GLN B CA 1
ATOM 2109 C C . GLN B 1 32 ? 10.523 26.594 -4.031 1 94.25 32 GLN B C 1
ATOM 2111 O O . GLN B 1 32 ? 10.539 25.922 -5.062 1 94.25 32 GLN B O 1
ATOM 2116 N N . ILE B 1 33 ? 11.211 26.328 -2.941 1 96.25 33 ILE B N 1
ATOM 2117 C CA . ILE B 1 33 ? 12.055 25.156 -2.873 1 96.25 33 ILE B CA 1
ATOM 2118 C C . ILE B 1 33 ? 11.203 23.891 -3.053 1 96.25 33 ILE B C 1
ATOM 2120 O O . ILE B 1 33 ? 11.516 23.031 -3.885 1 96.25 33 ILE B O 1
ATOM 2124 N N . VAL B 1 34 ? 10.117 23.844 -2.389 1 97.44 34 VAL B N 1
ATOM 2125 C CA . VAL B 1 34 ? 9.242 22.672 -2.381 1 97.44 34 VAL B CA 1
ATOM 2126 C C . VAL B 1 34 ? 8.586 22.516 -3.752 1 97.44 34 VAL B C 1
ATOM 2128 O O . VAL B 1 34 ? 8.562 21.406 -4.301 1 97.44 34 VAL B O 1
ATOM 2131 N N . ASP B 1 35 ? 8.133 23.609 -4.332 1 97.75 35 ASP B N 1
ATOM 2132 C CA . ASP B 1 35 ? 7.488 23.562 -5.641 1 97.75 35 ASP B CA 1
ATOM 2133 C C . ASP B 1 35 ? 8.453 23.062 -6.707 1 97.75 35 ASP B C 1
ATOM 2135 O O . ASP B 1 35 ? 8.086 22.25 -7.559 1 97.75 35 ASP B O 1
ATOM 2139 N N . THR B 1 36 ? 9.625 23.547 -6.629 1 98.12 36 THR B N 1
ATOM 2140 C CA . THR B 1 36 ? 10.648 23.109 -7.574 1 98.12 36 THR B CA 1
ATOM 2141 C C . THR B 1 36 ? 10.961 21.625 -7.402 1 98.12 36 THR B C 1
ATOM 2143 O O . THR B 1 36 ? 11.078 20.891 -8.391 1 98.12 36 THR B O 1
ATOM 2146 N N . ALA B 1 37 ? 11.086 21.203 -6.172 1 98.5 37 ALA B N 1
ATOM 2147 C CA . ALA B 1 37 ? 11.367 19.797 -5.883 1 98.5 37 ALA B CA 1
ATOM 2148 C C . ALA B 1 37 ? 10.234 18.891 -6.371 1 98.5 37 ALA B C 1
ATOM 2150 O O . ALA B 1 37 ? 10.477 17.812 -6.91 1 98.5 37 ALA B O 1
ATOM 2151 N N . VAL B 1 38 ? 8.992 19.297 -6.219 1 98.56 38 VAL B N 1
ATOM 2152 C CA . VAL B 1 38 ? 7.832 18.547 -6.695 1 98.56 38 VAL B CA 1
ATOM 2153 C C . VAL B 1 38 ? 7.895 18.406 -8.219 1 98.56 38 VAL B C 1
ATOM 2155 O O . VAL B 1 38 ? 7.652 17.328 -8.758 1 98.56 38 VAL B O 1
ATOM 2158 N N . THR B 1 39 ? 8.273 19.484 -8.875 1 98.44 39 THR B N 1
ATOM 2159 C CA . THR B 1 39 ? 8.391 19.469 -10.328 1 98.44 39 THR B CA 1
ATOM 2160 C C . THR B 1 39 ? 9.445 18.469 -10.773 1 98.44 39 THR B C 1
ATOM 2162 O O . THR B 1 39 ? 9.219 17.688 -11.703 1 98.44 39 THR B O 1
ATOM 2165 N N . ILE B 1 40 ? 10.555 18.438 -10.102 1 98.5 40 ILE B N 1
ATOM 2166 C CA . ILE B 1 40 ? 11.625 17.5 -10.406 1 98.5 40 ILE B CA 1
ATOM 2167 C C . ILE B 1 40 ? 11.117 16.062 -10.203 1 98.5 40 ILE B C 1
ATOM 2169 O O . ILE B 1 40 ? 11.328 15.203 -11.062 1 98.5 40 ILE B O 1
ATOM 2173 N N . ALA B 1 41 ? 10.43 15.844 -9.125 1 98.44 41 ALA B N 1
ATOM 2174 C CA . ALA B 1 41 ? 9.898 14.508 -8.828 1 98.44 41 ALA B CA 1
ATOM 2175 C C . ALA B 1 41 ? 8.867 14.086 -9.875 1 98.44 41 ALA B C 1
ATOM 2177 O O . ALA B 1 41 ? 8.828 12.922 -10.281 1 98.44 41 ALA B O 1
ATOM 2178 N N . ASP B 1 42 ? 8.023 15.016 -10.297 1 97.88 42 ASP B N 1
ATOM 2179 C CA . ASP B 1 42 ? 7.008 14.734 -11.305 1 97.88 42 ASP B CA 1
ATOM 2180 C C . ASP B 1 42 ? 7.652 14.352 -12.633 1 97.88 42 ASP B C 1
ATOM 2182 O O . ASP B 1 42 ? 7.133 13.5 -13.359 1 97.88 42 ASP B O 1
ATOM 2186 N N . GLU B 1 43 ? 8.789 14.93 -12.922 1 97.12 43 GLU B N 1
ATOM 2187 C CA . GLU B 1 43 ? 9.461 14.75 -14.203 1 97.12 43 GLU B CA 1
ATOM 2188 C C . GLU B 1 43 ? 10.359 13.516 -14.188 1 97.12 43 GLU B C 1
ATOM 2190 O O . GLU B 1 43 ? 10.43 12.773 -15.172 1 97.12 43 GLU B O 1
ATOM 2195 N N . GLN B 1 44 ? 11.039 13.32 -13.031 1 96.94 44 GLN B N 1
ATOM 2196 C CA . GLN B 1 44 ? 12.133 12.359 -13.07 1 96.94 44 GLN B CA 1
ATOM 2197 C C . GLN B 1 44 ? 12.039 11.375 -11.906 1 96.94 44 GLN B C 1
ATOM 2199 O O . GLN B 1 44 ? 12.914 10.516 -11.742 1 96.94 44 GLN B O 1
ATOM 2204 N N . GLY B 1 45 ? 10.969 11.469 -11.109 1 96.62 45 GLY B N 1
ATOM 2205 C CA . GLY B 1 45 ? 10.812 10.578 -9.969 1 96.62 45 GLY B CA 1
ATOM 2206 C C . GLY B 1 45 ? 11.43 11.133 -8.695 1 96.62 45 GLY B C 1
ATOM 2207 O O . GLY B 1 45 ? 12.242 12.055 -8.742 1 96.62 45 GLY B O 1
ATOM 2208 N N . ILE B 1 46 ? 11.125 10.555 -7.617 1 96.94 46 ILE B N 1
ATOM 2209 C CA . ILE B 1 46 ? 11.5 11.062 -6.305 1 96.94 46 ILE B CA 1
ATOM 2210 C C . ILE B 1 46 ? 13 10.898 -6.098 1 96.94 46 ILE B C 1
ATOM 2212 O O . ILE B 1 46 ? 13.633 11.695 -5.402 1 96.94 46 ILE B O 1
ATOM 2216 N N . SER B 1 47 ? 13.609 9.891 -6.648 1 95.25 47 SER B N 1
ATOM 2217 C CA . SER B 1 47 ? 15.039 9.625 -6.484 1 95.25 47 SER B CA 1
ATOM 2218 C C . SER B 1 47 ? 15.883 10.727 -7.113 1 95.25 47 SER B C 1
ATOM 2220 O O . SER B 1 47 ? 17.062 10.883 -6.773 1 95.25 47 SER B O 1
ATOM 2222 N N . ALA B 1 48 ? 15.352 11.453 -7.969 1 97.19 48 ALA B N 1
ATOM 2223 C CA . ALA B 1 48 ? 16.062 12.523 -8.664 1 97.19 48 ALA B CA 1
ATOM 2224 C C . ALA B 1 48 ? 16.125 13.789 -7.816 1 97.19 48 ALA B C 1
ATOM 2226 O O . ALA B 1 48 ? 16.875 14.719 -8.133 1 97.19 48 ALA B O 1
ATOM 2227 N N . VAL B 1 49 ? 15.367 13.852 -6.801 1 97.88 49 VAL B N 1
ATOM 2228 C CA . VAL B 1 49 ? 15.305 15.047 -5.969 1 97.88 49 VAL B CA 1
ATOM 2229 C C . VAL B 1 49 ? 16.469 15.055 -4.98 1 97.88 49 VAL B C 1
ATOM 2231 O O . VAL B 1 49 ? 16.547 14.195 -4.098 1 97.88 49 VAL B O 1
ATOM 2234 N N . THR B 1 50 ? 17.344 15.914 -5.148 1 97.12 50 THR B N 1
ATOM 2235 C CA . THR B 1 50 ? 18.422 16.203 -4.203 1 97.12 50 THR B CA 1
ATOM 2236 C C . THR B 1 50 ? 18.5 17.703 -3.916 1 97.12 50 THR B C 1
ATOM 2238 O O . THR B 1 50 ? 18.047 18.516 -4.719 1 97.12 50 THR B O 1
ATOM 2241 N N . MET B 1 51 ? 19.125 17.969 -2.758 1 96.62 51 MET B N 1
ATOM 2242 C CA . MET B 1 51 ? 19.266 19.375 -2.424 1 96.62 51 MET B CA 1
ATOM 2243 C C . MET B 1 51 ? 20.078 20.109 -3.482 1 96.62 51 MET B C 1
ATOM 2245 O O . MET B 1 51 ? 19.75 21.234 -3.855 1 96.62 51 MET B O 1
ATOM 2249 N N . ALA B 1 52 ? 21.078 19.453 -3.99 1 96.81 52 ALA B N 1
ATOM 2250 C CA . ALA B 1 52 ? 21.953 20.031 -5.004 1 96.81 52 ALA B CA 1
ATOM 2251 C C . ALA B 1 52 ? 21.188 20.312 -6.297 1 96.81 52 ALA B C 1
ATOM 2253 O O . ALA B 1 52 ? 21.312 21.391 -6.875 1 96.81 52 ALA B O 1
ATOM 2254 N N . ARG B 1 53 ? 20.391 19.406 -6.734 1 97.31 53 ARG B N 1
ATOM 2255 C CA . ARG B 1 53 ? 19.641 19.547 -7.98 1 97.31 53 ARG B CA 1
ATOM 2256 C C . ARG B 1 53 ? 18.594 20.641 -7.871 1 97.31 53 ARG B C 1
ATOM 2258 O O . ARG B 1 53 ? 18.391 21.422 -8.805 1 97.31 53 ARG B O 1
ATOM 2265 N N . VAL B 1 54 ? 17.891 20.641 -6.77 1 97.88 54 VAL B N 1
ATOM 2266 C CA . VAL B 1 54 ? 16.875 21.656 -6.547 1 97.88 54 VAL B CA 1
ATOM 2267 C C . VAL B 1 54 ? 17.516 23.047 -6.535 1 97.88 54 VAL B C 1
ATOM 2269 O O . VAL B 1 54 ? 17.031 23.969 -7.184 1 97.88 54 VAL B O 1
ATOM 2272 N N . ALA B 1 55 ? 18.609 23.172 -5.836 1 96.44 55 ALA B N 1
ATOM 2273 C CA . ALA B 1 55 ? 19.344 24.438 -5.77 1 96.44 55 ALA B CA 1
ATOM 2274 C C . ALA B 1 55 ? 19.781 24.891 -7.16 1 96.44 55 ALA B C 1
ATOM 2276 O O . ALA B 1 55 ? 19.594 26.062 -7.523 1 96.44 55 ALA B O 1
ATOM 2277 N N . GLU B 1 56 ? 20.297 23.953 -7.875 1 96.88 56 GLU B N 1
ATOM 2278 C CA . GLU B 1 56 ? 20.75 24.25 -9.227 1 96.88 56 GLU B CA 1
ATOM 2279 C C . GLU B 1 56 ? 19.609 24.781 -10.094 1 96.88 56 GLU B C 1
ATOM 2281 O O . GLU B 1 56 ? 19.781 25.766 -10.805 1 96.88 56 GLU B O 1
ATOM 2286 N N . ARG B 1 57 ? 18.5 24.156 -10.031 1 96.56 57 ARG B N 1
ATOM 2287 C CA . ARG B 1 57 ? 17.344 24.578 -10.812 1 96.56 57 ARG B CA 1
ATOM 2288 C C . ARG B 1 57 ? 16.875 25.969 -10.414 1 96.56 57 ARG B C 1
ATOM 2290 O O . ARG B 1 57 ? 16.375 26.719 -11.25 1 96.56 57 ARG B O 1
ATOM 2297 N N . LEU B 1 58 ? 17.031 26.359 -9.188 1 95.69 58 LEU B N 1
ATOM 2298 C CA . LEU B 1 58 ? 16.594 27.641 -8.656 1 95.69 58 LEU B CA 1
ATOM 2299 C C . LEU B 1 58 ? 17.672 28.703 -8.812 1 95.69 58 LEU B C 1
ATOM 2301 O O . LEU B 1 58 ? 17.438 29.891 -8.602 1 95.69 58 LEU B O 1
ATOM 2305 N N . GLY B 1 59 ? 18.875 28.266 -9.188 1 95.31 59 GLY B N 1
ATOM 2306 C CA . GLY B 1 59 ? 20 29.188 -9.336 1 95.31 59 GLY B CA 1
ATOM 2307 C C . GLY B 1 59 ? 20.641 29.562 -8.023 1 95.31 59 GLY B C 1
ATOM 2308 O O . GLY B 1 59 ? 21.109 30.688 -7.844 1 95.31 59 GLY B O 1
ATOM 2309 N N . PHE B 1 60 ? 20.594 28.672 -7.121 1 93.88 60 PHE B N 1
ATOM 2310 C CA . PHE B 1 60 ? 21.172 28.891 -5.805 1 93.88 60 PHE B CA 1
ATOM 2311 C C . PHE B 1 60 ? 22.141 27.766 -5.457 1 93.88 60 PHE B C 1
ATOM 2313 O O . PHE B 1 60 ? 22.266 26.781 -6.195 1 93.88 60 PHE B O 1
ATOM 2320 N N . SER B 1 61 ? 22.891 27.969 -4.309 1 91.94 61 SER B N 1
ATOM 2321 C CA . SER B 1 61 ? 23.719 26.891 -3.762 1 91.94 61 SER B CA 1
ATOM 2322 C C . SER B 1 61 ? 22.906 25.984 -2.834 1 91.94 61 SER B C 1
ATOM 2324 O O . SER B 1 61 ? 21.906 26.422 -2.258 1 91.94 61 SER B O 1
ATOM 2326 N N . ALA B 1 62 ? 23.375 24.75 -2.648 1 91.44 62 ALA B N 1
ATOM 2327 C CA . ALA B 1 62 ? 22.719 23.828 -1.728 1 91.44 62 ALA B CA 1
ATOM 2328 C C . ALA B 1 62 ? 22.688 24.406 -0.313 1 91.44 62 ALA B C 1
ATOM 2330 O O . ALA B 1 62 ? 21.703 24.203 0.415 1 91.44 62 ALA B O 1
ATOM 2331 N N . MET B 1 63 ? 23.703 25.094 -0.026 1 90.88 63 MET B N 1
ATOM 2332 C CA . MET B 1 63 ? 23.797 25.672 1.312 1 90.88 63 MET B CA 1
ATOM 2333 C C . MET B 1 63 ? 22.688 26.688 1.551 1 90.88 63 MET B C 1
ATOM 2335 O O . MET B 1 63 ? 22.156 26.781 2.658 1 90.88 63 MET B O 1
ATOM 2339 N N . SER B 1 64 ? 22.328 27.422 0.591 1 90.31 64 SER B N 1
ATOM 2340 C CA . SER B 1 64 ? 21.25 28.391 0.692 1 90.31 64 SER B CA 1
ATOM 2341 C C . SER B 1 64 ? 19.938 27.719 1.038 1 90.31 64 SER B C 1
ATOM 2343 O O . SER B 1 64 ? 19.125 28.281 1.776 1 90.31 64 SER B O 1
ATOM 2345 N N . LEU B 1 65 ? 19.688 26.469 0.532 1 92.31 65 LEU B N 1
ATOM 2346 C CA . LEU B 1 65 ? 18.453 25.75 0.805 1 92.31 65 LEU B CA 1
ATOM 2347 C C . LEU B 1 65 ? 18.422 25.25 2.248 1 92.31 65 LEU B C 1
ATOM 2349 O O . LEU B 1 65 ? 17.375 25.281 2.895 1 92.31 65 LEU B O 1
ATOM 2353 N N . TYR B 1 66 ? 19.562 24.891 2.738 1 91.06 66 TYR B N 1
ATOM 2354 C CA . TYR B 1 66 ? 19.656 24.328 4.078 1 91.06 66 TYR B CA 1
ATOM 2355 C C . TYR B 1 66 ? 19.344 25.375 5.141 1 91.06 66 TYR B C 1
ATOM 2357 O O . TYR B 1 66 ? 18.984 25.031 6.27 1 91.06 66 TYR B O 1
ATOM 2365 N N . ARG B 1 67 ? 19.422 26.594 4.773 1 87.88 67 ARG B N 1
ATOM 2366 C CA . ARG B 1 67 ? 19.047 27.672 5.68 1 87.88 67 ARG B CA 1
ATOM 2367 C C . ARG B 1 67 ? 17.531 27.719 5.863 1 87.88 67 ARG B C 1
ATOM 2369 O O . ARG B 1 67 ? 17.047 28.188 6.898 1 87.88 67 ARG B O 1
ATOM 2376 N N . HIS B 1 68 ? 16.859 27.25 4.832 1 88.81 68 HIS B N 1
ATOM 2377 C CA . HIS B 1 68 ? 15.398 27.281 4.863 1 88.81 68 HIS B CA 1
ATOM 2378 C C . HIS B 1 68 ? 14.812 25.953 5.305 1 88.81 68 HIS B C 1
ATOM 2380 O O . HIS B 1 68 ? 13.781 25.906 5.973 1 88.81 68 HIS B O 1
ATOM 2386 N N . LEU B 1 69 ? 15.492 24.938 4.754 1 88.75 69 LEU B N 1
ATOM 2387 C CA . LEU B 1 69 ? 15.086 23.562 5.074 1 88.75 69 LEU B CA 1
ATOM 2388 C C . LEU B 1 69 ? 16.234 22.797 5.711 1 88.75 69 LEU B C 1
ATOM 2390 O O . LEU B 1 69 ? 17.391 22.922 5.297 1 88.75 69 LEU B O 1
ATOM 2394 N N . GLY B 1 70 ? 16.094 22.219 6.852 1 83.56 70 GLY B N 1
ATOM 2395 C CA . GLY B 1 70 ? 17.125 21.609 7.664 1 83.56 70 GLY B CA 1
ATOM 2396 C C . GLY B 1 70 ? 17.656 20.312 7.09 1 83.56 70 GLY B C 1
ATOM 2397 O O . GLY B 1 70 ? 18.781 19.891 7.391 1 83.56 70 GLY B O 1
ATOM 2398 N N . SER B 1 71 ? 16.875 19.609 6.293 1 91.94 71 SER B N 1
ATOM 2399 C CA . SER B 1 71 ? 17.312 18.297 5.824 1 91.94 71 SER B CA 1
ATOM 2400 C C . SER B 1 71 ? 16.5 17.844 4.605 1 91.94 71 SER B C 1
ATOM 2402 O O . SER B 1 71 ? 15.453 18.406 4.309 1 91.94 71 SER B O 1
ATOM 2404 N N . LYS B 1 72 ? 17.047 16.922 3.891 1 94.88 72 LYS B N 1
ATOM 2405 C CA . LYS B 1 72 ? 16.328 16.297 2.779 1 94.88 72 LYS B CA 1
ATOM 2406 C C . LYS B 1 72 ? 14.992 15.703 3.244 1 94.88 72 LYS B C 1
ATOM 2408 O O . LYS B 1 72 ? 14.008 15.727 2.506 1 94.88 72 LYS B O 1
ATOM 2413 N N . GLU B 1 73 ? 14.977 15.219 4.418 1 94.69 73 GLU B N 1
ATOM 2414 C CA . GLU B 1 73 ? 13.75 14.641 4.969 1 94.69 73 GLU B CA 1
ATOM 2415 C C . GLU B 1 73 ? 12.68 15.711 5.18 1 94.69 73 GLU B C 1
ATOM 2417 O O . GLU B 1 73 ? 11.5 15.461 4.945 1 94.69 73 GLU B O 1
ATOM 2422 N N . GLU B 1 74 ? 13.125 16.828 5.617 1 95.69 74 GLU B N 1
ATOM 2423 C CA . GLU B 1 74 ? 12.18 17.938 5.75 1 95.69 74 GLU B CA 1
ATOM 2424 C C . GLU B 1 74 ? 11.617 18.344 4.391 1 95.69 74 GLU B C 1
ATOM 2426 O O . GLU B 1 74 ? 10.406 18.562 4.258 1 95.69 74 GLU B O 1
ATOM 2431 N N . LEU B 1 75 ? 12.516 18.438 3.436 1 97.19 75 LEU B N 1
ATOM 2432 C CA . LEU B 1 75 ? 12.07 18.75 2.082 1 97.19 75 LEU B CA 1
ATOM 2433 C C . LEU B 1 75 ? 11.047 17.734 1.597 1 97.19 75 LEU B C 1
ATOM 2435 O O . LEU B 1 75 ? 9.977 18.109 1.1 1 97.19 75 LEU B O 1
ATOM 2439 N N . LEU B 1 76 ? 11.336 16.484 1.787 1 97.44 76 LEU B N 1
ATOM 2440 C CA . LEU B 1 76 ? 10.453 15.414 1.329 1 97.44 76 LEU B CA 1
ATOM 2441 C C . LEU B 1 76 ? 9.086 15.516 1.998 1 97.44 76 LEU B C 1
ATOM 2443 O O . LEU B 1 76 ? 8.055 15.375 1.336 1 97.44 76 LEU B O 1
ATOM 2447 N N . ALA B 1 77 ? 9.07 15.75 3.271 1 97.19 77 ALA B N 1
ATOM 2448 C CA . ALA B 1 77 ? 7.812 15.867 3.998 1 97.19 77 ALA B CA 1
ATOM 2449 C C . ALA B 1 77 ? 6.961 17 3.439 1 97.19 77 ALA B C 1
ATOM 2451 O O . ALA B 1 77 ? 5.754 16.844 3.238 1 97.19 77 ALA B O 1
ATOM 2452 N N . LEU B 1 78 ? 7.605 18.062 3.162 1 97.5 78 LEU B N 1
ATOM 2453 C CA . LEU B 1 78 ? 6.887 19.219 2.65 1 97.5 78 LEU B CA 1
ATOM 2454 C C . LEU B 1 78 ? 6.441 18.984 1.208 1 97.5 78 LEU B C 1
ATOM 2456 O O . LEU B 1 78 ? 5.387 19.484 0.795 1 97.5 78 LEU B O 1
ATOM 2460 N N . MET B 1 79 ? 7.258 18.297 0.435 1 98.31 79 MET B N 1
ATOM 2461 C CA . MET B 1 79 ? 6.863 17.906 -0.916 1 98.31 79 MET B CA 1
ATOM 2462 C C . MET B 1 79 ? 5.586 17.062 -0.889 1 98.31 79 MET B C 1
ATOM 2464 O O . MET B 1 79 ? 4.664 17.312 -1.669 1 98.31 79 MET B O 1
ATOM 2468 N N . ILE B 1 80 ? 5.555 16.094 -0.024 1 98 80 ILE B N 1
ATOM 2469 C CA . ILE B 1 80 ? 4.414 15.203 0.092 1 98 80 ILE B CA 1
ATOM 2470 C C . ILE B 1 80 ? 3.17 16 0.487 1 98 80 ILE B C 1
ATOM 2472 O O . ILE B 1 80 ? 2.094 15.805 -0.081 1 98 80 ILE B O 1
ATOM 2476 N N . ASP B 1 81 ? 3.336 16.844 1.399 1 97.62 81 ASP B N 1
ATOM 2477 C CA . ASP B 1 81 ? 2.225 17.688 1.835 1 97.62 81 ASP B CA 1
ATOM 2478 C C . ASP B 1 81 ? 1.707 18.547 0.688 1 97.62 81 ASP B C 1
ATOM 2480 O O . ASP B 1 81 ? 0.496 18.656 0.479 1 97.62 81 ASP B O 1
ATOM 2484 N N . ARG B 1 82 ? 2.623 19.141 -0.015 1 96.75 82 ARG B N 1
ATOM 2485 C CA . ARG B 1 82 ? 2.281 20.031 -1.112 1 96.75 82 ARG B CA 1
ATOM 2486 C C . ARG B 1 82 ? 1.578 19.281 -2.238 1 96.75 82 ARG B C 1
ATOM 2488 O O . ARG B 1 82 ? 0.519 19.703 -2.707 1 96.75 82 ARG B O 1
ATOM 2495 N N . ALA B 1 83 ? 2.141 18.219 -2.639 1 97 83 ALA B N 1
ATOM 2496 C CA . ALA B 1 83 ? 1.631 17.453 -3.77 1 97 83 ALA B CA 1
ATOM 2497 C C . ALA B 1 83 ? 0.382 16.656 -3.379 1 97 83 ALA B C 1
ATOM 2499 O O . ALA B 1 83 ? -0.478 16.391 -4.219 1 97 83 ALA B O 1
ATOM 2500 N N . GLY B 1 84 ? 0.306 16.297 -2.117 1 95 84 GLY B N 1
ATOM 2501 C CA . GLY B 1 84 ? -0.775 15.453 -1.64 1 95 84 GLY B CA 1
ATOM 2502 C C . GLY B 1 84 ? -2.006 16.234 -1.222 1 95 84 GLY B C 1
ATOM 2503 O O . GLY B 1 84 ? -3.031 15.648 -0.872 1 95 84 GLY B O 1
ATOM 2504 N N . ARG B 1 85 ? -1.938 17.453 -1.309 1 90.81 85 ARG B N 1
ATOM 2505 C CA . ARG B 1 85 ? -3.043 18.312 -0.887 1 90.81 85 ARG B CA 1
ATOM 2506 C C . ARG B 1 85 ? -4.125 18.375 -1.961 1 90.81 85 ARG B C 1
ATOM 2508 O O . ARG B 1 85 ? -3.826 18.625 -3.133 1 90.81 85 ARG B O 1
ATOM 2515 N N . PHE B 1 86 ? -5.352 18.078 -1.531 1 85.81 86 PHE B N 1
ATOM 2516 C CA . PHE B 1 86 ? -6.465 18.266 -2.455 1 85.81 86 PHE B CA 1
ATOM 2517 C C . PHE B 1 86 ? -6.641 19.75 -2.789 1 85.81 86 PHE B C 1
ATOM 2519 O O . PHE B 1 86 ? -6.656 20.594 -1.894 1 85.81 86 PHE B O 1
ATOM 2526 N N . PRO B 1 87 ? -6.793 20.016 -4.051 1 76.19 87 PRO B N 1
ATOM 2527 C CA . PRO B 1 87 ? -7.027 21.422 -4.41 1 76.19 87 PRO B CA 1
ATOM 2528 C C . PRO B 1 87 ? -8.312 21.969 -3.797 1 76.19 87 PRO B C 1
ATOM 2530 O O . PRO B 1 87 ? -8.336 23.125 -3.365 1 76.19 87 PRO B O 1
ATOM 2533 N N . GLU B 1 88 ? -9.367 21.234 -3.848 1 76.5 88 GLU B N 1
ATOM 2534 C CA . GLU B 1 88 ? -10.641 21.594 -3.232 1 76.5 88 GLU B CA 1
ATOM 2535 C C . GLU B 1 88 ? -11.258 20.406 -2.494 1 76.5 88 GLU B C 1
ATOM 2537 O O . GLU B 1 88 ? -11.312 19.297 -3.031 1 76.5 88 GLU B O 1
ATOM 2542 N N . MET B 1 89 ? -11.57 20.672 -1.238 1 73.5 89 MET B N 1
ATOM 2543 C CA . MET B 1 89 ? -12.195 19.594 -0.488 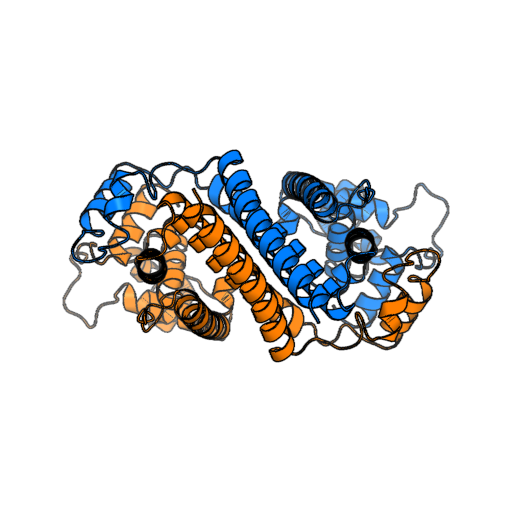1 73.5 89 MET B CA 1
ATOM 2544 C C . MET B 1 89 ? -13.648 19.406 -0.911 1 73.5 89 MET B C 1
ATOM 2546 O O . MET B 1 89 ? -14.352 20.391 -1.186 1 73.5 89 MET B O 1
ATOM 2550 N N . PRO B 1 90 ? -13.992 18.141 -1.011 1 67.69 90 PRO B N 1
ATOM 2551 C CA . PRO B 1 90 ? -15.383 17.891 -1.412 1 67.69 90 PRO B CA 1
ATOM 2552 C C . PRO B 1 90 ? -16.391 18.438 -0.404 1 67.69 90 PRO B C 1
ATOM 2554 O O . PRO B 1 90 ? -16.094 18.531 0.788 1 67.69 90 PRO B O 1
ATOM 2557 N N . GLU B 1 91 ? -17.453 19.047 -0.959 1 67.12 91 GLU B N 1
ATOM 2558 C CA . GLU B 1 91 ? -18.578 19.438 -0.109 1 67.12 91 GLU B CA 1
ATOM 2559 C C . GLU B 1 91 ? -19.484 18.25 0.163 1 67.12 91 GLU B C 1
ATOM 2561 O O . GLU B 1 91 ? -19.672 17.375 -0.698 1 67.12 91 GLU B O 1
ATOM 2566 N N . SER B 1 92 ? -19.703 17.969 1.491 1 68.81 92 SER B N 1
ATOM 2567 C CA . SER B 1 92 ? -20.656 16.922 1.816 1 68.81 92 SER B CA 1
ATOM 2568 C C . SER B 1 92 ? -22.078 17.312 1.43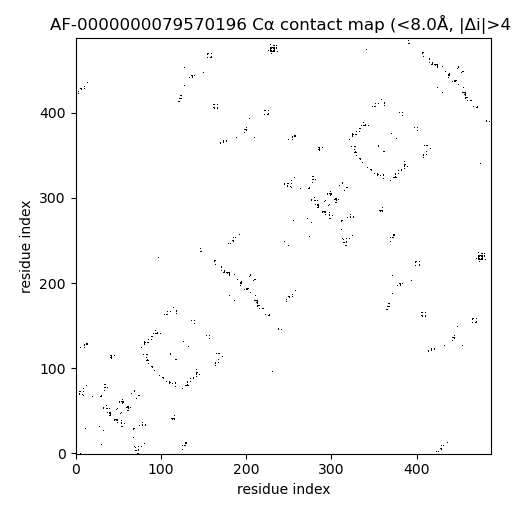2 1 68.81 92 SER B C 1
ATOM 2570 O O . SER B 1 92 ? -22.516 18.438 1.729 1 68.81 92 SER B O 1
ATOM 2572 N N . ASN B 1 93 ? -22.641 16.625 0.475 1 71.5 93 ASN B N 1
ATOM 2573 C CA . ASN B 1 93 ? -24.047 16.875 0.172 1 71.5 93 ASN B CA 1
ATOM 2574 C C . ASN B 1 93 ? -24.969 16.031 1.043 1 71.5 93 ASN B C 1
ATOM 2576 O O . ASN B 1 93 ? -26.109 15.75 0.662 1 71.5 93 ASN B O 1
ATOM 2580 N N . GLY B 1 94 ? -24.469 15.602 2.135 1 78.38 94 GLY B N 1
ATOM 2581 C CA . GLY B 1 94 ? -25.297 14.852 3.076 1 78.38 94 GLY B CA 1
ATOM 2582 C C . GLY B 1 94 ? -25.219 13.352 2.865 1 78.38 94 GLY B C 1
ATOM 2583 O O . GLY B 1 94 ? -25.594 12.578 3.754 1 78.38 94 GLY B O 1
ATOM 2584 N N . ASP B 1 95 ? -24.906 12.914 1.762 1 92.06 95 ASP B N 1
ATOM 2585 C CA . ASP B 1 95 ? -24.734 11.484 1.513 1 92.06 95 ASP B CA 1
ATOM 2586 C C . ASP B 1 95 ? -23.266 11.086 1.626 1 92.06 95 ASP B C 1
ATOM 2588 O O . ASP B 1 95 ? -22.453 11.461 0.783 1 92.06 95 ASP B O 1
ATOM 2592 N N . TRP B 1 96 ? -23.031 10.359 2.691 1 96.12 96 TRP B N 1
ATOM 2593 C CA . TRP B 1 96 ? -21.641 10.047 2.992 1 96.12 96 TRP B CA 1
ATOM 2594 C C . TRP B 1 96 ? -21.031 9.188 1.893 1 96.12 96 TRP B C 1
ATOM 2596 O O . TRP B 1 96 ? -19.844 9.328 1.571 1 96.12 96 TRP B O 1
ATOM 2606 N N . ARG B 1 97 ? -21.75 8.297 1.247 1 95.94 97 ARG B N 1
ATOM 2607 C CA . ARG B 1 97 ? -21.25 7.438 0.179 1 95.94 97 ARG B CA 1
ATOM 2608 C C . ARG B 1 97 ? -20.797 8.258 -1.022 1 95.94 97 ARG B C 1
ATOM 2610 O O . ARG B 1 97 ? -19.703 8.047 -1.553 1 95.94 97 ARG B O 1
ATOM 2617 N N . SER B 1 98 ? -21.672 9.188 -1.43 1 94.81 98 SER B N 1
ATOM 2618 C CA . SER B 1 98 ? -21.328 10.062 -2.551 1 94.81 98 SER B CA 1
ATOM 2619 C C . SER B 1 98 ? -20.141 10.953 -2.221 1 94.81 98 SER B C 1
ATOM 2621 O O . SER B 1 98 ? -19.312 11.234 -3.086 1 94.81 98 SER B O 1
ATOM 2623 N N . GLY B 1 99 ? -20.094 11.453 -0.957 1 95.06 99 GLY B N 1
ATOM 2624 C CA . GLY B 1 99 ? -18.969 12.273 -0.524 1 95.06 99 GLY B CA 1
ATOM 2625 C C . GLY B 1 99 ? -17.641 11.539 -0.593 1 95.06 99 GLY B C 1
ATOM 2626 O O . GLY B 1 99 ? -16.672 12.07 -1.131 1 95.06 99 GLY B O 1
ATOM 2627 N N . LEU B 1 100 ? -17.609 10.297 -0.075 1 96 100 LEU B N 1
ATOM 2628 C CA . LEU B 1 100 ? -16.391 9.508 -0.102 1 96 100 LEU B CA 1
ATOM 2629 C C . LEU B 1 100 ? -16.016 9.117 -1.531 1 96 100 LEU B C 1
ATOM 2631 O O . LEU B 1 100 ? -14.844 9.094 -1.886 1 96 100 LEU B O 1
ATOM 2635 N N . SER B 1 101 ? -17.016 8.828 -2.383 1 95.25 101 SER B N 1
ATOM 2636 C CA . SER B 1 101 ? -16.766 8.516 -3.785 1 95.25 101 SER B CA 1
ATOM 2637 C C . SER B 1 101 ? -16.141 9.695 -4.512 1 95.25 101 SER B C 1
ATOM 2639 O O . SER B 1 101 ? -15.211 9.516 -5.309 1 95.25 101 SER B O 1
ATOM 2641 N N . ASP B 1 102 ? -16.641 10.859 -4.246 1 93.75 102 ASP B N 1
ATOM 2642 C CA . ASP B 1 102 ? -16.078 12.062 -4.844 1 93.75 102 ASP B CA 1
ATOM 2643 C C . ASP B 1 102 ? -14.625 12.266 -4.406 1 93.75 102 ASP B C 1
ATOM 2645 O O . ASP B 1 102 ? -13.766 12.609 -5.223 1 93.75 102 ASP B O 1
ATOM 2649 N N . MET B 1 103 ? -14.398 12.086 -3.18 1 94 103 MET B N 1
ATOM 2650 C CA . MET B 1 103 ? -13.039 12.203 -2.658 1 94 103 MET B CA 1
ATOM 2651 C C . MET B 1 103 ? -12.109 11.188 -3.322 1 94 103 MET B C 1
ATOM 2653 O O . MET B 1 103 ? -10.969 11.508 -3.664 1 94 103 MET B O 1
ATOM 2657 N N . ALA B 1 104 ? -12.586 9.945 -3.469 1 95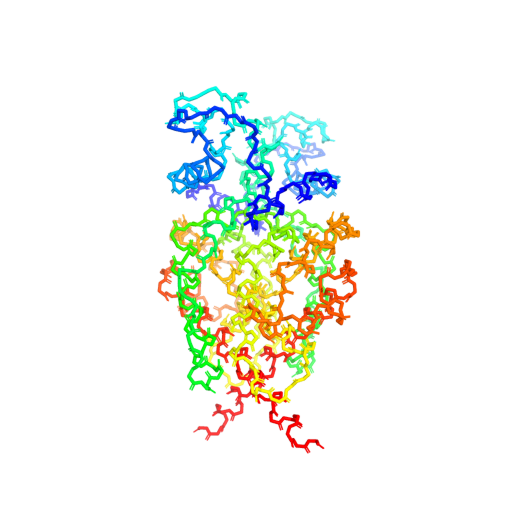.31 104 ALA B N 1
ATOM 2658 C CA . ALA B 1 104 ? -11.789 8.906 -4.121 1 95.31 104 ALA B CA 1
ATOM 2659 C C . ALA B 1 104 ? -11.398 9.32 -5.539 1 95.31 104 ALA B C 1
ATOM 2661 O O . ALA B 1 104 ? -10.25 9.156 -5.949 1 95.31 104 ALA B O 1
ATOM 2662 N N . ARG B 1 105 ? -12.344 9.867 -6.27 1 93.56 105 ARG B N 1
ATOM 2663 C CA . ARG B 1 105 ? -12.07 10.32 -7.633 1 93.56 105 ARG B CA 1
ATOM 2664 C C . ARG B 1 105 ? -10.984 11.391 -7.648 1 93.56 105 ARG B C 1
ATOM 2666 O O . ARG B 1 105 ? -10.086 11.352 -8.484 1 93.56 105 ARG B O 1
ATOM 2673 N N . ARG B 1 106 ? -11.031 12.281 -6.746 1 93.25 106 ARG B N 1
ATOM 2674 C CA . ARG B 1 106 ? -10.047 13.352 -6.66 1 93.25 106 ARG B CA 1
ATOM 2675 C C . ARG B 1 106 ? -8.68 12.812 -6.273 1 93.25 106 ARG B C 1
ATOM 2677 O O . ARG B 1 106 ? -7.656 13.258 -6.801 1 93.25 106 ARG B O 1
ATOM 2684 N N . ALA B 1 107 ? -8.672 11.922 -5.344 1 94.38 107 ALA B N 1
ATOM 2685 C CA . ALA B 1 107 ? -7.418 11.336 -4.887 1 94.38 107 ALA B CA 1
ATOM 2686 C C . ALA B 1 107 ? -6.719 10.578 -6.016 1 94.38 107 ALA B C 1
ATOM 2688 O O . ALA B 1 107 ? -5.496 10.656 -6.16 1 94.38 107 ALA B O 1
ATOM 2689 N N . ILE B 1 108 ? -7.477 9.836 -6.824 1 94.12 108 ILE B N 1
ATOM 2690 C CA . ILE B 1 108 ? -6.91 9.078 -7.93 1 94.12 108 ILE B CA 1
ATOM 2691 C C . ILE B 1 108 ? -6.254 10.031 -8.93 1 94.12 108 ILE B C 1
ATOM 2693 O O . ILE B 1 108 ? -5.156 9.758 -9.422 1 94.12 108 ILE B O 1
ATOM 2697 N N . VAL B 1 109 ? -6.906 11.148 -9.219 1 93.44 109 VAL B N 1
ATOM 2698 C CA . VAL B 1 109 ? -6.34 12.156 -10.109 1 93.44 109 VAL B CA 1
ATOM 2699 C C . VAL B 1 109 ? -5.027 12.68 -9.531 1 93.44 109 VAL B C 1
ATOM 2701 O O . VAL B 1 109 ? -4.039 12.82 -10.258 1 93.44 109 VAL B O 1
ATOM 2704 N N . LEU B 1 110 ? -5.027 12.906 -8.273 1 94.75 110 LEU B N 1
ATOM 2705 C CA . LEU B 1 110 ? -3.85 13.414 -7.574 1 94.75 110 LEU B CA 1
ATOM 2706 C C . LEU B 1 110 ? -2.691 12.422 -7.676 1 94.75 110 LEU B C 1
ATOM 2708 O O . LEU B 1 110 ? -1.569 12.812 -8.008 1 94.75 110 LEU B O 1
ATOM 2712 N N . TYR B 1 111 ? -2.918 11.125 -7.422 1 95.19 111 TYR B N 1
ATOM 2713 C CA . TYR B 1 111 ? -1.883 10.102 -7.465 1 95.19 111 TYR B CA 1
ATOM 2714 C C . TYR B 1 111 ? -1.352 9.922 -8.883 1 95.19 111 TYR B C 1
ATOM 2716 O O . TYR B 1 111 ? -0.172 9.617 -9.078 1 95.19 111 TYR B O 1
ATOM 2724 N N . ARG B 1 112 ? -2.211 10.094 -9.875 1 93.62 112 ARG B N 1
ATOM 2725 C CA . ARG B 1 112 ? -1.777 9.992 -11.266 1 93.62 112 ARG B CA 1
ATOM 2726 C C . ARG B 1 112 ? -0.907 11.18 -11.656 1 93.62 112 ARG B C 1
ATOM 2728 O O . ARG B 1 112 ? 0.016 11.047 -12.469 1 93.62 112 ARG B O 1
ATOM 2735 N N . GLN B 1 113 ? -1.22 12.312 -11.078 1 95 113 GLN B N 1
ATOM 2736 C CA . GLN B 1 113 ? -0.441 13.516 -11.336 1 95 113 GLN B CA 1
ATOM 2737 C C . GLN B 1 113 ? 0.925 13.445 -10.656 1 95 113 GLN B C 1
ATOM 2739 O O . GLN B 1 113 ? 1.913 13.961 -11.188 1 95 113 GLN B O 1
ATOM 2744 N N . HIS B 1 114 ? 0.965 12.875 -9.484 1 97.44 114 HIS B N 1
ATOM 2745 C CA . HIS B 1 114 ? 2.182 12.758 -8.688 1 97.44 114 HIS B CA 1
ATOM 2746 C C . HIS B 1 114 ? 2.438 11.305 -8.281 1 97.44 114 HIS B C 1
ATOM 2748 O O . HIS B 1 114 ? 2.422 10.977 -7.094 1 97.44 114 HIS B O 1
ATOM 2754 N N . PRO B 1 115 ? 2.76 10.469 -9.211 1 96.06 115 PRO B N 1
ATOM 2755 C CA . PRO B 1 115 ? 2.857 9.039 -8.898 1 96.06 115 PRO B CA 1
ATOM 2756 C C . PRO B 1 115 ? 3.945 8.734 -7.875 1 96.06 115 PRO B C 1
ATOM 2758 O O . PRO B 1 115 ? 3.857 7.734 -7.156 1 96.06 115 PRO B O 1
ATOM 2761 N N . TRP B 1 116 ? 4.969 9.633 -7.773 1 97 116 TRP B N 1
ATOM 2762 C CA . TRP B 1 116 ? 6.074 9.43 -6.844 1 97 116 TRP B CA 1
ATOM 2763 C C . TRP B 1 116 ? 5.578 9.438 -5.402 1 97 116 TRP B C 1
ATOM 2765 O O . TRP B 1 116 ? 6.273 8.977 -4.496 1 97 116 TRP B O 1
ATOM 2775 N N . LEU B 1 117 ? 4.359 10 -5.094 1 97.31 117 LEU B N 1
ATOM 2776 C CA . LEU B 1 117 ? 3.764 9.969 -3.764 1 97.31 117 LEU B CA 1
ATOM 2777 C C . LEU B 1 117 ? 3.617 8.531 -3.273 1 97.31 117 LEU B C 1
ATOM 2779 O O . LEU B 1 117 ? 3.736 8.258 -2.076 1 97.31 117 LEU B O 1
ATOM 2783 N N . LEU B 1 118 ? 3.387 7.621 -4.188 1 95.94 118 LEU B N 1
ATOM 2784 C CA . LEU B 1 118 ? 3.096 6.227 -3.873 1 95.94 118 LEU B CA 1
ATOM 2785 C C . LEU B 1 118 ? 4.379 5.461 -3.566 1 95.94 118 LEU B C 1
ATOM 2787 O O . LEU B 1 118 ? 4.328 4.324 -3.088 1 95.94 118 LEU B O 1
ATOM 2791 N N . ASP B 1 119 ? 5.543 6.102 -3.736 1 94.25 119 ASP B N 1
ATOM 2792 C CA . ASP B 1 119 ? 6.844 5.504 -3.449 1 94.25 119 ASP B CA 1
ATOM 2793 C C . ASP B 1 119 ? 7.309 5.852 -2.037 1 94.25 119 ASP B C 1
ATOM 2795 O O . ASP B 1 119 ? 8.328 5.34 -1.569 1 94.25 119 ASP B O 1
ATOM 2799 N N . VAL B 1 120 ? 6.559 6.66 -1.371 1 94.06 120 VAL B N 1
ATOM 2800 C CA . VAL B 1 120 ? 6.98 7.145 -0.062 1 94.06 120 VAL B CA 1
ATOM 2801 C C . VAL B 1 120 ? 6.152 6.477 1.031 1 94.06 120 VAL B C 1
ATOM 2803 O O . VAL B 1 120 ? 4.918 6.496 0.985 1 94.06 120 VAL B O 1
ATOM 2806 N N . PRO B 1 121 ? 6.789 5.906 1.999 1 92.06 121 PRO B N 1
ATOM 2807 C CA . PRO B 1 121 ? 6.039 5.309 3.107 1 92.06 121 PRO B CA 1
ATOM 2808 C C . PRO B 1 121 ? 5.215 6.332 3.883 1 92.06 121 PRO B C 1
ATOM 2810 O O . PRO B 1 121 ? 5.578 7.512 3.934 1 92.06 121 PRO B O 1
ATOM 2813 N N . THR B 1 122 ? 4.172 5.875 4.406 1 90.56 122 THR B N 1
ATOM 2814 C CA . THR B 1 122 ? 3.35 6.727 5.262 1 90.56 122 THR B CA 1
ATOM 2815 C C . THR B 1 122 ? 4.125 7.156 6.5 1 90.56 122 THR B C 1
ATOM 2817 O O . THR B 1 122 ? 4.848 6.352 7.098 1 90.56 122 THR B O 1
ATOM 2820 N N . SER B 1 123 ? 3.994 8.391 6.922 1 90.88 123 SER B N 1
ATOM 2821 C CA . SER B 1 123 ? 4.656 8.906 8.117 1 90.88 123 SER B CA 1
ATOM 2822 C C . SER B 1 123 ? 3.707 9.766 8.945 1 90.88 123 SER B C 1
ATOM 2824 O O . SER B 1 123 ? 2.844 10.453 8.398 1 90.88 123 SER B O 1
ATOM 2826 N N . MET B 1 124 ? 3.896 9.695 10.188 1 90.31 124 MET B N 1
ATOM 2827 C CA . MET B 1 124 ? 3.078 10.5 11.086 1 90.31 124 MET B CA 1
ATOM 2828 C C . MET B 1 124 ? 3.295 11.992 10.82 1 90.31 124 MET B C 1
ATOM 2830 O O . MET B 1 124 ? 2.361 12.789 10.938 1 90.31 124 MET B O 1
ATOM 2834 N N . VAL B 1 125 ? 4.5 12.336 10.492 1 92.62 125 VAL B N 1
ATOM 2835 C CA . VAL B 1 125 ? 4.797 13.734 10.195 1 92.62 125 VAL B CA 1
ATOM 2836 C C . VAL B 1 125 ? 3.916 14.211 9.039 1 92.62 125 VAL B C 1
ATOM 2838 O O . VAL B 1 125 ? 3.326 15.297 9.109 1 92.62 125 VAL B O 1
ATOM 2841 N N . ASN B 1 126 ? 3.779 13.414 8.023 1 93.62 126 ASN B N 1
ATOM 2842 C CA . ASN B 1 126 ? 2.969 13.797 6.871 1 93.62 126 ASN B CA 1
ATOM 2843 C C . ASN B 1 126 ? 1.492 13.906 7.234 1 93.62 126 ASN B C 1
ATOM 2845 O O . ASN B 1 126 ? 0.781 14.766 6.703 1 93.62 126 ASN B O 1
ATOM 2849 N N . ILE B 1 127 ? 1.059 13.102 8.102 1 92.81 127 ILE B N 1
ATOM 2850 C CA . ILE B 1 127 ? -0.327 13.117 8.555 1 92.81 127 ILE B CA 1
ATOM 2851 C C . ILE B 1 127 ? -0.596 14.398 9.336 1 92.81 127 ILE B C 1
ATOM 2853 O O . ILE B 1 127 ? -1.689 14.961 9.258 1 92.81 127 ILE B O 1
ATOM 2857 N N . LEU B 1 128 ? 0.431 14.891 10.023 1 94.06 128 LEU B N 1
ATOM 2858 C CA . LEU B 1 128 ? 0.272 16.016 10.93 1 94.06 128 LEU B CA 1
ATOM 2859 C C . LEU B 1 128 ? 0.46 17.344 10.188 1 94.06 128 LEU B C 1
ATOM 2861 O O . LEU B 1 128 ? 0.195 18.406 10.734 1 94.06 128 LEU B O 1
ATOM 2865 N N . LEU B 1 129 ? 0.909 17.297 9.008 1 96.25 129 LEU B N 1
ATOM 2866 C CA . LEU B 1 129 ? 1.032 18.484 8.18 1 96.25 129 LEU B CA 1
ATOM 2867 C C . LEU B 1 129 ? -0.322 18.906 7.609 1 96.25 129 LEU B C 1
ATOM 2869 O O . LEU B 1 129 ? -1.279 18.125 7.656 1 96.25 129 LEU B O 1
ATOM 2873 N N . PRO B 1 130 ? -0.464 20.094 7.074 1 95.62 130 PRO B N 1
ATOM 2874 C CA . PRO B 1 130 ? -1.762 20.656 6.691 1 95.62 130 PRO B CA 1
ATOM 2875 C C . PRO B 1 130 ? -2.545 19.734 5.754 1 95.62 130 PRO B C 1
ATOM 2877 O O . PRO B 1 130 ? -3.748 19.531 5.941 1 95.62 130 PRO B O 1
ATOM 2880 N N . GLY B 1 131 ? -1.902 19.203 4.777 1 95 131 GLY B N 1
ATOM 2881 C CA . GLY B 1 131 ? -2.594 18.328 3.84 1 95 131 GLY B CA 1
ATOM 2882 C C . GLY B 1 131 ? -3.246 17.125 4.504 1 95 131 GLY B C 1
ATOM 2883 O O . GLY B 1 131 ? -4.406 16.828 4.234 1 95 131 GLY B O 1
ATOM 2884 N N . GLY B 1 132 ? -2.494 16.453 5.355 1 94.81 132 GLY B N 1
ATOM 2885 C CA . GLY B 1 132 ? -3.027 15.312 6.09 1 94.81 132 GLY B CA 1
ATOM 2886 C C . GLY B 1 132 ? -4.176 15.68 7.012 1 94.81 132 GLY B C 1
ATOM 2887 O O . GLY B 1 132 ? -5.199 14.992 7.043 1 94.81 132 GLY B O 1
ATOM 2888 N N . VAL B 1 133 ? -4.027 16.75 7.723 1 94.81 133 VAL B N 1
ATOM 2889 C CA . VAL B 1 133 ? -5.039 17.203 8.672 1 94.81 133 VAL B CA 1
ATOM 2890 C C . VAL B 1 133 ? -6.305 17.609 7.922 1 94.81 133 VAL B C 1
ATOM 2892 O O . VAL B 1 133 ? -7.414 17.266 8.336 1 94.81 133 VAL B O 1
ATOM 2895 N N . ARG B 1 134 ? -6.156 18.297 6.852 1 94.5 134 ARG B N 1
ATOM 2896 C CA . ARG B 1 134 ? -7.305 18.734 6.062 1 94.5 134 ARG B CA 1
ATOM 2897 C C . ARG B 1 134 ? -8.039 17.531 5.465 1 94.5 134 ARG B C 1
ATOM 2899 O O . ARG B 1 134 ? -9.266 17.562 5.348 1 94.5 134 ARG B O 1
ATOM 2906 N N . THR B 1 135 ? -7.293 16.562 5.035 1 94.44 135 THR B N 1
ATOM 2907 C CA . THR B 1 135 ? -7.914 15.344 4.539 1 94.44 135 THR B CA 1
ATOM 2908 C C . THR B 1 135 ? -8.75 14.68 5.629 1 94.44 135 THR B C 1
ATOM 2910 O O . THR B 1 135 ? -9.891 14.281 5.387 1 94.44 135 THR B O 1
ATOM 2913 N N . THR B 1 136 ? -8.172 14.578 6.832 1 94.56 136 THR B N 1
ATOM 2914 C CA . THR B 1 136 ? -8.891 14.016 7.969 1 94.56 136 THR B CA 1
ATOM 2915 C C . THR B 1 136 ? -10.164 14.812 8.25 1 94.56 136 THR B C 1
ATOM 2917 O O . THR B 1 136 ? -11.25 14.234 8.391 1 94.56 136 THR B O 1
ATOM 2920 N N . GLU B 1 137 ? -10.062 16.109 8.25 1 94.38 137 GLU B N 1
ATOM 2921 C CA . GLU B 1 137 ? -11.203 17 8.477 1 94.38 137 GLU B CA 1
ATOM 2922 C C . GLU B 1 137 ? -12.289 16.781 7.422 1 94.38 137 GLU B C 1
ATOM 2924 O O . GLU B 1 137 ? -13.477 16.719 7.754 1 94.38 137 GLU B O 1
ATOM 2929 N N . ALA B 1 138 ? -11.883 16.672 6.215 1 94.31 138 ALA B N 1
ATOM 2930 C CA . ALA B 1 138 ? -12.836 16.516 5.117 1 94.31 138 ALA B CA 1
ATOM 2931 C C . ALA B 1 138 ? -13.617 15.211 5.25 1 94.31 138 ALA B C 1
ATOM 2933 O O . ALA B 1 138 ? -14.836 15.188 5.062 1 94.31 138 ALA B O 1
ATOM 2934 N N . VAL B 1 139 ? -12.953 14.141 5.52 1 94.94 139 VAL B N 1
ATOM 2935 C CA . VAL B 1 139 ? -13.633 12.859 5.652 1 94.94 139 VAL B CA 1
ATOM 2936 C C . VAL B 1 139 ? -14.562 12.891 6.863 1 94.94 139 VAL B C 1
ATOM 2938 O O . VAL B 1 139 ? -15.695 12.406 6.797 1 94.94 139 VAL B O 1
ATOM 2941 N N . LEU B 1 140 ? -14.078 13.469 7.953 1 93.94 140 LEU B N 1
ATOM 2942 C CA . LEU B 1 140 ? -14.922 13.57 9.141 1 93.94 140 LEU B CA 1
ATOM 2943 C C . LEU B 1 140 ? -16.156 14.43 8.859 1 93.94 140 LEU B C 1
ATOM 2945 O O . LEU B 1 140 ? -17.234 14.164 9.383 1 93.94 140 LEU B O 1
ATOM 2949 N N . ALA B 1 141 ? -15.969 15.461 8.094 1 94.25 141 ALA B N 1
ATOM 2950 C CA . ALA B 1 141 ? -17.109 16.297 7.699 1 94.25 141 ALA B CA 1
ATOM 2951 C C . ALA B 1 141 ? -18.125 15.484 6.906 1 94.25 141 ALA B C 1
ATOM 2953 O O . ALA B 1 141 ? -19.328 15.633 7.109 1 94.25 141 ALA B O 1
ATOM 2954 N N . ILE B 1 142 ? -17.656 14.703 6.023 1 95.12 142 ILE B N 1
ATOM 2955 C CA . ILE B 1 142 ? -18.516 13.844 5.219 1 95.12 142 ILE B CA 1
ATOM 2956 C C . ILE B 1 142 ? -19.281 12.883 6.125 1 95.12 142 ILE B C 1
ATOM 2958 O O . ILE B 1 142 ? -20.469 12.609 5.898 1 95.12 142 ILE B O 1
ATOM 2962 N N . LEU B 1 143 ? -18.641 12.383 7.207 1 95.12 143 LEU B N 1
ATOM 2963 C CA . LEU B 1 143 ? -19.219 11.359 8.07 1 95.12 143 LEU B CA 1
ATOM 2964 C C . LEU B 1 143 ? -19.938 12 9.266 1 95.12 143 LEU B C 1
ATOM 2966 O O . LEU B 1 143 ? -20.391 11.297 10.164 1 95.12 143 LEU B O 1
ATOM 2970 N N . ARG B 1 144 ? -19.984 13.25 9.289 1 92.81 144 ARG B N 1
ATOM 2971 C CA . ARG B 1 144 ? -20.406 14.008 10.477 1 92.81 144 ARG B CA 1
ATOM 2972 C C . ARG B 1 144 ? -21.734 13.5 11.008 1 92.81 144 ARG B C 1
ATOM 2974 O O . ARG B 1 144 ? -21.906 13.328 12.219 1 92.81 144 ARG B O 1
ATOM 2981 N N . ASP B 1 145 ? -22.656 13.148 10.141 1 92.5 145 ASP B N 1
ATOM 2982 C CA . ASP B 1 145 ? -24.016 12.828 10.562 1 92.5 145 ASP B CA 1
ATOM 2983 C C . ASP B 1 145 ? -24.234 11.312 10.633 1 92.5 145 ASP B C 1
ATOM 2985 O O . ASP B 1 145 ? -25.344 10.852 10.891 1 92.5 145 ASP B O 1
ATOM 2989 N N . VAL B 1 146 ? -23.219 10.602 10.305 1 94.12 146 VAL B N 1
ATOM 2990 C CA . VAL B 1 146 ? -23.281 9.156 10.453 1 94.12 146 VAL B CA 1
ATOM 2991 C C . VAL B 1 146 ? -23.312 8.789 11.938 1 94.12 146 VAL B C 1
ATOM 2993 O O . VAL B 1 146 ? -22.484 9.289 12.719 1 94.12 146 VAL B O 1
ATOM 2996 N N . PRO B 1 147 ? -24.266 7.969 12.359 1 95.5 147 PRO B N 1
ATOM 2997 C CA . PRO B 1 147 ? -24.438 7.684 13.781 1 95.5 147 PRO B CA 1
ATOM 2998 C C . PRO B 1 147 ? -23.469 6.625 14.297 1 95.5 147 PRO B C 1
ATOM 3000 O O . PRO B 1 147 ? -23.906 5.582 14.797 1 95.5 147 PRO B O 1
ATOM 3003 N N . LEU B 1 148 ? -22.234 6.844 14.227 1 95.75 148 LEU B N 1
ATOM 3004 C CA . LEU B 1 148 ? -21.172 5.996 14.75 1 95.75 148 LEU B CA 1
ATOM 3005 C C . LEU B 1 148 ? -20.25 6.789 15.664 1 95.75 148 LEU B C 1
ATOM 3007 O O . LEU B 1 148 ? -20.203 8.023 15.602 1 95.75 148 LEU B O 1
ATOM 3011 N N . ALA B 1 149 ? -19.594 6.062 16.5 1 93.69 149 ALA B N 1
ATOM 3012 C CA . ALA B 1 149 ? -18.656 6.68 17.438 1 93.69 149 ALA B CA 1
ATOM 3013 C C . ALA B 1 149 ? -17.484 7.312 16.688 1 93.69 149 ALA B C 1
ATOM 3015 O O . ALA B 1 149 ? -17.188 6.934 15.555 1 93.69 149 ALA B O 1
ATOM 3016 N N . GLN B 1 150 ? -16.828 8.297 17.266 1 91.44 150 GLN B N 1
ATOM 3017 C CA . GLN B 1 150 ? -15.734 9.039 16.656 1 91.44 150 GLN B CA 1
ATOM 3018 C C . GLN B 1 150 ? -14.578 8.109 16.281 1 91.44 150 GLN B C 1
ATOM 3020 O O . GLN B 1 150 ? -13.969 8.258 15.227 1 91.44 150 GLN B O 1
ATOM 3025 N N . ASP B 1 151 ? -14.273 7.168 17.172 1 90.38 151 ASP B N 1
ATOM 3026 C CA . ASP B 1 151 ? -13.195 6.227 16.906 1 90.38 151 ASP B CA 1
ATOM 3027 C C . ASP B 1 151 ? -13.508 5.367 15.68 1 90.38 151 ASP B C 1
ATOM 3029 O O . ASP B 1 151 ? -12.609 5.012 14.914 1 90.38 151 ASP B O 1
ATOM 3033 N N . GLU B 1 152 ? -14.773 5.016 15.523 1 94.62 152 GLU B N 1
ATOM 3034 C CA . GLU B 1 152 ? -15.18 4.238 14.359 1 94.62 152 GLU B CA 1
ATOM 3035 C C . GLU B 1 152 ? -15.102 5.07 13.078 1 94.62 152 GLU B C 1
ATOM 3037 O O . GLU B 1 152 ? -14.766 4.555 12.016 1 94.62 152 GLU B O 1
ATOM 3042 N N . LYS B 1 153 ? -15.477 6.387 13.203 1 95.81 153 LYS B N 1
ATOM 3043 C CA . LYS B 1 153 ? -15.328 7.27 12.055 1 95.81 153 LYS B CA 1
ATOM 3044 C C . LYS B 1 153 ? -13.875 7.387 11.625 1 95.81 153 LYS B C 1
ATOM 3046 O O . LYS B 1 153 ? -13.57 7.406 10.43 1 95.81 153 LYS B O 1
ATOM 3051 N N . LEU B 1 154 ? -12.93 7.383 12.562 1 94.19 154 LEU B N 1
ATOM 3052 C CA . LEU B 1 154 ? -11.508 7.418 12.258 1 94.19 154 LEU B CA 1
ATOM 3053 C C . LEU B 1 154 ? -11.055 6.109 11.617 1 94.19 154 LEU B C 1
ATOM 3055 O O . LEU B 1 154 ? -10.219 6.109 10.711 1 94.19 154 LEU B O 1
ATOM 3059 N N . ALA B 1 155 ? -11.633 4.996 12.117 1 96.06 155 ALA B N 1
ATOM 3060 C CA . ALA B 1 155 ? -11.32 3.703 11.516 1 96.06 155 ALA B CA 1
ATOM 3061 C C . ALA B 1 155 ? -11.797 3.641 10.062 1 96.06 155 ALA B C 1
ATOM 3063 O O . ALA B 1 155 ? -11.117 3.061 9.211 1 96.06 155 ALA B O 1
ATOM 3064 N N . ILE B 1 156 ? -12.961 4.23 9.781 1 97.62 156 ILE B N 1
ATOM 3065 C CA . ILE B 1 156 ? -13.492 4.301 8.43 1 97.62 156 ILE B CA 1
ATOM 3066 C C . ILE B 1 156 ? -12.578 5.16 7.559 1 97.62 156 ILE B C 1
ATOM 3068 O O . ILE B 1 156 ? -12.266 4.789 6.426 1 97.62 156 ILE B O 1
ATOM 3072 N N . LEU B 1 157 ? -12.172 6.293 8.109 1 96.31 157 LEU B N 1
ATOM 3073 C CA . LEU B 1 157 ? -11.227 7.164 7.422 1 96.31 157 LEU B CA 1
ATOM 3074 C C . LEU B 1 157 ? -9.961 6.402 7.039 1 96.31 157 LEU B C 1
ATOM 3076 O O . LEU B 1 157 ? -9.523 6.453 5.887 1 96.31 157 LEU B O 1
ATOM 3080 N N . LEU B 1 158 ? -9.406 5.707 7.965 1 96 158 LEU B N 1
ATOM 3081 C CA . LEU B 1 158 ? -8.188 4.945 7.734 1 96 158 LEU B CA 1
ATOM 3082 C C . LEU B 1 158 ? -8.406 3.867 6.68 1 96 158 LEU B C 1
ATOM 3084 O O . LEU B 1 158 ? -7.621 3.738 5.742 1 96 158 LEU B O 1
ATOM 3088 N N . ALA B 1 159 ? -9.5 3.096 6.801 1 97.88 159 ALA B N 1
ATOM 3089 C CA . ALA B 1 159 ? -9.805 2.037 5.844 1 97.88 159 ALA B CA 1
ATOM 3090 C C . ALA B 1 159 ? -9.945 2.602 4.434 1 97.88 159 ALA B C 1
ATOM 3092 O O . ALA B 1 159 ? -9.445 2.021 3.469 1 97.88 159 ALA B O 1
ATOM 3093 N N . PHE B 1 160 ? -10.633 3.717 4.375 1 97.88 160 PHE B N 1
ATOM 3094 C CA . PHE B 1 160 ? -10.898 4.371 3.1 1 97.88 160 PHE B CA 1
ATOM 3095 C C . PHE B 1 160 ? -9.602 4.844 2.453 1 97.88 160 PHE B C 1
ATOM 3097 O O . PHE B 1 160 ? -9.312 4.508 1.302 1 97.88 160 PHE B O 1
ATOM 3104 N N . THR B 1 161 ? -8.766 5.555 3.109 1 96.44 161 THR B N 1
ATOM 3105 C CA . THR B 1 161 ? -7.57 6.176 2.543 1 96.44 161 THR B CA 1
ATOM 3106 C C . THR B 1 161 ? -6.496 5.133 2.27 1 96.44 161 THR B C 1
ATOM 3108 O O . THR B 1 161 ? -5.777 5.219 1.271 1 96.44 161 THR B O 1
ATOM 3111 N N . VAL B 1 162 ? -6.387 4.109 3.16 1 96.5 162 VAL B N 1
ATOM 3112 C CA . VAL B 1 162 ? -5.414 3.039 2.971 1 96.5 162 VAL B CA 1
ATOM 3113 C C . VAL B 1 162 ? -5.773 2.225 1.73 1 96.5 162 VAL B C 1
ATOM 3115 O O . VAL B 1 162 ? -4.914 1.938 0.896 1 96.5 162 VAL B O 1
ATOM 3118 N N . THR B 1 163 ? -7.059 1.86 1.574 1 96.94 163 THR B N 1
ATOM 3119 C CA . THR B 1 163 ? -7.523 1.118 0.408 1 96.94 163 THR B CA 1
ATOM 3120 C C . THR B 1 163 ? -7.262 1.906 -0.873 1 96.94 163 THR B C 1
ATOM 3122 O O . THR B 1 163 ? -6.73 1.363 -1.845 1 96.94 163 THR B O 1
ATOM 3125 N N . LEU B 1 164 ? -7.602 3.096 -0.801 1 96.44 164 LEU B N 1
ATOM 3126 C CA . LEU B 1 164 ? -7.457 3.963 -1.965 1 96.44 164 LEU B CA 1
ATOM 3127 C C . LEU B 1 164 ? -5.996 4.043 -2.402 1 96.44 164 LEU B C 1
ATOM 3129 O O . LEU B 1 164 ? -5.684 3.852 -3.58 1 96.44 164 LEU B O 1
ATOM 3133 N N . ARG B 1 165 ? -5.145 4.355 -1.524 1 96.44 165 ARG B N 1
ATOM 3134 C CA . ARG B 1 165 ? -3.723 4.477 -1.824 1 96.44 165 ARG B CA 1
ATOM 3135 C C . ARG B 1 165 ? -3.156 3.154 -2.334 1 96.44 165 ARG B C 1
ATOM 3137 O O . ARG B 1 165 ? -2.352 3.137 -3.268 1 96.44 165 ARG B O 1
ATOM 3144 N N . ALA B 1 166 ? -3.531 2.104 -1.698 1 96.62 166 ALA B N 1
ATOM 3145 C CA . ALA B 1 166 ? -3.039 0.784 -2.086 1 96.62 166 ALA B CA 1
ATOM 3146 C C . ALA B 1 166 ? -3.428 0.454 -3.523 1 96.62 166 ALA B C 1
ATOM 3148 O O . ALA B 1 166 ? -2.615 -0.074 -4.289 1 96.62 166 ALA B O 1
ATOM 3149 N N . TYR B 1 167 ? -4.645 0.692 -3.961 1 96.31 167 TYR B N 1
ATOM 3150 C CA . TYR B 1 167 ? -5.086 0.402 -5.32 1 96.31 167 TYR B CA 1
ATOM 3151 C C . TYR B 1 167 ? -4.426 1.342 -6.32 1 96.31 167 TYR B C 1
ATOM 3153 O O . TYR B 1 167 ? -4.148 0.952 -7.457 1 96.31 167 TYR B O 1
ATOM 3161 N N . ALA B 1 168 ? -4.238 2.596 -5.902 1 95.62 168 ALA B N 1
ATOM 3162 C CA . ALA B 1 168 ? -3.504 3.512 -6.773 1 95.62 168 ALA B CA 1
ATOM 3163 C C . ALA B 1 168 ? -2.094 2.996 -7.047 1 95.62 168 ALA B C 1
ATOM 3165 O O . ALA B 1 168 ? -1.616 3.049 -8.18 1 95.62 168 ALA B O 1
ATOM 3166 N N . ALA B 1 169 ? -1.447 2.52 -6.004 1 95.19 169 ALA B N 1
ATOM 3167 C CA . ALA B 1 169 ? -0.11 1.954 -6.156 1 95.19 169 ALA B CA 1
ATOM 3168 C C . ALA B 1 169 ? -0.139 0.703 -7.027 1 95.19 169 ALA B C 1
ATOM 3170 O O . ALA B 1 169 ? 0.718 0.523 -7.898 1 95.19 169 ALA B O 1
ATOM 3171 N N . LEU B 1 170 ? -1.097 -0.152 -6.781 1 93.44 170 LEU B N 1
ATOM 3172 C CA . LEU B 1 170 ? -1.248 -1.365 -7.574 1 93.44 170 LEU B CA 1
ATOM 3173 C C . LEU B 1 170 ? -1.417 -1.028 -9.055 1 93.44 170 LEU B C 1
ATOM 3175 O O . LEU B 1 170 ? -0.755 -1.62 -9.906 1 93.44 170 LEU B O 1
ATOM 3179 N N . ALA B 1 171 ? -2.34 -0.104 -9.383 1 92.31 171 ALA B N 1
ATOM 3180 C CA . ALA B 1 171 ? -2.592 0.312 -10.758 1 92.31 171 ALA B CA 1
ATOM 3181 C C . ALA B 1 171 ? -1.315 0.824 -11.422 1 92.31 171 ALA B C 1
ATOM 3183 O O . ALA B 1 171 ? -1 0.446 -12.547 1 92.31 171 ALA B O 1
ATOM 3184 N N . ARG B 1 172 ? -0.632 1.62 -10.727 1 90.44 172 ARG B N 1
ATOM 3185 C CA . ARG B 1 172 ? 0.626 2.152 -11.242 1 90.44 172 ARG B CA 1
ATOM 3186 C C . ARG B 1 172 ? 1.624 1.031 -11.516 1 90.44 172 ARG B C 1
ATOM 3188 O O . ARG B 1 172 ? 2.264 1.006 -12.57 1 90.44 172 ARG B O 1
ATOM 3195 N N . ASP B 1 173 ? 1.782 0.097 -10.586 1 89.44 173 ASP B N 1
ATOM 3196 C CA . ASP B 1 173 ? 2.764 -0.98 -10.68 1 89.44 173 ASP B CA 1
ATOM 3197 C C . ASP B 1 173 ? 2.451 -1.905 -11.852 1 89.44 173 ASP B C 1
ATOM 3199 O O . ASP B 1 173 ? 3.355 -2.33 -12.578 1 89.44 173 ASP B O 1
ATOM 3203 N N . ILE B 1 174 ? 1.235 -2.266 -12.039 1 85.38 174 ILE B N 1
ATOM 3204 C CA . ILE B 1 174 ? 0.827 -3.26 -13.023 1 85.38 174 ILE B CA 1
ATOM 3205 C C . ILE B 1 174 ? 0.862 -2.646 -14.422 1 85.38 174 ILE B C 1
ATOM 3207 O O . ILE B 1 174 ? 1.344 -3.271 -15.367 1 85.38 174 ILE B O 1
ATOM 3211 N N . THR B 1 175 ? 0.341 -1.474 -14.586 1 82.5 175 THR B N 1
ATOM 3212 C CA . THR B 1 175 ? 0.246 -0.862 -15.906 1 82.5 175 THR B CA 1
ATOM 3213 C C . THR B 1 175 ? 1.634 -0.568 -16.469 1 82.5 175 THR B C 1
ATOM 3215 O O . THR B 1 175 ? 1.804 -0.441 -17.688 1 82.5 175 THR B O 1
ATOM 3218 N N . SER B 1 176 ? 2.58 -0.608 -15.641 1 76.5 176 SER B N 1
ATOM 3219 C CA . SER B 1 176 ? 3.947 -0.376 -16.094 1 76.5 176 SER B CA 1
ATOM 3220 C C . SER B 1 176 ? 4.582 -1.661 -16.609 1 76.5 176 SER B C 1
ATOM 3222 O O . SER B 1 176 ? 5.641 -1.626 -17.25 1 76.5 176 SER B O 1
ATOM 3224 N N . GLN B 1 177 ? 3.92 -2.844 -16.422 1 75.81 177 GLN B N 1
ATOM 3225 C CA . GLN B 1 177 ? 4.488 -4.148 -16.75 1 75.81 177 GLN B CA 1
ATOM 3226 C C . GLN B 1 177 ? 3.744 -4.789 -17.922 1 75.81 177 GLN B C 1
ATOM 3228 O O . GLN B 1 177 ? 3.822 -6.004 -18.109 1 75.81 177 GLN B O 1
ATOM 3233 N N . ALA B 1 178 ? 3.045 -4.234 -18.812 1 64.38 178 ALA B N 1
ATOM 3234 C CA . ALA B 1 178 ? 2.191 -4.719 -19.891 1 64.38 178 ALA B CA 1
ATOM 3235 C C . ALA B 1 178 ? 2.9 -5.793 -20.703 1 64.38 178 ALA B C 1
ATOM 3237 O O . ALA B 1 178 ? 2.254 -6.66 -21.297 1 64.38 178 ALA B O 1
ATOM 3238 N N . LYS B 1 179 ? 4.094 -6.152 -20.484 1 78.75 179 LYS B N 1
ATOM 3239 C CA . LYS B 1 179 ? 4.816 -7.016 -21.422 1 78.75 179 LYS B CA 1
ATOM 3240 C C . LYS B 1 179 ? 5.125 -8.367 -20.781 1 78.75 179 LYS B C 1
ATOM 3242 O O . LYS B 1 179 ? 5.934 -9.141 -21.312 1 78.75 179 LYS B O 1
ATOM 3247 N N . VAL B 1 180 ? 4.379 -8.68 -19.844 1 82.62 180 VAL B N 1
ATOM 3248 C CA . VAL B 1 180 ? 4.66 -9.922 -19.141 1 82.62 180 VAL B CA 1
ATOM 3249 C C . VAL B 1 180 ? 3.896 -11.07 -19.797 1 82.62 180 VAL B C 1
ATOM 3251 O O . VAL B 1 180 ? 4.375 -12.211 -19.828 1 82.62 180 VAL B O 1
ATOM 3254 N N . PHE B 1 181 ? 2.84 -10.758 -20.453 1 82 181 PHE B N 1
ATOM 3255 C CA . PHE B 1 181 ? 1.967 -11.805 -20.984 1 82 181 PHE B CA 1
ATOM 3256 C C . PHE B 1 181 ? 2.32 -12.133 -22.422 1 82 181 PHE B C 1
ATOM 3258 O O . PHE B 1 181 ? 1.839 -11.477 -23.359 1 82 181 PHE B O 1
ATOM 3265 N N . THR B 1 182 ? 3.109 -13.055 -22.562 1 86.94 182 THR B N 1
ATOM 3266 C CA . THR B 1 182 ? 3.531 -13.555 -23.875 1 86.94 182 THR B CA 1
ATOM 3267 C C . THR B 1 182 ? 2.996 -14.969 -24.109 1 86.94 182 THR B C 1
ATOM 3269 O O . THR B 1 182 ? 2.562 -15.641 -23.172 1 86.94 182 THR B O 1
ATOM 3272 N N . PRO B 1 183 ? 2.971 -15.352 -25.344 1 87.88 183 PRO B N 1
ATOM 3273 C CA . PRO B 1 183 ? 2.525 -16.719 -25.625 1 87.88 183 PRO B CA 1
ATOM 3274 C C . PRO B 1 183 ? 3.311 -17.766 -24.844 1 87.88 183 PRO B C 1
ATOM 3276 O O . PRO B 1 183 ? 2.736 -18.766 -24.375 1 87.88 183 PRO B O 1
ATOM 3279 N N . VAL B 1 184 ? 4.559 -17.531 -24.719 1 90.81 184 VAL B N 1
ATOM 3280 C CA . VAL B 1 184 ? 5.395 -18.5 -24.016 1 90.81 184 VAL B CA 1
ATOM 3281 C C . VAL B 1 184 ? 4.969 -18.562 -22.547 1 90.81 184 VAL B C 1
ATOM 3283 O O . VAL B 1 184 ? 4.922 -19.641 -21.953 1 90.81 184 VAL B O 1
ATOM 3286 N N . VAL B 1 185 ? 4.68 -17.453 -21.922 1 91.62 185 VAL B N 1
ATOM 3287 C CA . VAL B 1 185 ? 4.199 -17.422 -20.547 1 91.62 185 VAL B CA 1
ATOM 3288 C C . VAL B 1 185 ? 2.883 -18.188 -20.438 1 91.62 185 VAL B C 1
ATOM 3290 O O . VAL B 1 185 ? 2.678 -18.953 -19.484 1 91.62 185 VAL B O 1
ATOM 3293 N N . GLY B 1 186 ? 2.029 -17.938 -21.406 1 90.69 186 GLY B N 1
ATOM 3294 C CA . GLY B 1 186 ? 0.786 -18.688 -21.453 1 90.69 186 GLY B CA 1
ATOM 3295 C C . GLY B 1 186 ? 0.998 -20.188 -21.516 1 90.69 186 GLY B C 1
ATOM 3296 O O . GLY B 1 186 ? 0.273 -20.953 -20.859 1 90.69 186 GLY B O 1
ATOM 3297 N N . GLU B 1 187 ? 1.901 -20.609 -22.266 1 92 187 GLU B N 1
ATOM 3298 C CA . GLU B 1 187 ? 2.229 -22.031 -22.391 1 92 187 GLU B CA 1
ATOM 3299 C C . GLU B 1 187 ? 2.725 -22.594 -21.078 1 92 187 GLU B C 1
ATOM 3301 O O . GLU B 1 187 ? 2.314 -23.688 -20.672 1 92 187 GLU B O 1
ATOM 3306 N N . ILE B 1 188 ? 3.568 -21.875 -20.438 1 93.81 188 ILE B N 1
ATOM 3307 C CA . ILE B 1 188 ? 4.094 -22.312 -19.156 1 93.81 188 ILE B CA 1
ATOM 3308 C C . ILE B 1 188 ? 2.951 -22.469 -18.156 1 93.81 188 ILE B C 1
ATOM 3310 O O . ILE B 1 188 ? 2.834 -23.5 -17.484 1 93.81 188 ILE B O 1
ATOM 3314 N N . LEU B 1 189 ? 2.109 -21.453 -18.031 1 93.44 189 LEU B N 1
ATOM 3315 C CA . LEU B 1 189 ? 0.997 -21.484 -17.078 1 93.44 189 LEU B CA 1
ATOM 3316 C C . LEU B 1 189 ? 0.046 -22.625 -17.406 1 93.44 189 LEU B C 1
ATOM 3318 O O . LEU B 1 189 ? -0.464 -23.281 -16.484 1 93.44 189 LEU B O 1
ATOM 3322 N N . GLY B 1 190 ? -0.179 -22.844 -18.719 1 92.69 190 GLY B N 1
ATOM 3323 C CA . GLY B 1 190 ? -1.008 -23.953 -19.125 1 92.69 190 GLY B CA 1
ATOM 3324 C C . GLY B 1 190 ? -0.448 -25.297 -18.688 1 92.69 190 GLY B C 1
ATOM 3325 O O . GLY B 1 190 ? -1.205 -26.234 -18.422 1 92.69 190 GLY B O 1
ATOM 3326 N N . GLU B 1 191 ? 0.818 -25.375 -18.641 1 94.31 191 GLU B N 1
ATOM 3327 C CA . GLU B 1 191 ? 1.496 -26.609 -18.25 1 94.31 191 GLU B CA 1
ATOM 3328 C C . GLU B 1 191 ? 1.411 -26.844 -16.75 1 94.31 191 GLU B C 1
ATOM 3330 O O . GLU B 1 191 ? 1.214 -27.969 -16.297 1 94.31 191 GLU B O 1
ATOM 3335 N N . VAL B 1 192 ? 1.488 -25.844 -15.977 1 95.44 192 VAL B N 1
ATOM 3336 C CA . VAL B 1 192 ? 1.671 -26.031 -14.539 1 95.44 192 VAL B CA 1
ATOM 3337 C C . VAL B 1 192 ? 0.331 -25.875 -13.828 1 95.44 192 VAL B C 1
ATOM 3339 O O . VAL B 1 192 ? 0.148 -26.406 -12.719 1 95.44 192 VAL B O 1
ATOM 3342 N N . ILE B 1 193 ? -0.585 -25.094 -14.336 1 95.38 193 ILE B N 1
ATOM 3343 C CA . ILE B 1 193 ? -1.899 -24.906 -13.734 1 95.38 193 ILE B CA 1
ATOM 3344 C C . ILE B 1 193 ? -2.9 -25.875 -14.359 1 95.38 193 ILE B C 1
ATOM 3346 O O . ILE B 1 193 ? -3.516 -25.562 -15.383 1 95.38 193 ILE B O 1
ATOM 3350 N N . THR B 1 194 ? -3.053 -27 -13.773 1 94.81 194 THR B N 1
ATOM 3351 C CA . THR B 1 194 ? -3.971 -28.031 -14.242 1 94.81 194 THR B CA 1
ATOM 3352 C C . THR B 1 194 ? -5.164 -28.156 -13.305 1 94.81 194 THR B C 1
ATOM 3354 O O . THR B 1 194 ? -5.105 -27.734 -12.148 1 94.81 194 THR B O 1
ATOM 3357 N N . ALA B 1 195 ? -6.18 -28.75 -13.758 1 94.31 195 ALA B N 1
ATOM 3358 C CA . ALA B 1 195 ? -7.398 -28.906 -12.977 1 94.31 195 ALA B CA 1
ATOM 3359 C C . ALA B 1 195 ? -7.152 -29.781 -11.75 1 94.31 195 ALA B C 1
ATOM 3361 O O . ALA B 1 195 ? -7.816 -29.625 -10.719 1 94.31 195 ALA B O 1
ATOM 3362 N N . ASP B 1 196 ? -6.281 -30.719 -11.812 1 95 196 ASP B N 1
ATOM 3363 C CA . ASP B 1 196 ? -5.957 -31.594 -10.695 1 95 196 ASP B CA 1
ATOM 3364 C C . ASP B 1 196 ? -5.23 -30.844 -9.594 1 95 196 ASP B C 1
ATOM 3366 O O . ASP B 1 196 ? -5.535 -31.016 -8.406 1 95 196 ASP B O 1
ATOM 3370 N N . ARG B 1 197 ? -4.25 -29.984 -9.969 1 93.88 197 ARG B N 1
ATOM 3371 C CA . ARG B 1 197 ? -3.418 -29.266 -9.016 1 93.88 197 ARG B CA 1
ATOM 3372 C C . ARG B 1 197 ? -4.145 -28.031 -8.469 1 93.88 197 ARG B C 1
ATOM 3374 O O . ARG B 1 197 ? -4 -27.688 -7.297 1 93.88 197 ARG B O 1
ATOM 3381 N N . PHE B 1 198 ? -4.883 -27.422 -9.344 1 95.06 198 PHE B N 1
ATOM 3382 C CA . PHE B 1 198 ? -5.562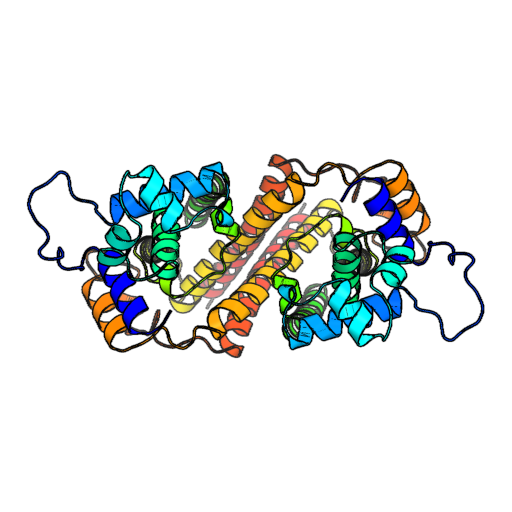 -26.172 -9.016 1 95.06 198 PHE B CA 1
ATOM 3383 C C . PHE B 1 198 ? -7.008 -26.203 -9.492 1 95.06 198 PHE B C 1
ATOM 3385 O O . PHE B 1 198 ? -7.383 -25.453 -10.406 1 95.06 198 PHE B O 1
ATOM 3392 N N . PRO B 1 199 ? -7.824 -26.906 -8.812 1 93.88 199 PRO B N 1
ATOM 3393 C CA . PRO B 1 199 ? -9.18 -27.172 -9.297 1 93.88 199 PRO B CA 1
ATOM 3394 C C . PRO B 1 199 ? -10.039 -25.906 -9.352 1 93.88 199 PRO B C 1
ATOM 3396 O O . PRO B 1 199 ? -11 -25.859 -10.133 1 93.88 199 PRO B O 1
ATOM 3399 N N . ASN B 1 200 ? -9.742 -24.906 -8.586 1 93.06 200 ASN B N 1
ATOM 3400 C CA . ASN B 1 200 ? -10.578 -23.703 -8.562 1 93.06 200 ASN B CA 1
ATOM 3401 C C . ASN B 1 200 ? -10.062 -22.656 -9.539 1 93.06 200 ASN B C 1
ATOM 3403 O O . ASN B 1 200 ? -10.844 -21.922 -10.141 1 93.06 200 ASN B O 1
ATOM 3407 N N . LEU B 1 201 ? -8.742 -22.594 -9.672 1 94.19 201 LEU B N 1
ATOM 3408 C CA . LEU B 1 201 ? -8.109 -21.562 -10.492 1 94.19 201 LEU B CA 1
ATOM 3409 C C . LEU B 1 201 ? -8.047 -21.984 -11.953 1 94.19 201 LEU B C 1
ATOM 3411 O O . LEU B 1 201 ? -8.227 -21.156 -12.852 1 94.19 201 LEU B O 1
ATOM 3415 N N . ALA B 1 202 ? -7.816 -23.25 -12.266 1 94.69 202 ALA B N 1
ATOM 3416 C CA . ALA B 1 202 ? -7.535 -23.766 -13.602 1 94.69 202 ALA B CA 1
ATOM 3417 C C . ALA B 1 202 ? -8.672 -23.438 -14.562 1 94.69 202 ALA B C 1
ATOM 3419 O O . ALA B 1 202 ? -8.43 -23 -15.688 1 94.69 202 ALA B O 1
ATOM 3420 N N . PRO B 1 203 ? -9.914 -23.562 -14.117 1 90.69 203 PRO B N 1
ATOM 3421 C CA . PRO B 1 203 ? -11.008 -23.25 -15.039 1 90.69 203 PRO B CA 1
ATOM 3422 C C . PRO B 1 203 ? -11.023 -21.781 -15.461 1 90.69 203 PRO B C 1
ATOM 3424 O O . PRO B 1 203 ? -11.602 -21.438 -16.5 1 90.69 203 PRO B O 1
ATOM 3427 N N . MET B 1 204 ? -10.445 -20.984 -14.711 1 88.69 204 MET B N 1
ATOM 3428 C CA . MET B 1 204 ? -10.469 -19.562 -14.977 1 88.69 204 MET B CA 1
ATOM 3429 C C . MET B 1 204 ? -9.375 -19.172 -15.969 1 88.69 204 MET B C 1
ATOM 3431 O O . MET B 1 204 ? -9.414 -18.094 -16.547 1 88.69 204 MET B O 1
ATOM 3435 N N . LEU B 1 205 ? -8.344 -19.922 -16.047 1 86.62 205 LEU B N 1
ATOM 3436 C CA . LEU B 1 205 ? -7.254 -19.641 -16.984 1 86.62 205 LEU B CA 1
ATOM 3437 C C . LEU B 1 205 ? -7.777 -19.5 -18.406 1 86.62 205 LEU B C 1
ATOM 3439 O O . LEU B 1 205 ? -7.344 -18.625 -19.156 1 86.62 205 LEU B O 1
ATOM 3443 N N . ASP B 1 206 ? -8.688 -20.328 -18.766 1 78.81 206 ASP B N 1
ATOM 3444 C CA . ASP B 1 206 ? -9.266 -20.297 -20.109 1 78.81 206 ASP B CA 1
ATOM 3445 C C . ASP B 1 206 ? -10.094 -19.031 -20.328 1 78.81 206 ASP B C 1
ATOM 3447 O O . ASP B 1 206 ? -10.258 -18.578 -21.469 1 78.81 206 ASP B O 1
ATOM 3451 N N . GLY B 1 207 ? -10.594 -18.516 -19.203 1 75.06 207 GLY B N 1
ATOM 3452 C CA . GLY B 1 207 ? -11.391 -17.297 -19.266 1 75.06 207 GLY B CA 1
ATOM 3453 C C . GLY B 1 207 ? -10.547 -16.047 -19.344 1 75.06 207 GLY B C 1
ATOM 3454 O O . GLY B 1 207 ? -11.086 -14.93 -19.391 1 75.06 207 GLY B O 1
ATOM 3455 N N . GLY B 1 208 ? -9.289 -16.266 -19.328 1 77.81 208 GLY B N 1
ATOM 3456 C CA . GLY B 1 208 ? -8.414 -15.133 -19.547 1 77.81 208 GLY B CA 1
ATOM 3457 C C . GLY B 1 208 ? -7.754 -14.625 -18.281 1 77.81 208 GLY B C 1
ATOM 3458 O O . GLY B 1 208 ? -7.203 -13.523 -18.25 1 77.81 208 GLY B O 1
ATOM 3459 N N . LEU B 1 209 ? -8 -15.422 -17.203 1 80.19 209 LEU B N 1
ATOM 3460 C CA . LEU B 1 209 ? -7.223 -15.062 -16.016 1 80.19 209 LEU B CA 1
ATOM 3461 C C . LEU B 1 209 ? -5.734 -15.008 -16.344 1 80.19 209 LEU B C 1
ATOM 3463 O O . LEU B 1 209 ? -5.211 -15.891 -17.016 1 80.19 209 LEU B O 1
ATOM 3467 N N . TYR B 1 210 ? -4.996 -14 -16.062 1 76.5 210 TYR B N 1
ATOM 3468 C CA . TYR B 1 210 ? -3.578 -13.773 -16.328 1 76.5 210 TYR B CA 1
ATOM 3469 C C . TYR B 1 210 ? -3.32 -13.539 -17.812 1 76.5 210 TYR B C 1
ATOM 3471 O O . TYR B 1 210 ? -2.209 -13.766 -18.297 1 76.5 210 TYR B O 1
ATOM 3479 N N . GLY B 1 211 ? -4.242 -13.328 -18.672 1 70.5 211 GLY B N 1
ATOM 3480 C CA . GLY B 1 211 ? -4.082 -13.219 -20.109 1 70.5 211 GLY B CA 1
ATOM 3481 C C . GLY B 1 211 ? -3.639 -11.844 -20.562 1 70.5 211 GLY B C 1
ATOM 3482 O O . GLY B 1 211 ? -2.643 -11.703 -21.281 1 70.5 211 GLY B O 1
ATOM 3483 N N . GLU B 1 212 ? -4.434 -10.844 -20.469 1 70.19 212 GLU B N 1
ATOM 3484 C CA . GLU B 1 212 ? -4.098 -9.5 -20.953 1 70.19 212 GLU B CA 1
ATOM 3485 C C . GLU B 1 212 ? -3.883 -8.547 -19.781 1 70.19 212 GLU B C 1
ATOM 3487 O O . GLU B 1 212 ? -4.504 -8.695 -18.719 1 70.19 212 GLU B O 1
ATOM 3492 N N . PRO B 1 213 ? -2.85 -7.738 -20.109 1 70.38 213 PRO B N 1
ATOM 3493 C CA . PRO B 1 213 ? -2.652 -6.703 -19.094 1 70.38 213 PRO B CA 1
ATOM 3494 C C . PRO B 1 213 ? -3.934 -5.934 -18.781 1 70.38 213 PRO B C 1
ATOM 3496 O O . PRO B 1 213 ? -4.746 -5.688 -19.688 1 70.38 213 PRO B O 1
ATOM 3499 N N . GLU B 1 214 ? -4.066 -5.711 -17.578 1 77.81 214 GLU B N 1
ATOM 3500 C CA . GLU B 1 214 ? -5.199 -4.875 -17.203 1 77.81 214 GLU B CA 1
ATOM 3501 C C . GLU B 1 214 ? -4.953 -3.412 -17.562 1 77.81 214 GLU B C 1
ATOM 3503 O O . GLU B 1 214 ? -3.861 -2.889 -17.328 1 77.81 214 GLU B O 1
ATOM 3508 N N . SER B 1 215 ? -5.902 -2.809 -18.234 1 80.75 215 SER B N 1
ATOM 3509 C CA . SER B 1 215 ? -5.852 -1.38 -18.531 1 80.75 215 SER B CA 1
ATOM 3510 C C . SER B 1 215 ? -6.031 -0.549 -17.266 1 80.75 215 SER B C 1
ATOM 3512 O O . SER B 1 215 ? -6.438 -1.071 -16.219 1 80.75 215 SER B O 1
ATOM 3514 N N . ALA B 1 216 ? -5.621 0.688 -17.359 1 79.69 216 ALA B N 1
ATOM 3515 C CA . ALA B 1 216 ? -5.852 1.615 -16.25 1 79.69 216 ALA B CA 1
ATOM 3516 C C . ALA B 1 216 ? -7.328 1.658 -15.867 1 79.69 216 ALA B C 1
ATOM 3518 O O . ALA B 1 216 ? -7.668 1.746 -14.688 1 79.69 216 ALA B O 1
ATOM 3519 N N . GLU B 1 217 ? -8.188 1.568 -16.812 1 83.38 217 GLU B N 1
ATOM 3520 C CA . GLU B 1 217 ? -9.633 1.579 -16.578 1 83.38 217 GLU B CA 1
ATOM 3521 C C . GLU B 1 217 ? -10.078 0.349 -15.797 1 83.38 217 GLU B C 1
ATOM 3523 O O . GLU B 1 217 ? -10.938 0.444 -14.93 1 83.38 217 GLU B O 1
ATOM 3528 N N . GLU B 1 218 ? -9.531 -0.705 -16.156 1 87.19 218 GLU B N 1
ATOM 3529 C CA . GLU B 1 218 ? -9.867 -1.94 -15.453 1 87.19 218 GLU B CA 1
ATOM 3530 C C . GLU B 1 218 ? -9.414 -1.89 -13.992 1 87.19 218 GLU B C 1
ATOM 3532 O O . GLU B 1 218 ? -10.102 -2.398 -13.109 1 87.19 218 GLU B O 1
ATOM 3537 N N . MET B 1 219 ? -8.273 -1.252 -13.852 1 87 219 MET B N 1
ATOM 3538 C CA . MET B 1 219 ? -7.785 -1.116 -12.484 1 87 219 MET B CA 1
ATOM 3539 C C . MET B 1 219 ? -8.68 -0.184 -11.672 1 87 219 MET B C 1
ATOM 3541 O O . MET B 1 219 ? -8.906 -0.413 -10.484 1 87 219 MET B O 1
ATOM 3545 N N . ASP B 1 220 ? -9.195 0.874 -12.328 1 89.62 220 ASP B N 1
ATOM 3546 C CA . ASP B 1 220 ? -10.156 1.766 -11.68 1 89.62 220 ASP B CA 1
ATOM 3547 C C . ASP B 1 220 ? -11.43 1.021 -11.297 1 89.62 220 ASP B C 1
ATOM 3549 O O . ASP B 1 220 ? -12.039 1.308 -10.266 1 89.62 220 ASP B O 1
ATOM 3553 N N . GLU B 1 221 ? -11.797 0.139 -12.102 1 92.69 221 GLU B N 1
ATOM 3554 C CA . GLU B 1 221 ? -12.984 -0.663 -11.805 1 92.69 221 GLU B CA 1
ATOM 3555 C C . GLU B 1 221 ? -12.766 -1.551 -10.586 1 92.69 221 GLU B C 1
ATOM 3557 O O . GLU B 1 221 ? -13.68 -1.739 -9.781 1 92.69 221 GLU B O 1
ATOM 3562 N N . ASP B 1 222 ? -11.602 -2.086 -10.5 1 94 222 ASP B N 1
ATOM 3563 C CA . ASP B 1 222 ? -11.266 -2.914 -9.344 1 94 222 ASP B CA 1
ATOM 3564 C C . ASP B 1 222 ? -11.297 -2.096 -8.055 1 94 222 ASP B C 1
ATOM 3566 O O . ASP B 1 222 ? -11.828 -2.551 -7.035 1 94 222 ASP B O 1
ATOM 3570 N N . LEU B 1 223 ? -10.734 -0.933 -8.125 1 96.06 223 LEU B N 1
ATOM 3571 C CA . LEU B 1 223 ? -10.828 -0.036 -6.98 1 96.06 223 LEU B CA 1
ATOM 3572 C C . LEU B 1 223 ? -12.289 0.269 -6.648 1 96.06 223 LEU B C 1
ATOM 3574 O O . LEU B 1 223 ? -12.68 0.239 -5.48 1 96.06 223 LEU B O 1
ATOM 3578 N N . GLY B 1 224 ? -13.055 0.604 -7.684 1 97 224 GLY B N 1
ATOM 3579 C CA . GLY B 1 224 ? -14.469 0.864 -7.473 1 97 224 GLY B CA 1
ATOM 3580 C C . GLY B 1 224 ? -15.18 -0.271 -6.766 1 97 224 GLY B C 1
ATOM 3581 O O . GLY B 1 224 ? -15.977 -0.037 -5.848 1 97 224 GLY B O 1
ATOM 3582 N N . TYR B 1 225 ? -14.945 -1.434 -7.199 1 97.06 225 TYR B N 1
ATOM 3583 C CA . TYR B 1 225 ? -15.547 -2.598 -6.562 1 97.06 225 TYR B CA 1
ATOM 3584 C C . TYR B 1 225 ? -15.164 -2.67 -5.09 1 97.06 225 TYR B C 1
ATOM 3586 O O . TYR B 1 225 ? -16.016 -2.883 -4.227 1 97.06 225 TYR B O 1
ATOM 3594 N N . ALA B 1 226 ? -13.883 -2.57 -4.781 1 97.88 226 ALA B N 1
ATOM 3595 C CA . ALA B 1 226 ? -13.391 -2.652 -3.406 1 97.88 226 ALA B CA 1
ATOM 3596 C C . ALA B 1 226 ? -14.047 -1.588 -2.527 1 97.88 226 ALA B C 1
ATOM 3598 O O . ALA B 1 226 ? -14.461 -1.874 -1.402 1 97.88 226 ALA B O 1
ATOM 3599 N N . LEU B 1 227 ? -14.148 -0.369 -3.055 1 97.94 227 LEU B N 1
ATOM 3600 C CA . LEU B 1 227 ? -14.75 0.718 -2.293 1 97.94 227 LEU B CA 1
ATOM 3601 C C . LEU B 1 227 ? -16.25 0.472 -2.09 1 97.94 227 LEU B C 1
ATOM 3603 O O . LEU B 1 227 ? -16.781 0.74 -1.013 1 97.94 227 LEU B O 1
ATOM 3607 N N . GLU B 1 228 ? -16.906 -0.028 -3.088 1 97.88 228 GLU B N 1
ATOM 3608 C CA . GLU B 1 228 ? -18.328 -0.329 -2.949 1 97.88 228 GLU B CA 1
ATOM 3609 C C . GLU B 1 228 ? -18.562 -1.369 -1.861 1 97.88 228 GLU B C 1
ATOM 3611 O O . GLU B 1 228 ? -19.531 -1.263 -1.096 1 97.88 228 GLU B O 1
ATOM 3616 N N . ARG B 1 229 ? -17.734 -2.363 -1.832 1 98.12 229 ARG B N 1
ATOM 3617 C CA . ARG B 1 229 ? -17.875 -3.367 -0.781 1 98.12 229 ARG B CA 1
ATOM 3618 C C . ARG B 1 229 ? -17.594 -2.762 0.591 1 98.12 229 ARG B C 1
ATOM 3620 O O . ARG B 1 229 ? -18.297 -3.057 1.56 1 98.12 229 ARG B O 1
ATOM 3627 N N . LEU B 1 230 ? -16.562 -1.968 0.715 1 98.25 230 LEU B N 1
ATOM 3628 C CA . LEU B 1 230 ? -16.281 -1.268 1.964 1 98.25 230 LEU B CA 1
ATOM 3629 C C . LEU B 1 230 ? -17.484 -0.431 2.398 1 98.25 230 LEU B C 1
ATOM 3631 O O . LEU B 1 230 ? -17.875 -0.477 3.562 1 98.25 230 LEU B O 1
ATOM 3635 N N . PHE B 1 231 ? -18.078 0.321 1.412 1 98.31 231 PHE B N 1
ATOM 3636 C CA . PHE B 1 231 ? -19.219 1.181 1.695 1 98.31 231 PHE B CA 1
ATOM 3637 C C . PHE B 1 231 ? -20.422 0.355 2.135 1 98.31 231 PHE B C 1
ATOM 3639 O O . PHE B 1 231 ? -21.125 0.733 3.068 1 98.31 231 PHE B O 1
ATOM 3646 N N . ASP B 1 232 ? -20.641 -0.775 1.454 1 98.19 232 ASP B N 1
ATOM 3647 C CA . ASP B 1 232 ? -21.734 -1.665 1.86 1 98.19 232 ASP B CA 1
ATOM 3648 C C . ASP B 1 232 ? -21.531 -2.146 3.297 1 98.19 232 ASP B C 1
ATOM 3650 O O . ASP B 1 232 ? -22.5 -2.256 4.055 1 98.19 232 ASP B O 1
ATOM 3654 N N . GLY B 1 233 ? -20.312 -2.445 3.609 1 98.38 233 GLY B N 1
ATOM 3655 C CA . GLY B 1 233 ? -20.016 -2.859 4.969 1 98.38 233 GLY B CA 1
ATOM 3656 C C . GLY B 1 233 ? -20.25 -1.767 5.992 1 98.38 233 GLY B C 1
ATOM 3657 O O . GLY B 1 233 ? -20.781 -2.031 7.078 1 98.38 233 GLY B O 1
ATOM 3658 N N . ILE B 1 234 ? -19.875 -0.562 5.711 1 97.75 234 ILE B N 1
ATOM 3659 C CA . ILE B 1 234 ? -20.125 0.582 6.582 1 97.75 234 ILE B CA 1
ATOM 3660 C C . ILE B 1 234 ? -21.641 0.778 6.75 1 97.75 234 ILE B C 1
ATOM 3662 O O . ILE B 1 234 ? -22.125 0.995 7.863 1 97.75 234 ILE B O 1
ATOM 3666 N N . ALA B 1 235 ? -22.344 0.682 5.621 1 97.31 235 ALA B N 1
ATOM 3667 C CA . ALA B 1 235 ? -23.797 0.822 5.672 1 97.31 235 ALA B CA 1
ATOM 3668 C C . ALA B 1 235 ? -24.422 -0.24 6.574 1 97.31 235 ALA B C 1
ATOM 3670 O O . ALA B 1 235 ? -25.344 0.048 7.336 1 97.31 235 ALA B O 1
ATOM 3671 N N . ALA B 1 236 ? -23.953 -1.467 6.473 1 96.62 236 ALA B N 1
ATOM 3672 C CA . ALA B 1 236 ? -24.453 -2.545 7.328 1 96.62 236 ALA B CA 1
ATOM 3673 C C . ALA B 1 236 ? -24.172 -2.244 8.797 1 96.62 236 ALA B C 1
ATOM 3675 O O . ALA B 1 236 ? -25.016 -2.498 9.656 1 96.62 236 ALA B O 1
ATOM 3676 N N . ARG B 1 237 ? -23.016 -1.716 9.07 1 96.31 237 ARG B N 1
ATOM 3677 C CA . ARG B 1 237 ? -22.641 -1.354 10.43 1 96.31 237 ARG B CA 1
ATOM 3678 C C . ARG B 1 237 ? -23.547 -0.246 10.969 1 96.31 237 ARG B C 1
ATOM 3680 O O . ARG B 1 237 ? -23.922 -0.261 12.141 1 96.31 237 ARG B O 1
ATOM 3687 N N . ILE B 1 238 ? -23.828 0.736 10.164 1 95.81 238 ILE B N 1
ATOM 3688 C CA . ILE B 1 238 ? -24.719 1.837 10.516 1 95.81 238 ILE B CA 1
ATOM 3689 C C . ILE B 1 238 ? -26.109 1.293 10.859 1 95.81 238 ILE B C 1
ATOM 3691 O O . ILE B 1 238 ? -26.703 1.693 11.859 1 95.81 238 ILE B O 1
ATOM 3695 N N . ALA B 1 239 ? -26.547 0.362 10.062 1 94.44 239 ALA B N 1
ATOM 3696 C CA . ALA B 1 239 ? -27.859 -0.235 10.281 1 94.44 239 ALA B CA 1
ATOM 3697 C C . ALA B 1 239 ? -27.906 -0.988 11.609 1 94.44 239 ALA B C 1
ATOM 3699 O O . ALA B 1 239 ? -28.938 -0.99 12.297 1 94.44 239 ALA B O 1
ATOM 3700 N N . GLN B 1 240 ? -26.844 -1.596 11.969 1 90.56 240 GLN B N 1
ATOM 3701 C CA . GLN B 1 240 ? -26.766 -2.334 13.219 1 90.56 240 GLN B CA 1
ATOM 3702 C C . GLN B 1 240 ? -26.766 -1.386 14.422 1 90.56 240 GLN B C 1
ATOM 3704 O O . GLN B 1 240 ? -27.266 -1.731 15.492 1 90.56 240 GLN B O 1
ATOM 3709 N N . SER B 1 241 ? -26.094 -0.303 14.242 1 87.06 241 SER B N 1
ATOM 3710 C CA . SER B 1 241 ? -26.016 0.691 15.305 1 87.06 241 SER B CA 1
ATOM 3711 C C . SER B 1 241 ? -27.359 1.354 15.547 1 87.06 241 SER B C 1
ATOM 3713 O O . SER B 1 241 ? -27.703 1.688 16.688 1 87.06 241 SER B O 1
ATOM 3715 N N . ASP B 1 242 ? -28.109 1.514 14.555 1 82.56 242 ASP B N 1
ATOM 3716 C CA . ASP B 1 242 ? -29.438 2.098 14.672 1 82.56 242 ASP B CA 1
ATOM 3717 C C . ASP B 1 242 ? -30.406 1.133 15.352 1 82.56 242 ASP B C 1
ATOM 3719 O O . ASP B 1 242 ? -31.375 1.56 15.992 1 82.56 242 ASP B O 1
ATOM 3723 N N . ALA B 1 243 ? -30.172 -0.126 15.188 1 75.81 243 ALA B N 1
ATOM 3724 C CA . ALA B 1 243 ? -31.062 -1.135 15.766 1 75.81 243 ALA B CA 1
ATOM 3725 C C . ALA B 1 243 ? -30.797 -1.312 17.266 1 75.81 243 ALA B C 1
ATOM 3727 O O . ALA B 1 243 ? -31.656 -1.804 18 1 75.81 243 ALA B O 1
ATOM 3728 N N . ARG B 1 244 ? -29.703 -0.869 17.812 1 67.94 244 ARG B N 1
ATOM 3729 C CA . ARG B 1 244 ? -29.406 -0.956 19.234 1 67.94 244 ARG B CA 1
ATOM 3730 C C . ARG B 1 244 ? -29.844 0.311 19.969 1 67.94 244 ARG B C 1
ATOM 3732 O O . ARG B 1 244 ? -30.312 0.248 21.109 1 67.94 244 ARG B O 1
#

Radius of gyration: 24.47 Å; Cα contacts (8 Å, |Δi|>4): 562; chains: 2; bounding box: 64×76×50 Å

Foldseek 3Di:
DDPVLLVLLQCLLVVNDDPDPDDDPVADALVLLLVLQQVQCLVPNNVRRDLQVSQVVVVHHSVSVCVHHVDPVSSVLSNLLVLQAQPDQDDQPQQLLVNLVVVLVSNLVSCVSRVNNLVDDDDPSSCSGPRNVVLLVSNCNSCVPQPDDPVVSVVLSCVSVVLSSVLSNVLVVQVVPQPPADVVVLVVCLVPQDCVVPVPCNVCVVVQVVHGRDDSVNSVVVSVVVSVVSVVVSVVVSVVVVVD/DDPVLLVLLQCLLVVNDDPDPDDDPVADALVLLLVLQLVQCLVPNNVRRDLQVSQVVVVHHSVSVCVRHVDPVSSVLSNLLVLQAQPDQDDQPQQLLVNLVVVLVSNLVSCVSRVNNLVDDDDPSSCSGPRNVVLLVSNCNSCVPQPDDPVVSVVLSCVSVVLSSVLSNVLVVQVVPQPPADVVVLVVCLVPQDCVVPVPCNVCVVVQVVHGGDDSVNSVVVSVVVSVVSVVVSVVVSVVVVVD

pLDDT: mean 90.17, std 10.58, range [44.09, 98.56]

Secondary structure (DSSP, 8-state):
--HHHHHHHHHHHTT-S---S--SSS---HHHHHHHHHHHHHHH-GGG--HHHHHHHHTS-HHHHHTT-S-HHHHHHHHHHHHHS-SSPPP--S-HHHHHHHHHHHHHHHHHH-GGGGGS---HHHHHSHHHHHHHHHHHHHTTTS-S-HHHHHHHHHHHHHHHHHHHHHHHHHHTTGGG--HHHHHHHHHH--TTT-TTTHHHHTTTTTTSPPPHHHHHHHHHHHHHHHHHHHHHHHHHHHH-/--HHHHHHHHHHHTT-S---S--SSS---HHHHHHHHHHHHHHH-GGG--HHHHHHHHTS-HHHHHTT-S-HHHHHHHHHHHHHS-SSPPP--S-HHHHHHHHHHHHHHHHHH-GGGGGS---HHHHHSHHHHHHHHHHHHHTTTS-S-HHHHHHHHHHHHHHHHHHHHHHHHHHTTGGG--HHHHHHHHHH--TTT-TTTHHHHTTTTTTSPPPHHHHHHHHHHHHHHHHHHHHHHHHHHHH-

Organism: NCBI:txid1891644

Sequence (488 aa):
MNEQEIEHVLRIGWGLAEPGARGPRAELSPAQIVDTAVTIADEQGISAVTMARVAERLGFSAMSLYRHLGSKEELLALMIDRAGRFPEMPESNGDWRSGLSDMARRAIVLYRQHPWLLDVPTSMVNILLPGGVRTTEAVLAILRDVPLAQDEKLAILLAFTVTLRAYAALARDITSQAKVFTPVVGEILGEVITADRFPNLAPMLDGGLYGEPESAEEMDEDLGYALERLFDGIAARIAQSDARMNEQEIEHVLRIGWGLAEPGARGPRAELSPAQIVDTAVTIADEQGISAVTMARVAERLGFSAMSLYRHLGSKEELLALMIDRAGRFPEMPESNGDWRSGLSDMARRAIVLYRQHPWLLDVPTSMVNILLPGGVRTTEAVLAILRDVPLAQDEKLAILLAFTVTLRAYAALARDITSQAKVFTPVVGEILGEVITADRFPNLAPMLDGGLYGEPESAEEMDEDLGYALERLFDGIAARIAQSDAR

Solvent-accessible surface area (backbone atoms only — not comparable to full-atom values): 27162 Å² total; per-residue (Å²): 130,53,64,67,52,50,50,49,42,47,27,50,63,69,66,63,49,72,75,68,87,72,78,90,63,102,63,92,41,65,66,57,54,33,53,49,36,43,52,44,20,61,76,63,30,56,88,63,53,42,64,57,54,43,18,52,77,73,72,46,53,44,67,65,48,45,74,71,37,84,41,71,65,43,46,50,44,51,28,48,32,62,66,64,35,71,91,68,77,72,72,57,79,78,43,43,67,63,28,53,50,52,44,51,55,51,48,51,53,43,43,69,67,36,56,50,62,70,75,51,78,68,46,68,67,44,44,69,26,57,32,35,44,50,51,52,30,45,53,41,53,31,45,61,82,51,86,61,55,69,71,55,52,50,49,49,50,49,42,51,54,48,45,51,52,39,46,53,42,48,41,55,42,46,57,72,49,58,72,68,59,40,72,66,48,51,52,52,50,58,68,69,48,33,58,88,83,27,63,64,45,30,71,38,46,81,74,43,56,87,48,66,65,64,48,72,65,54,41,51,48,52,44,49,50,43,49,50,26,35,49,43,10,49,52,51,51,47,55,54,51,69,74,106,130,53,65,66,52,50,49,48,40,48,27,48,63,69,68,63,50,70,75,68,90,71,77,89,62,102,62,92,41,62,64,57,55,34,53,51,37,44,51,43,20,62,75,64,29,56,88,63,54,42,64,58,54,44,17,51,76,72,72,46,52,45,68,64,48,46,75,71,36,86,41,71,65,43,47,49,45,50,27,50,32,62,67,63,35,70,91,68,76,72,69,57,80,78,44,43,67,62,29,53,51,51,44,50,56,52,50,53,53,43,42,70,68,35,54,49,62,69,74,51,78,68,46,67,67,45,44,71,26,57,33,34,45,50,50,52,29,45,52,42,53,32,44,61,82,50,84,64,56,69,71,55,51,51,49,49,48,49,41,51,54,48,44,50,52,41,45,54,41,49,42,56,41,46,56,72,47,60,72,66,61,41,73,68,48,51,50,52,48,58,68,70,48,33,57,86,8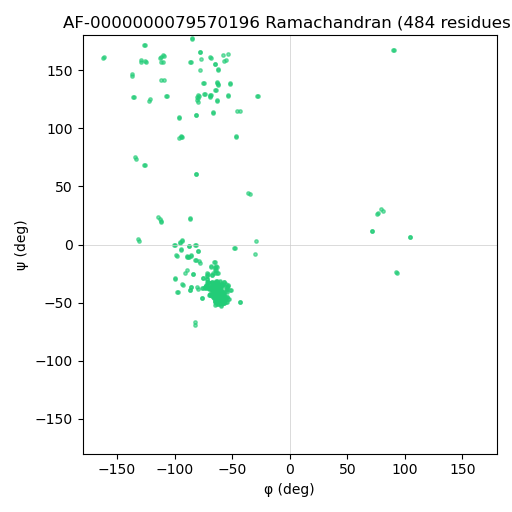2,27,62,64,45,30,71,39,46,81,74,42,56,88,48,68,68,64,48,73,66,54,40,50,49,50,45,49,52,42,48,49,25,36,49,43,9,49,52,52,52,48,54,54,52,71,72,105

Nearest PDB structures (foldseek):
  3b6c-assembly1_A  TM=8.323E-01  e=2.146E-07  Streptomyces coelicolor
  3b6c-assembly1_B  TM=8.291E-01  e=2.699E-07  Streptomyces coelicolor
  5ojx-assembly1_A-2  TM=6.960E-01  e=1.691E-06  Streptomyces alboniger
  5ojy-assembly1_A-2  TM=6.259E-01  e=1.408E-06  Streptomyces alboniger
  5yej-assembly2_B  TM=8.510E-01  e=1.587E-04  Mycolicibacterium smegmatis MC2 155